Protein AF-A0A426YN58-F1 (afdb_monomer)

InterPro domains:
  IPR002885 Pentatricopeptide repeat [PF01535] (193-219)
  IPR002885 Pentatricopeptide repeat [PF01535] (427-451)
  IPR002885 Pentatricopeptide repeat [PF13041] (250-298)
  IPR002885 Pentatricopeptide repeat [PF13041] (350-400)
  IPR002885 Pentatricopeptide repeat [PS51375] (219-249)
  IPR002885 Pentatricopeptide repeat [PS51375] (250-284)
  IPR002885 Pentatricopeptide repeat [PS51375] (320-354)
  IPR002885 Pentatricopeptide repeat [TIGR00756] (221-252)
  IPR002885 Pentatricopeptide repeat [TIGR00756] (252-285)
  IPR002885 Pentatricopeptide repeat [TIGR00756] (323-352)
  IPR002885 Pentatricopeptide repeat [TIGR00756] (353-382)
  IPR011990 Tetratricopeptide-like helical domain superfamily [G3DSA:1.25.40.10] (125-249)
  IPR011990 Tetratricopeptide-like helical domain superfamily [G3DSA:1.25.40.10] (261-382)
  IPR011990 Tetratricopeptide-like helical domain superfamily [G3DSA:1.25.40.10] (383-545)
  IPR011990 Tetratricopeptide-like helical domain superfamily [SSF48452] (217-513)
  IPR046848 E motif [PF20431] (470-532)
  IPR046960 Pentatricopeptide repeat-containing protein At4g14850-like, plant [PTHR47926] (124-553)

Organism: Ensete ventricosum (NCBI:txid4639)

Secondary structure (DSSP, 8-state):
----PPPPPP-PPP-----------EE--S-SS-----------PPPPP---------------------------------------------------------S------------------SS--SHHHHHHHHHHHHHHTTSTT----TTHHHHHHHHHHHTT-HHHHHHHHHHHTTTT-TT-HHHHHHHHHHHHHTT-HHHHHHHHHH-SS--HHHHHHHHHHHHHTT-HHHHHHHHHH-SS--HHHHHHHHHHHHHTT-HHHHHHHHHHHHHTT----HHHHHHHHHHHHHHT-HHHHHHHHHHHHHTTGGGSHHHHHHHHHHHHHTT-HHHHHHHHHH-SS--HHHHHHHHHHHHHTT-HHHHHHHHHHHHHH-TTS---HHHHHHHHHHHHHHT-HHHHHHHHHHHHHTT-PPPPHHHHHHHHHHHHHTT-HHHHHHHHHT-SS---HHHHHHHHHHHHHHT-HHHHHHHHHHHHHH-TT-HHHHHHHHHHHHHTT-HHHHHHHHHHHHHTTPPPPPPEEEEEETTEEEEEETT---STTHHHHHHHHHHHHHHHHHS--------SS-----S-SSSHHHHHHHHTTSSSS----

Nearest PDB structures (foldseek):
  5i9g-assembly1_C  TM=6.150E-01  e=4.432E-15  unidentified
  6een-assembly1_C  TM=5.985E-01  e=8.749E-13  Zea mays
  6q6h-assembly1_V  TM=3.894E-01  e=1.113E-04  Homo sapiens
  5l9t-assembly1_C  TM=4.512E-01  e=3.474E-04  Homo sapiens
  8tar-assembly1_U  TM=3.588E-01  e=2.614E-04  Homo sapiens

Sequence (605 aa):
MPNYKRRGVPPSLLWHTVRHNSVRVVVSDGFGGVSFSPHAPPQRLAPMKLDSHLGSMKLGPAAFHHPAIIAKFRNPSSFRRPRNEDSHPCCQRNGRPHHPDAKELRLFRGTEESPRSHCGLCPLPKTYAKKSHFVEAIGLYKQMVRQDHVFADGFTYPFVIKACAGLPVLDLGRQVHARVSRSGLGSNSIIQNSLIEMYTKCDDLIGAHCLFDEMAERDVISWNMLITAHARLGQMRKARALFDTMPKRSVVSWTALISGYTSIGCYSDAIEVFHKMQLEGLEPDDVSIVSVLPACAHLGALELGKWIHAFCNKHKLLEKTFVCNALMEMYAKCGSIDQAHQLFEDMRERDVISWSTMIGGLATHGRAPDAIKLFVEMEEKDKRVRPNCITFLGLLSACSHAGLVDEGLWYFESMKKVYGIDPDIEHYGCMVDLLGRAGCIRRAVELIDGMPFPPDASIWGSLLCACRIHGDVEMAVKATERLLELEPEDTGNYVMLSNIYAAAGRWDGVAKMRKLVRSRKMKKTPGCSSIEVNNAVREFMAGDETNPHFVELCQMLDLLASELMSSPTPRATTTSMAEQTSSVDLRQEEEVFIAEHSTQKGGLR

Solvent-accessible surface area (backbone atoms only — not comparable to full-atom values): 37210 Å² total; per-residue (Å²): 136,82,93,80,82,87,74,88,80,80,90,76,82,90,77,85,82,82,85,79,84,92,80,69,76,48,68,56,68,95,59,99,62,98,70,89,73,85,85,74,80,87,76,80,77,76,83,81,81,80,83,89,76,92,79,90,80,83,91,84,83,89,83,92,79,85,81,89,83,84,88,80,88,79,83,87,84,88,88,78,86,83,84,85,87,91,83,85,86,85,84,89,80,91,84,82,87,89,84,86,85,89,88,88,87,85,81,85,85,82,80,92,82,87,80,82,92,79,91,79,82,86,90,88,82,86,82,72,83,51,78,74,40,29,57,51,47,50,49,53,51,56,52,38,72,71,37,99,83,53,78,83,50,89,70,52,48,45,56,46,32,50,26,24,31,75,64,51,36,52,72,58,39,53,54,49,49,64,44,37,58,71,69,75,50,56,82,38,63,71,49,47,42,35,47,34,52,23,26,46,54,47,70,36,54,66,64,24,48,55,52,58,71,68,44,93,74,82,51,62,68,54,54,42,54,53,30,39,42,27,24,77,69,72,36,48,73,57,19,48,52,53,58,73,69,48,93,66,83,51,66,69,47,51,33,41,52,22,36,28,27,36,75,73,68,41,29,67,61,17,51,54,50,51,54,48,41,50,74,73,68,49,76,77,50,74,67,38,50,56,34,43,34,60,26,30,21,75,64,46,37,50,68,62,49,50,52,50,50,54,48,30,58,77,70,58,45,65,80,37,58,72,51,46,40,44,50,29,47,23,27,32,60,40,72,36,50,68,60,20,52,50,54,57,66,73,45,90,65,77,53,57,62,46,54,21,50,52,24,33,38,27,12,79,68,61,37,26,72,60,22,55,50,51,51,53,46,42,62,69,73,36,79,86,51,64,86,51,71,63,37,49,42,14,49,30,40,11,18,32,68,65,62,38,59,70,61,32,53,49,52,62,50,38,39,43,78,72,71,68,42,80,86,52,73,69,46,55,32,29,50,27,36,24,29,14,72,70,66,38,48,70,60,28,50,56,50,59,76,65,48,98,59,87,82,55,58,68,43,33,50,33,44,31,51,22,21,55,75,71,64,39,64,69,61,28,50,57,28,46,56,51,35,49,72,73,45,76,68,58,55,64,64,50,52,52,53,28,50,43,24,52,77,68,69,36,57,72,53,30,53,52,41,58,50,48,48,62,74,68,68,57,71,80,80,66,56,37,35,32,34,68,55,94,95,39,76,46,79,47,50,62,88,60,72,83,48,95,56,42,70,61,51,51,54,51,50,54,50,52,53,51,52,60,72,68,52,87,74,80,83,80,89,79,84,90,91,81,93,83,78,80,95,69,76,91,64,61,74,62,61,62,69,63,62,72,75,71,80,82,83,85,81,85,134

Mean predicted aligned error: 17.51 Å

Structure (mmCIF, N/CA/C/O backbone):
data_AF-A0A426YN58-F1
#
_entry.id   AF-A0A426YN58-F1
#
loop_
_atom_site.group_PDB
_atom_site.id
_atom_site.type_symbol
_atom_site.label_atom_id
_atom_site.label_alt_id
_atom_site.label_comp_id
_atom_site.label_asym_id
_atom_site.label_entity_id
_atom_site.label_seq_id
_atom_site.pdbx_PDB_ins_code
_atom_site.Cartn_x
_atom_site.Cartn_y
_atom_site.Cartn_z
_atom_site.occupancy
_atom_site.B_iso_or_equiv
_atom_site.auth_seq_id
_atom_site.auth_comp_id
_atom_site.auth_asym_id
_atom_site.auth_atom_id
_atom_site.pdbx_PDB_model_num
ATOM 1 N N . MET A 1 1 ? 11.158 14.480 34.961 1.00 35.47 1 MET A N 1
ATOM 2 C CA . MET A 1 1 ? 10.641 14.238 36.332 1.00 35.47 1 MET A CA 1
ATOM 3 C C . MET A 1 1 ? 10.000 15.518 36.843 1.00 35.47 1 MET A C 1
ATOM 5 O O . MET A 1 1 ? 10.573 16.576 36.609 1.00 35.47 1 MET A O 1
ATOM 9 N N . PRO A 1 2 ? 8.808 15.432 37.452 1.00 29.33 2 PRO A N 1
ATOM 10 C CA . PRO A 1 2 ? 8.741 15.270 38.909 1.00 29.33 2 PRO A CA 1
ATOM 11 C C . PRO A 1 2 ? 7.908 14.056 39.371 1.00 29.33 2 PRO A C 1
ATOM 13 O O . PRO A 1 2 ? 7.267 13.380 38.574 1.00 29.33 2 PRO A O 1
ATOM 16 N N . ASN A 1 3 ? 7.983 13.758 40.671 1.00 24.25 3 ASN A N 1
ATOM 17 C CA . ASN A 1 3 ? 7.422 12.561 41.309 1.00 24.25 3 ASN A CA 1
ATOM 18 C C . ASN A 1 3 ? 5.887 12.472 41.250 1.00 24.25 3 ASN A C 1
ATOM 20 O O . ASN A 1 3 ? 5.207 13.393 41.700 1.00 24.25 3 ASN A O 1
ATOM 24 N N . TYR A 1 4 ? 5.359 11.297 40.888 1.00 26.19 4 TYR A N 1
ATOM 25 C CA . TYR A 1 4 ? 3.986 10.891 41.211 1.00 26.19 4 TYR A CA 1
ATOM 26 C C . TYR A 1 4 ? 3.966 9.618 42.065 1.00 26.19 4 TYR A C 1
ATOM 28 O O . TYR A 1 4 ? 4.681 8.649 41.811 1.00 26.19 4 TYR A O 1
ATOM 36 N N . LYS A 1 5 ? 3.153 9.642 43.127 1.00 23.81 5 LYS A N 1
ATOM 37 C CA . LYS A 1 5 ? 3.026 8.549 44.102 1.00 23.81 5 LYS A CA 1
ATOM 38 C C . LYS A 1 5 ? 2.244 7.384 43.491 1.00 23.81 5 LYS A C 1
ATOM 40 O O . LYS A 1 5 ? 1.119 7.583 43.041 1.00 23.81 5 LYS A O 1
ATOM 45 N N . ARG A 1 6 ? 2.788 6.163 43.568 1.00 24.66 6 ARG A N 1
ATOM 46 C CA . ARG A 1 6 ? 2.048 4.930 43.247 1.00 24.66 6 ARG A CA 1
ATOM 47 C C . ARG A 1 6 ? 0.802 4.821 44.138 1.00 24.66 6 ARG A C 1
ATOM 49 O O . ARG A 1 6 ? 0.931 4.753 45.359 1.00 24.66 6 ARG A O 1
ATOM 56 N N . ARG A 1 7 ? -0.388 4.753 43.534 1.00 24.53 7 ARG A N 1
ATOM 57 C CA . ARG A 1 7 ? -1.570 4.116 44.141 1.00 24.53 7 ARG A CA 1
ATOM 58 C C . ARG A 1 7 ? -1.659 2.679 43.618 1.00 24.53 7 ARG A C 1
ATOM 60 O O . ARG A 1 7 ? -1.193 2.400 42.518 1.00 24.53 7 ARG A O 1
ATOM 67 N N . GLY A 1 8 ? -2.141 1.769 44.461 1.00 21.89 8 GLY A N 1
ATOM 68 C CA . GLY A 1 8 ? -2.012 0.326 44.244 1.00 21.89 8 GLY A CA 1
ATOM 69 C C . GLY A 1 8 ? -2.822 -0.200 43.058 1.00 21.89 8 GLY A C 1
ATOM 70 O O . GLY A 1 8 ? -3.972 0.185 42.869 1.00 21.89 8 GLY A O 1
ATOM 71 N N . VAL A 1 9 ? -2.212 -1.121 42.313 1.00 24.39 9 VAL A N 1
ATOM 72 C CA . VAL A 1 9 ? -2.859 -1.946 41.285 1.00 24.39 9 VAL A CA 1
ATOM 73 C C . VAL A 1 9 ? -3.358 -3.235 41.959 1.00 24.39 9 VAL A C 1
ATOM 75 O O . VAL A 1 9 ? -2.558 -3.875 42.648 1.00 24.39 9 VAL A O 1
ATOM 78 N N . PRO A 1 10 ? -4.635 -3.635 41.813 1.00 22.12 10 PRO A N 1
ATOM 79 C CA . PRO A 1 10 ? -5.097 -4.948 42.260 1.00 22.12 10 PRO A CA 1
ATOM 80 C C . PRO A 1 10 ? -4.582 -6.053 41.313 1.00 22.12 10 PRO A C 1
ATOM 82 O O . PRO A 1 10 ? -4.456 -5.810 40.112 1.00 22.12 10 PRO A O 1
ATOM 85 N N . PRO A 1 11 ? -4.277 -7.265 41.809 1.00 21.69 11 PRO A N 1
ATOM 86 C CA . PRO A 1 11 ? -3.655 -8.309 40.998 1.00 21.69 11 PRO A CA 1
ATOM 87 C C . PRO A 1 11 ? -4.657 -8.946 40.021 1.00 21.69 11 PRO A C 1
ATOM 89 O O . PRO A 1 11 ? -5.591 -9.628 40.440 1.00 21.69 11 PRO A O 1
ATOM 92 N N . SER A 1 12 ? -4.443 -8.765 38.716 1.00 23.11 12 SER A N 1
ATOM 93 C CA . SER A 1 12 ? -5.143 -9.510 37.665 1.00 23.11 12 SER A CA 1
ATOM 94 C C . SER A 1 12 ? -4.460 -10.858 37.393 1.00 23.11 12 SER A C 1
ATOM 96 O O . SER A 1 12 ? -3.238 -10.991 37.476 1.00 23.11 12 SER A O 1
ATOM 98 N N . LEU A 1 13 ? -5.269 -11.889 37.126 1.00 22.11 13 LEU A N 1
ATOM 99 C CA . LEU A 1 13 ? -4.820 -13.282 37.099 1.00 22.11 13 LEU A CA 1
ATOM 100 C C . LEU A 1 13 ? -3.923 -13.611 35.895 1.00 22.11 13 LEU A C 1
ATOM 102 O O . LEU A 1 13 ? -4.251 -13.300 34.751 1.00 22.11 13 LEU A O 1
ATOM 106 N N . LEU A 1 14 ? -2.854 -14.362 36.169 1.00 19.88 14 LEU A N 1
ATOM 107 C CA . LEU A 1 14 ? -2.102 -15.130 35.176 1.00 19.88 14 LEU A CA 1
ATOM 108 C C . LEU A 1 14 ? -3.007 -16.196 34.540 1.00 19.88 14 LEU A C 1
ATOM 110 O O . LEU A 1 14 ? -3.489 -17.087 35.238 1.00 19.88 14 LEU A O 1
ATOM 114 N N . TRP A 1 15 ? -3.165 -16.153 33.217 1.00 21.06 15 TRP A N 1
ATOM 115 C CA . TRP A 1 15 ? -3.755 -17.244 32.438 1.00 21.06 15 TRP A CA 1
ATOM 116 C C . TRP A 1 15 ? -2.683 -17.900 31.567 1.00 21.06 15 TRP A C 1
ATOM 118 O O . TRP A 1 15 ? -2.064 -17.253 30.725 1.00 21.06 15 TRP A O 1
ATOM 128 N N . HIS A 1 16 ? -2.459 -19.198 31.779 1.00 18.48 16 HIS A N 1
ATOM 129 C CA . HIS A 1 16 ? -1.550 -19.997 30.960 1.00 18.48 16 HIS A CA 1
ATOM 130 C C . HIS A 1 16 ? -2.162 -20.279 29.582 1.00 18.48 16 HIS A C 1
ATOM 132 O O . HIS A 1 16 ? -3.242 -20.859 29.482 1.00 18.48 16 HIS A O 1
ATOM 138 N N . THR A 1 17 ? -1.443 -19.941 28.512 1.00 20.27 17 THR A N 1
ATOM 139 C CA . THR A 1 17 ? -1.786 -20.335 27.141 1.00 20.27 17 THR A CA 1
ATOM 140 C C . THR A 1 17 ? -1.364 -21.779 26.868 1.00 20.27 17 THR A C 1
ATOM 142 O O . THR A 1 17 ? -0.180 -22.085 26.725 1.00 20.27 17 THR A O 1
ATOM 145 N N . VAL A 1 18 ? -2.343 -22.678 26.745 1.00 19.95 18 VAL A N 1
ATOM 146 C CA . VAL A 1 18 ? -2.120 -24.039 26.235 1.00 19.95 18 VAL A CA 1
ATOM 147 C C . VAL A 1 18 ? -2.036 -23.982 24.708 1.00 19.95 18 VAL A C 1
ATOM 149 O O . VAL A 1 18 ? -2.988 -23.588 24.039 1.00 19.95 18 VAL A O 1
ATOM 152 N N . ARG A 1 19 ? -0.886 -24.368 24.146 1.00 23.19 19 ARG A N 1
ATOM 153 C CA . ARG A 1 19 ? -0.697 -24.543 22.696 1.00 23.19 19 ARG A CA 1
ATOM 154 C C . ARG A 1 19 ? -1.239 -25.903 22.259 1.00 23.19 19 ARG A C 1
ATOM 156 O O . ARG A 1 19 ? -0.785 -26.895 22.811 1.00 23.19 19 ARG A O 1
ATOM 163 N N . HIS A 1 20 ? -2.035 -25.963 21.189 1.00 21.50 20 HIS A N 1
ATOM 164 C CA . HIS A 1 20 ? -2.065 -27.132 20.299 1.00 21.50 20 HIS A CA 1
ATOM 165 C C . HIS A 1 20 ? -2.416 -26.752 18.849 1.00 21.50 20 HIS A C 1
ATOM 167 O O . HIS A 1 20 ? -3.315 -25.958 18.615 1.00 21.50 20 HIS A O 1
ATOM 173 N N . ASN A 1 21 ? -1.634 -27.332 17.931 1.00 22.77 21 ASN A N 1
ATOM 174 C CA . ASN A 1 21 ? -1.713 -27.479 16.468 1.00 22.77 21 ASN A CA 1
ATOM 175 C C . ASN A 1 21 ? -2.418 -26.438 15.569 1.00 22.77 21 ASN A C 1
ATOM 177 O O . ASN A 1 21 ? -3.563 -26.040 15.741 1.00 22.77 21 ASN A O 1
ATOM 181 N N . SER A 1 22 ? -1.691 -26.078 14.510 1.00 25.61 22 SER A N 1
ATOM 182 C CA . SER A 1 22 ? -1.976 -24.974 13.596 1.00 25.61 22 SER A CA 1
ATOM 183 C C . SER A 1 22 ? -2.956 -25.333 12.473 1.00 25.61 22 SER A C 1
ATOM 185 O O . SER A 1 22 ? -2.578 -26.004 11.517 1.00 25.61 22 SER A O 1
ATOM 187 N N . VAL A 1 23 ? -4.155 -24.753 12.507 1.00 23.25 23 VAL A N 1
ATOM 188 C CA . VAL A 1 23 ? -4.911 -24.390 11.297 1.00 23.25 23 VAL A CA 1
ATOM 189 C C . VAL A 1 23 ? -5.133 -22.883 11.377 1.00 23.25 23 VAL A C 1
ATOM 191 O O . VAL A 1 23 ? -5.744 -22.401 12.328 1.00 23.25 23 VAL A O 1
ATOM 194 N N . ARG A 1 24 ? -4.570 -22.120 10.434 1.00 35.84 24 ARG A N 1
ATOM 195 C CA . ARG A 1 24 ? -4.707 -20.657 10.394 1.00 35.84 24 ARG A CA 1
ATOM 196 C C . ARG A 1 24 ? -5.697 -20.287 9.301 1.00 35.84 24 ARG A C 1
ATOM 198 O O . ARG A 1 24 ? -5.423 -20.524 8.130 1.00 35.84 24 ARG A O 1
ATOM 205 N N . VAL A 1 25 ? -6.831 -19.730 9.710 1.00 27.86 25 VAL A N 1
ATOM 206 C CA . VAL A 1 25 ? -7.867 -19.215 8.814 1.00 27.86 25 VAL A CA 1
ATOM 207 C C . VAL A 1 25 ? -7.643 -17.720 8.637 1.00 27.86 25 VAL A C 1
ATOM 209 O O . VAL A 1 25 ? -7.733 -16.965 9.604 1.00 27.86 25 VAL A O 1
ATOM 212 N N . VAL A 1 26 ? -7.349 -17.294 7.411 1.00 29.83 26 VAL A N 1
ATOM 213 C CA . VAL A 1 26 ? -7.364 -15.883 7.024 1.00 29.83 26 VAL A CA 1
ATOM 214 C C . VAL A 1 26 ? -8.786 -15.567 6.578 1.00 29.83 26 VAL A C 1
ATOM 216 O O . VAL A 1 26 ? -9.201 -15.956 5.491 1.00 29.83 26 VAL A O 1
ATOM 219 N N . VAL A 1 27 ? -9.567 -14.906 7.432 1.00 27.77 27 VAL A N 1
ATOM 220 C CA . VAL A 1 27 ? -10.885 -14.386 7.042 1.00 27.77 27 VAL A CA 1
ATOM 221 C C . VAL A 1 27 ? -10.662 -13.050 6.344 1.00 27.77 27 VAL A C 1
ATOM 223 O O . VAL A 1 27 ? -10.238 -12.087 6.981 1.00 27.77 27 VAL A O 1
ATOM 226 N N . SER A 1 28 ? -10.922 -12.989 5.040 1.00 25.64 28 SER A N 1
ATOM 227 C CA . SER A 1 28 ? -10.935 -11.728 4.302 1.00 25.64 28 SER A CA 1
ATOM 228 C C . SER A 1 28 ? -12.360 -11.189 4.274 1.00 25.64 28 SER A C 1
ATOM 230 O O . SER A 1 28 ? -13.100 -11.403 3.312 1.00 25.64 28 SER A O 1
ATOM 232 N N . ASP A 1 29 ? -12.751 -10.484 5.334 1.00 23.81 29 ASP A N 1
ATOM 233 C CA . ASP A 1 29 ? -13.930 -9.627 5.256 1.00 23.81 29 ASP A CA 1
ATOM 234 C C . ASP A 1 29 ? -13.677 -8.559 4.183 1.00 23.81 29 ASP A C 1
ATOM 236 O O . ASP A 1 29 ? -12.622 -7.925 4.154 1.00 23.81 29 ASP A O 1
ATOM 240 N N . GLY A 1 30 ? -14.640 -8.373 3.276 1.00 23.70 30 GLY A N 1
ATOM 241 C CA . GLY A 1 30 ? -14.516 -7.526 2.081 1.00 23.70 30 GLY A CA 1
ATOM 242 C C . GLY A 1 30 ? -14.476 -6.016 2.343 1.00 23.70 30 GLY A C 1
ATOM 243 O O . GLY A 1 30 ? -14.898 -5.246 1.484 1.00 23.70 30 GLY A O 1
ATOM 244 N N . PHE A 1 31 ? -14.005 -5.593 3.516 1.00 25.02 31 PHE A N 1
ATOM 245 C CA . PHE A 1 31 ? -13.881 -4.203 3.927 1.00 25.02 31 PHE A CA 1
ATOM 246 C C . PHE A 1 31 ? -12.412 -3.784 3.965 1.00 25.02 31 PHE A C 1
ATOM 248 O O . PHE A 1 31 ? -11.618 -4.275 4.768 1.00 25.02 31 PHE A O 1
ATOM 255 N N . GLY A 1 32 ? -12.068 -2.799 3.134 1.00 22.92 32 GLY A N 1
ATOM 256 C CA . GLY A 1 32 ? -10.851 -2.007 3.293 1.00 22.92 32 GLY A CA 1
ATOM 257 C C . GLY A 1 32 ? -10.965 -1.117 4.531 1.00 22.92 32 GLY A C 1
ATOM 258 O O . GLY A 1 32 ? -11.215 0.075 4.412 1.00 22.92 32 GLY A O 1
ATOM 259 N N . GLY A 1 33 ? -10.827 -1.710 5.716 1.00 22.52 33 GLY A N 1
ATOM 260 C CA . GLY A 1 33 ? -10.981 -1.032 6.999 1.00 22.52 33 GLY A CA 1
ATOM 261 C C . GLY A 1 33 ? -10.502 -1.926 8.136 1.00 22.52 33 GLY A C 1
ATOM 262 O O . GLY A 1 33 ? -11.218 -2.827 8.574 1.00 22.52 33 GLY A O 1
ATOM 263 N N . VAL A 1 34 ? -9.275 -1.690 8.609 1.00 22.84 34 VAL A N 1
ATOM 264 C CA . VAL A 1 34 ? -8.639 -2.490 9.667 1.00 22.84 34 VAL A CA 1
ATOM 265 C C . VAL A 1 34 ? -9.387 -2.290 10.987 1.00 22.84 34 VAL A C 1
ATOM 267 O O . VAL A 1 34 ? -9.117 -1.362 11.743 1.00 22.84 34 VAL A O 1
ATOM 270 N N . SER A 1 35 ? -10.331 -3.184 11.273 1.00 22.19 35 SER A N 1
ATOM 271 C CA . SER A 1 35 ? -11.128 -3.180 12.501 1.00 22.19 35 SER A CA 1
ATOM 272 C C . SER A 1 35 ? -11.113 -4.559 13.161 1.00 22.19 35 SER A C 1
ATOM 274 O O . SER A 1 35 ? -12.116 -5.264 13.249 1.00 22.19 35 SER A O 1
ATOM 276 N N . PHE A 1 36 ? -9.947 -4.945 13.688 1.00 21.77 36 PHE A N 1
ATOM 277 C CA . PHE A 1 36 ? -9.871 -6.095 14.586 1.00 21.77 36 PHE A CA 1
ATOM 278 C C . PHE A 1 36 ? -10.734 -5.834 15.833 1.00 21.77 36 PHE A C 1
ATOM 280 O O . PHE A 1 36 ? -10.511 -4.885 16.596 1.00 21.77 36 PHE A O 1
ATOM 287 N N . SER A 1 37 ? -11.725 -6.703 16.039 1.00 22.03 37 SER A N 1
ATOM 288 C CA . SER A 1 37 ? -12.537 -6.766 17.252 1.00 22.03 37 SER A CA 1
ATOM 289 C C . SER A 1 37 ? -12.135 -8.000 18.067 1.00 22.03 37 SER A C 1
ATOM 291 O O . SER A 1 37 ? -12.643 -9.096 17.822 1.00 22.03 37 SER A O 1
ATOM 293 N N . PRO A 1 38 ? -11.218 -7.867 19.042 1.00 22.55 38 PRO A N 1
ATOM 294 C CA . PRO A 1 38 ? -11.111 -8.851 20.103 1.00 22.55 38 PRO A CA 1
ATOM 295 C C . PRO A 1 38 ? -12.325 -8.700 21.036 1.00 22.55 38 PRO A C 1
ATOM 297 O O . PRO A 1 38 ? -12.705 -7.587 21.392 1.00 22.55 38 PRO A O 1
ATOM 300 N N . HIS A 1 39 ? -12.899 -9.830 21.455 1.00 23.17 39 HIS A N 1
ATOM 301 C CA . HIS A 1 39 ? -14.057 -9.944 22.359 1.00 23.17 39 HIS A CA 1
ATOM 302 C C . HIS A 1 39 ? -15.447 -9.618 21.776 1.00 23.17 39 HIS A C 1
ATOM 304 O O . HIS A 1 39 ? -16.142 -8.708 22.222 1.00 23.17 39 HIS A O 1
ATOM 310 N N . ALA A 1 40 ? -15.942 -10.521 20.926 1.00 22.09 40 ALA A N 1
ATOM 311 C CA . ALA A 1 40 ? -17.334 -10.959 21.028 1.00 22.09 40 ALA A CA 1
ATOM 312 C C . ALA A 1 40 ? -17.367 -12.347 21.705 1.00 22.09 40 ALA A C 1
ATOM 314 O O . ALA A 1 40 ? -16.614 -13.229 21.283 1.00 22.09 40 ALA A O 1
ATOM 315 N N . PRO A 1 41 ? -18.192 -12.591 22.743 1.00 19.88 41 PRO A N 1
ATOM 316 C CA . PRO A 1 41 ? -18.454 -13.955 23.193 1.00 19.88 41 PRO A CA 1
ATOM 317 C C . PRO A 1 41 ? -19.217 -14.711 22.089 1.00 19.88 41 PRO A C 1
ATOM 319 O O . PRO A 1 41 ? -20.028 -14.094 21.391 1.00 19.88 41 PRO A O 1
ATOM 322 N N . PRO A 1 42 ? -19.008 -16.029 21.917 1.00 20.17 42 PRO A N 1
ATOM 323 C CA . PRO A 1 42 ? -19.690 -16.787 20.875 1.00 20.17 42 PRO A CA 1
ATOM 324 C C . PRO A 1 42 ? -21.202 -16.795 21.130 1.00 20.17 42 PRO A C 1
ATOM 326 O O . PRO A 1 42 ? -21.692 -17.444 22.058 1.00 20.17 42 PRO A O 1
ATOM 329 N N . GLN A 1 43 ? -21.956 -16.079 20.293 1.00 22.33 43 GLN A N 1
ATOM 330 C CA . GLN A 1 43 ? -23.406 -16.224 20.251 1.00 22.33 43 GLN A CA 1
ATOM 331 C C . GLN A 1 43 ? -23.725 -17.622 19.720 1.00 22.33 43 GLN A C 1
ATOM 333 O O . GLN A 1 43 ? -23.332 -17.987 18.613 1.00 22.33 43 GLN A O 1
ATOM 338 N N . ARG A 1 44 ? -24.420 -18.420 20.536 1.00 20.02 44 ARG A N 1
ATOM 339 C CA . ARG A 1 44 ? -24.852 -19.769 20.168 1.00 20.02 44 ARG A CA 1
ATOM 340 C C . ARG A 1 44 ? -25.826 -19.693 18.993 1.00 20.02 44 ARG A C 1
ATOM 342 O O . ARG A 1 44 ? -26.982 -19.322 19.184 1.00 20.02 44 ARG A O 1
ATOM 349 N N . LEU A 1 45 ? -25.386 -20.112 17.811 1.00 21.67 45 LEU A N 1
ATOM 350 C CA . LEU A 1 45 ? -26.303 -20.575 16.774 1.00 21.67 45 LEU A CA 1
ATOM 351 C C . LEU A 1 45 ? -26.926 -21.888 17.260 1.00 21.67 45 LEU A C 1
ATOM 353 O O . LEU A 1 45 ? -26.213 -22.833 17.596 1.00 21.67 45 LEU A O 1
ATOM 357 N N . ALA A 1 46 ? -28.254 -21.930 17.351 1.00 20.36 46 ALA A N 1
ATOM 358 C CA . ALA A 1 46 ? -28.968 -23.166 17.644 1.00 20.36 46 ALA A CA 1
ATOM 359 C C . ALA A 1 46 ? -28.881 -24.112 16.428 1.00 20.36 46 ALA A C 1
ATOM 361 O O . ALA A 1 46 ? -28.997 -23.639 15.295 1.00 20.36 46 ALA A O 1
ATOM 362 N N . PRO A 1 47 ? -28.695 -25.431 16.625 1.00 22.02 47 PRO A N 1
ATOM 363 C CA . PRO A 1 47 ? -28.650 -26.374 15.517 1.00 22.02 47 PRO A CA 1
ATOM 364 C C . PRO A 1 47 ? -30.033 -26.506 14.872 1.00 22.02 47 PRO A C 1
ATOM 366 O O . PRO A 1 47 ? -31.025 -26.805 15.543 1.00 22.02 47 PRO A O 1
ATOM 369 N N . MET A 1 48 ? -30.086 -26.311 13.556 1.00 21.84 48 MET A N 1
ATOM 370 C CA . MET A 1 48 ? -31.279 -26.558 12.752 1.00 21.84 48 MET A CA 1
ATOM 371 C C . MET A 1 48 ? -31.508 -28.074 12.681 1.00 21.84 48 MET A C 1
ATOM 373 O O . MET A 1 48 ? -30.649 -28.811 12.198 1.00 21.84 48 MET A O 1
ATOM 377 N N . LYS A 1 49 ? -32.645 -28.566 13.183 1.00 21.92 49 LYS A N 1
ATOM 378 C CA . LYS A 1 49 ? -32.996 -29.987 13.057 1.00 21.92 49 LYS A CA 1
ATOM 379 C C . LYS A 1 49 ? -33.438 -30.284 11.626 1.00 21.92 49 LYS A C 1
ATOM 381 O O . LYS A 1 49 ? -34.466 -29.776 11.189 1.00 21.92 49 LYS A O 1
ATOM 386 N N . LEU A 1 50 ? -32.710 -31.156 10.931 1.00 23.66 50 LEU A N 1
ATOM 387 C CA . LEU A 1 50 ? -33.238 -31.844 9.755 1.00 23.66 50 LEU A CA 1
ATOM 388 C C . LEU A 1 50 ? -34.042 -33.064 10.227 1.00 23.66 50 LEU A C 1
ATOM 390 O O . LEU A 1 50 ? -33.465 -34.107 10.543 1.00 23.66 50 LEU A O 1
ATOM 394 N N . ASP A 1 51 ? -35.368 -32.943 10.286 1.00 23.50 51 ASP A N 1
ATOM 395 C CA . ASP A 1 51 ? -36.222 -34.109 10.523 1.00 23.50 51 ASP A CA 1
ATOM 396 C C . ASP A 1 51 ? -36.245 -35.010 9.282 1.00 23.50 51 ASP A C 1
ATOM 398 O O . ASP A 1 51 ? -36.466 -34.575 8.149 1.00 23.50 51 ASP A O 1
ATOM 402 N N . SER A 1 52 ? -35.993 -36.297 9.508 1.00 23.86 52 SER A N 1
ATOM 403 C CA . SER A 1 52 ? -35.852 -37.303 8.461 1.00 23.86 52 SER A CA 1
ATOM 404 C C . SER A 1 52 ? -37.122 -38.143 8.335 1.00 23.86 52 SER A C 1
ATOM 406 O O . SER A 1 52 ? -37.397 -39.019 9.152 1.00 23.86 52 SER A O 1
ATOM 408 N N . HIS A 1 53 ? -37.869 -37.942 7.247 1.00 25.19 53 HIS A N 1
ATOM 409 C CA . HIS A 1 53 ? -38.887 -38.897 6.808 1.00 25.19 53 HIS A CA 1
ATOM 410 C C . HIS A 1 53 ? -38.654 -39.338 5.361 1.00 25.19 53 HIS A C 1
ATOM 412 O O . HIS A 1 53 ? -38.529 -38.531 4.442 1.00 25.19 53 HIS A O 1
ATOM 418 N N . LEU A 1 54 ? -38.560 -40.659 5.184 1.00 25.38 54 LEU A N 1
ATOM 419 C CA . LEU A 1 54 ? -38.233 -41.309 3.920 1.00 25.38 54 LEU A CA 1
ATOM 420 C C . LEU A 1 54 ? -39.344 -41.148 2.871 1.00 25.38 54 LEU A C 1
ATOM 422 O O . LEU A 1 54 ? -40.519 -41.363 3.157 1.00 25.38 54 LEU A O 1
ATOM 426 N N . GLY A 1 55 ? -38.931 -40.942 1.619 1.00 22.92 55 GLY A N 1
ATOM 427 C CA . GLY A 1 55 ? -39.763 -41.100 0.425 1.00 22.92 55 GLY A CA 1
ATOM 428 C C . GLY A 1 55 ? -38.954 -41.742 -0.702 1.00 22.92 55 GLY A C 1
ATOM 429 O O . GLY A 1 55 ? -38.295 -41.055 -1.474 1.00 22.92 55 GLY A O 1
ATOM 430 N N . SER A 1 56 ? -38.952 -43.073 -0.779 1.00 22.30 56 SER A N 1
ATOM 431 C CA . SER A 1 56 ? -38.144 -43.829 -1.745 1.00 22.30 56 SER A CA 1
ATOM 432 C C . SER A 1 56 ? -38.614 -43.657 -3.195 1.00 22.30 56 SER A C 1
ATOM 434 O O . SER A 1 56 ? -39.771 -43.966 -3.477 1.00 22.30 56 SER A O 1
ATOM 436 N N . MET A 1 57 ? -37.712 -43.361 -4.144 1.00 23.27 57 MET A N 1
ATOM 437 C CA . MET A 1 57 ? -37.918 -43.737 -5.555 1.00 23.27 57 MET A CA 1
ATOM 438 C C . MET A 1 57 ? -36.613 -43.936 -6.361 1.00 23.27 57 MET A C 1
ATOM 440 O O . MET A 1 57 ? -35.985 -42.994 -6.817 1.00 23.27 57 MET A O 1
ATOM 444 N N . LYS A 1 58 ? -36.266 -45.222 -6.523 1.00 23.45 58 LYS A N 1
ATOM 445 C CA . LYS A 1 58 ? -35.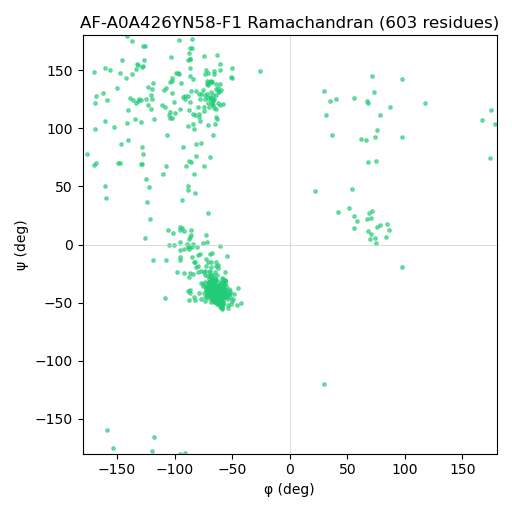555 -45.917 -7.625 1.00 23.45 58 LYS A CA 1
ATOM 446 C C . LYS A 1 58 ? -34.425 -45.220 -8.420 1.00 23.45 58 LYS A C 1
ATOM 448 O O . LYS A 1 58 ? -34.636 -44.284 -9.179 1.00 23.45 58 LYS A O 1
ATOM 453 N N . LEU A 1 59 ? -33.267 -45.890 -8.393 1.00 23.36 59 LEU A N 1
ATOM 454 C CA . LEU A 1 59 ? -32.144 -45.783 -9.337 1.00 23.36 59 LEU A CA 1
ATOM 455 C C . LEU A 1 59 ? -32.513 -46.149 -10.793 1.00 23.36 59 LEU A C 1
ATOM 457 O O . LEU A 1 59 ? -33.310 -47.058 -11.026 1.00 23.36 59 LEU A O 1
ATOM 461 N N . GLY A 1 60 ? -31.812 -45.531 -11.752 1.00 21.20 60 GLY A N 1
ATOM 462 C CA . GLY A 1 60 ? -31.736 -45.913 -13.172 1.00 21.20 60 GLY A CA 1
ATOM 463 C C . GLY A 1 60 ? -30.603 -45.131 -13.874 1.00 21.20 60 GLY A C 1
ATOM 464 O O . GLY A 1 60 ? -30.559 -43.915 -13.692 1.00 21.20 60 GLY A O 1
ATOM 465 N N . PRO A 1 61 ? -29.648 -45.762 -14.594 1.00 25.06 61 PRO A N 1
ATOM 466 C CA . PRO A 1 61 ? -28.367 -45.116 -14.913 1.00 25.06 61 PRO A CA 1
ATOM 467 C C . PRO A 1 61 ? -28.203 -44.587 -16.354 1.00 25.06 61 PRO A C 1
ATOM 469 O O . PRO A 1 61 ? -28.810 -45.092 -17.291 1.00 25.06 61 PRO A O 1
ATOM 472 N N . ALA A 1 62 ? -27.223 -43.681 -16.486 1.00 21.59 62 ALA A N 1
ATOM 473 C CA . ALA A 1 62 ? -26.385 -43.385 -17.660 1.00 21.59 62 ALA A CA 1
ATOM 474 C C . ALA A 1 62 ? -26.999 -42.760 -18.935 1.00 21.59 62 ALA A C 1
ATOM 476 O O . ALA A 1 62 ? -27.768 -43.386 -19.655 1.00 21.59 62 ALA A O 1
ATOM 477 N N . ALA A 1 63 ? -26.443 -41.603 -19.327 1.00 22.17 63 ALA A N 1
ATOM 478 C CA . ALA A 1 63 ? -25.928 -41.376 -20.686 1.00 22.17 63 ALA A CA 1
ATOM 479 C C . ALA A 1 63 ? -24.905 -40.218 -20.703 1.00 22.17 63 ALA A C 1
ATOM 481 O O . ALA A 1 63 ? -25.213 -39.098 -20.300 1.00 22.17 63 ALA A O 1
ATOM 482 N N . PHE A 1 64 ? -23.691 -40.477 -21.198 1.00 22.05 64 PHE A N 1
ATOM 483 C CA . PHE A 1 64 ? -22.748 -39.430 -21.612 1.00 22.05 64 PHE A CA 1
ATOM 484 C C . PHE A 1 64 ? -23.255 -38.759 -22.895 1.00 22.05 64 PHE A C 1
ATOM 486 O O . PHE A 1 64 ? -23.609 -39.479 -23.821 1.00 22.05 64 PHE A O 1
ATOM 493 N N . HIS A 1 65 ? -23.153 -37.429 -23.008 1.00 21.20 65 HIS A N 1
ATOM 494 C CA . HIS A 1 65 ? -22.879 -36.764 -24.292 1.00 21.20 65 HIS A CA 1
ATOM 495 C C . HIS A 1 65 ? -22.332 -35.335 -24.104 1.00 21.20 65 HIS A C 1
ATOM 497 O O . HIS A 1 65 ? -23.069 -34.396 -23.823 1.00 21.20 65 HIS A O 1
ATOM 503 N N . HIS A 1 66 ? -21.031 -35.163 -24.358 1.00 20.98 66 HIS A N 1
ATOM 504 C CA . HIS A 1 66 ? -20.528 -33.964 -25.048 1.00 20.98 66 HIS A CA 1
ATOM 505 C C . HIS A 1 66 ? -20.940 -34.105 -26.539 1.00 20.98 66 HIS A C 1
ATOM 507 O O . HIS A 1 66 ? -21.036 -35.249 -27.006 1.00 20.98 66 HIS A O 1
ATOM 513 N N . PRO A 1 67 ? -21.191 -33.015 -27.299 1.00 24.98 67 PRO A N 1
ATOM 514 C CA . PRO A 1 67 ? -20.149 -32.036 -27.622 1.00 24.98 67 PRO A CA 1
ATOM 515 C C . PRO A 1 67 ? -20.590 -30.551 -27.627 1.00 24.98 67 PRO A C 1
ATOM 517 O O . PRO A 1 67 ? -21.740 -30.204 -27.381 1.00 24.98 67 PRO A O 1
ATOM 520 N N . ALA A 1 68 ? -19.628 -29.668 -27.915 1.00 21.55 68 ALA A N 1
ATOM 521 C CA . ALA A 1 68 ? -19.784 -28.212 -28.020 1.00 21.55 68 ALA A CA 1
ATOM 522 C C . ALA A 1 68 ? -20.729 -27.753 -29.150 1.00 21.55 68 ALA A C 1
ATOM 524 O O . ALA A 1 68 ? -20.895 -28.493 -30.114 1.00 21.55 68 ALA A O 1
ATOM 525 N N . ILE A 1 69 ? -21.210 -26.491 -29.102 1.00 20.91 69 ILE A N 1
ATOM 526 C CA . ILE A 1 69 ? -21.344 -25.603 -30.286 1.00 20.91 69 ILE A CA 1
ATOM 527 C C . ILE A 1 69 ? -21.671 -24.124 -29.931 1.00 20.91 69 ILE A C 1
ATOM 529 O O . ILE A 1 69 ? -22.680 -23.806 -29.316 1.00 20.91 69 ILE A O 1
ATOM 533 N N . ILE A 1 70 ? -20.769 -23.242 -30.382 1.00 20.92 70 ILE A N 1
ATOM 534 C CA . ILE A 1 70 ? -20.948 -21.925 -31.038 1.00 20.92 70 ILE A CA 1
ATOM 535 C C . ILE A 1 70 ? -21.768 -20.787 -30.377 1.00 20.92 70 ILE A C 1
ATOM 537 O O . ILE A 1 70 ? -22.970 -20.843 -30.138 1.00 20.92 70 ILE A O 1
ATOM 541 N N . ALA A 1 71 ? -21.057 -19.659 -30.292 1.00 21.94 71 ALA A N 1
ATOM 542 C CA . ALA A 1 71 ? -21.472 -18.265 -30.159 1.00 21.94 71 ALA A CA 1
ATOM 543 C C . ALA A 1 71 ? -22.863 -17.837 -30.679 1.00 21.94 71 ALA A C 1
ATOM 545 O O . ALA A 1 71 ? -23.304 -18.203 -31.769 1.00 21.94 71 ALA A O 1
ATOM 546 N N . LYS A 1 72 ? -23.427 -16.821 -30.008 1.00 22.31 72 LYS A N 1
ATOM 547 C CA . LYS A 1 72 ? -24.274 -15.812 -30.660 1.00 22.31 72 LYS A CA 1
ATOM 548 C C . LYS A 1 72 ? -23.911 -14.397 -30.215 1.00 22.31 72 LYS A C 1
ATOM 550 O O . LYS A 1 72 ? -24.233 -13.966 -29.113 1.00 22.31 72 LYS A O 1
ATOM 555 N N . PHE A 1 73 ? -23.282 -13.666 -31.133 1.00 20.95 73 PHE A N 1
ATOM 556 C CA . PHE A 1 73 ? -23.268 -12.206 -31.133 1.00 20.95 73 PHE A CA 1
ATOM 557 C C . PH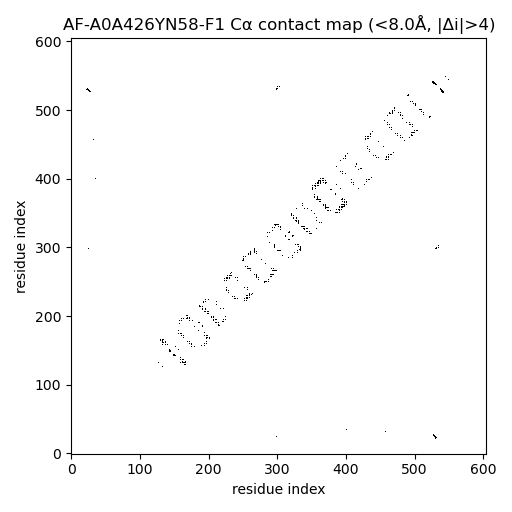E A 1 73 ? -24.699 -11.661 -31.016 1.00 20.95 73 PHE A C 1
ATOM 559 O O . PHE A 1 73 ? -25.611 -12.156 -31.685 1.00 20.95 73 PHE A O 1
ATOM 566 N N . ARG A 1 74 ? -24.866 -10.547 -30.299 1.00 22.22 74 ARG A N 1
ATOM 567 C CA . ARG A 1 74 ? -25.926 -9.583 -30.608 1.00 22.22 74 ARG A CA 1
ATOM 568 C C . ARG A 1 74 ? -25.346 -8.178 -30.701 1.00 22.22 74 ARG A C 1
ATOM 570 O O . ARG A 1 74 ? -25.014 -7.549 -29.706 1.00 22.22 74 ARG A O 1
ATOM 577 N N . ASN A 1 75 ? -25.245 -7.724 -31.945 1.00 20.62 75 ASN A N 1
ATOM 578 C CA . ASN A 1 75 ? -25.153 -6.316 -32.305 1.00 20.62 75 ASN A CA 1
ATOM 579 C C . ASN A 1 75 ? -26.431 -5.598 -31.807 1.00 20.62 75 ASN A C 1
ATOM 581 O O . ASN A 1 75 ? -27.484 -6.239 -31.704 1.00 20.62 75 ASN A O 1
ATOM 585 N N . PRO A 1 76 ? -26.384 -4.281 -31.569 1.00 22.72 76 PRO A N 1
ATOM 586 C CA . PRO A 1 76 ? -27.028 -3.446 -32.576 1.00 22.72 76 PRO A CA 1
ATOM 587 C C . PRO A 1 76 ? -26.206 -2.211 -32.950 1.00 22.72 76 PRO A C 1
ATOM 589 O O . PRO A 1 76 ? -25.901 -1.345 -32.135 1.00 22.72 76 PRO A O 1
ATOM 592 N N . SER A 1 77 ? -25.940 -2.095 -34.245 1.00 19.31 77 SER A N 1
ATOM 593 C CA . SER A 1 77 ? -25.527 -0.855 -34.890 1.00 19.31 77 SER A CA 1
ATOM 594 C C . SER A 1 77 ? -26.742 -0.034 -35.347 1.00 19.31 77 SER A C 1
ATOM 596 O O . SER A 1 77 ? -27.782 -0.600 -35.682 1.00 19.31 77 SER A O 1
ATOM 598 N N . SER A 1 78 ? -26.516 1.272 -35.531 1.00 20.39 78 SER A N 1
ATOM 599 C CA . SER A 1 78 ? -27.333 2.273 -36.251 1.00 20.39 78 SER A CA 1
ATOM 600 C C . SER A 1 78 ? -28.293 3.171 -35.446 1.00 20.39 78 SER A C 1
ATOM 602 O O . SER A 1 78 ? -28.988 2.734 -34.538 1.00 20.39 78 SER A O 1
ATOM 604 N N . PHE A 1 79 ? -28.334 4.428 -35.924 1.00 21.48 79 PHE A N 1
ATOM 605 C CA . PHE A 1 79 ? -29.032 5.656 -35.492 1.00 21.48 79 PHE A CA 1
ATOM 606 C C . PHE A 1 79 ? -28.311 6.533 -34.449 1.00 21.48 79 PHE A C 1
ATOM 608 O O . PHE A 1 79 ? -28.083 6.104 -33.330 1.00 21.48 79 PHE A O 1
ATOM 615 N N . ARG A 1 80 ? -27.959 7.802 -34.730 1.00 21.19 80 ARG A N 1
ATOM 616 C CA . ARG A 1 80 ? -27.851 8.583 -35.993 1.00 21.19 80 ARG A CA 1
ATOM 617 C C . ARG A 1 80 ? -26.856 9.742 -35.737 1.00 21.19 80 ARG A C 1
ATOM 619 O O . ARG A 1 80 ? -26.778 10.228 -34.616 1.00 21.19 80 ARG A O 1
ATOM 626 N N . ARG A 1 81 ? -26.122 10.213 -36.757 1.00 20.98 81 ARG A N 1
ATOM 627 C CA . ARG A 1 81 ? -25.366 11.491 -36.686 1.00 20.98 81 ARG A CA 1
ATOM 628 C C . ARG A 1 81 ? -26.320 12.695 -36.783 1.00 20.98 81 ARG A C 1
ATOM 630 O O . ARG A 1 81 ? -27.402 12.543 -37.351 1.00 20.98 81 ARG A O 1
ATOM 637 N N . PRO A 1 82 ? -25.861 13.889 -36.371 1.00 22.94 82 PRO A N 1
ATOM 638 C CA . PRO A 1 82 ? -25.698 14.951 -37.374 1.00 22.94 82 PRO A CA 1
ATOM 639 C C . PRO A 1 82 ? -24.250 15.455 -37.532 1.00 22.94 82 PRO A C 1
ATOM 641 O O . PRO A 1 82 ? -23.517 15.650 -36.568 1.00 22.94 82 PRO A O 1
ATOM 644 N N . ARG A 1 83 ? -23.875 15.673 -38.795 1.00 20.11 83 ARG A N 1
ATOM 645 C CA . ARG A 1 83 ? -23.035 16.787 -39.284 1.00 20.11 83 ARG A CA 1
ATOM 646 C C . ARG A 1 83 ? -24.004 17.964 -39.581 1.00 20.11 83 ARG A C 1
ATOM 648 O O . ARG A 1 83 ? -25.192 17.675 -39.697 1.00 20.11 83 ARG A O 1
ATOM 655 N N . ASN A 1 84 ? -23.647 19.236 -39.772 1.00 21.81 84 ASN A N 1
ATOM 656 C CA . ASN A 1 84 ? -22.370 19.966 -39.883 1.00 21.81 84 ASN A CA 1
ATOM 657 C C . ASN A 1 84 ? -22.648 21.471 -39.573 1.00 21.81 84 ASN A C 1
ATOM 659 O O . ASN A 1 84 ? -23.707 21.760 -39.027 1.00 21.81 84 ASN A O 1
ATOM 663 N N . GLU A 1 85 ? -21.755 22.374 -40.016 1.00 22.72 85 GLU A N 1
ATOM 664 C CA . GLU A 1 85 ? -21.851 23.854 -40.106 1.00 22.72 85 GLU A CA 1
ATOM 665 C C . GLU A 1 85 ? -21.194 24.588 -38.917 1.00 22.72 85 GLU A C 1
ATOM 667 O O . GLU A 1 85 ? -21.713 24.612 -37.808 1.00 22.72 85 GLU A O 1
ATOM 672 N N . ASP A 1 86 ? -19.914 24.977 -38.994 1.00 21.78 86 ASP A N 1
ATOM 673 C CA . ASP A 1 86 ? -19.256 25.993 -39.853 1.00 21.78 86 ASP A CA 1
ATOM 674 C C . ASP A 1 86 ? -19.510 27.446 -39.406 1.00 21.78 86 ASP A C 1
ATOM 676 O O . ASP A 1 86 ? -20.523 28.045 -39.756 1.00 21.78 86 ASP A O 1
ATOM 680 N N . SER A 1 87 ? -18.549 28.046 -38.682 1.00 22.95 87 SER A N 1
ATOM 681 C CA . SER A 1 87 ? -18.036 29.418 -38.930 1.00 22.95 87 SER A CA 1
ATOM 682 C C . SER A 1 87 ? -17.018 29.901 -37.873 1.00 22.95 87 SER A C 1
ATOM 684 O O . SER A 1 87 ? -17.328 30.144 -36.711 1.00 22.95 87 SER A O 1
ATOM 686 N N . HIS A 1 88 ? -15.784 30.135 -38.322 1.00 22.50 88 HIS A N 1
ATOM 687 C CA . HIS A 1 88 ? -14.914 31.220 -37.832 1.00 22.50 88 HIS A CA 1
ATOM 688 C C . HIS A 1 88 ? -15.240 32.494 -38.662 1.00 22.50 88 HIS A C 1
ATOM 690 O O . HIS A 1 88 ? -15.765 32.305 -39.764 1.00 22.50 88 HIS A O 1
ATOM 696 N N . PRO A 1 89 ? -14.932 33.756 -38.242 1.00 30.45 89 PRO A N 1
ATOM 697 C CA . PRO A 1 89 ? -13.626 34.152 -37.674 1.00 30.45 89 PRO A CA 1
ATOM 698 C C . PRO A 1 89 ? -13.565 35.368 -36.693 1.00 30.45 89 PRO A C 1
ATOM 700 O O . PRO A 1 89 ? -14.552 36.023 -36.390 1.00 30.45 89 PRO A O 1
ATOM 703 N N . CYS A 1 90 ? -12.322 35.715 -36.309 1.00 20.16 90 CYS A N 1
ATOM 704 C CA . CYS A 1 90 ? -11.795 37.064 -35.987 1.00 20.16 90 CYS A CA 1
ATOM 705 C C . CYS A 1 90 ? -12.052 37.794 -34.634 1.00 20.16 90 CYS A C 1
ATOM 707 O O . CYS A 1 90 ? -13.064 38.445 -34.428 1.00 20.16 90 CYS A O 1
ATOM 709 N N . CYS A 1 91 ? -10.943 37.910 -33.877 1.00 21.03 91 CYS A N 1
ATOM 710 C CA . CYS A 1 91 ? -10.285 39.158 -33.414 1.00 21.03 91 CYS A CA 1
ATOM 711 C C . CYS A 1 91 ? -10.852 40.089 -32.304 1.00 21.03 91 CYS A C 1
ATOM 713 O O . CYS A 1 91 ? -11.905 40.693 -32.444 1.00 21.03 91 CYS A O 1
ATOM 715 N N . GLN A 1 92 ? -9.938 40.416 -31.361 1.00 22.67 92 GLN A N 1
ATOM 716 C CA . GLN A 1 92 ? -9.940 41.531 -30.375 1.00 22.67 92 GLN A CA 1
ATOM 717 C C . GLN A 1 92 ? -10.969 41.397 -29.215 1.00 22.67 92 GLN A C 1
ATOM 719 O O . GLN A 1 92 ? -12.043 40.856 -29.409 1.00 22.67 92 GLN A O 1
ATOM 724 N N . ARG A 1 93 ? -10.721 41.832 -27.962 1.00 22.86 93 ARG A N 1
ATOM 725 C CA . ARG A 1 93 ? -9.705 42.760 -27.404 1.00 22.86 93 ARG A CA 1
ATOM 726 C C . ARG A 1 93 ? -9.528 42.565 -25.870 1.00 22.86 93 ARG A C 1
ATOM 728 O O . ARG A 1 93 ? -10.490 42.236 -25.199 1.00 22.86 93 ARG A O 1
ATOM 735 N N . ASN A 1 94 ? -8.331 42.871 -25.350 1.00 23.30 94 ASN A N 1
ATOM 736 C CA . ASN A 1 94 ? -7.955 43.317 -23.982 1.00 23.30 94 ASN A CA 1
ATOM 737 C C . ASN A 1 94 ? -8.595 42.724 -22.695 1.00 23.30 94 ASN A C 1
ATOM 739 O O . ASN A 1 94 ? -9.771 42.924 -22.421 1.00 23.30 94 ASN A O 1
ATOM 743 N N . GLY A 1 95 ? -7.734 42.234 -21.782 1.00 23.47 95 GLY A N 1
ATOM 744 C CA . GLY A 1 95 ? -8.076 41.978 -20.370 1.00 23.47 95 GLY A CA 1
ATOM 745 C C . GLY A 1 95 ? -6.904 41.503 -19.484 1.00 23.47 95 GLY A C 1
ATOM 746 O O . GLY A 1 95 ? -6.803 40.322 -19.180 1.00 23.47 95 GLY A O 1
ATOM 747 N N . ARG A 1 96 ? -6.016 42.417 -19.059 1.00 22.28 96 ARG A N 1
ATOM 748 C CA . ARG A 1 96 ? -5.238 42.308 -17.791 1.00 22.28 96 ARG A CA 1
ATOM 749 C C . ARG A 1 96 ? -6.110 42.907 -16.661 1.00 22.28 96 ARG A C 1
ATOM 751 O O . ARG A 1 96 ? -6.967 43.714 -17.023 1.00 22.28 96 ARG A O 1
ATOM 758 N N . PRO A 1 97 ? -5.922 42.633 -15.347 1.00 30.20 97 PRO A N 1
ATOM 759 C CA . PRO A 1 97 ? -4.698 42.253 -14.609 1.00 30.20 97 PRO A CA 1
ATOM 760 C C . PRO A 1 97 ? -4.827 40.840 -13.965 1.00 30.20 97 PRO A C 1
ATOM 762 O O . PRO A 1 97 ? -5.670 40.082 -14.422 1.00 30.20 97 PRO A O 1
ATOM 765 N N . HIS A 1 98 ? -4.022 40.325 -13.017 1.00 23.58 98 HIS A N 1
ATOM 766 C CA . HIS A 1 98 ? -3.005 40.863 -12.086 1.00 23.58 98 HIS A CA 1
ATOM 767 C C . HIS A 1 98 ? -1.741 39.971 -11.998 1.00 23.58 98 HIS A C 1
ATOM 769 O O . HIS A 1 98 ? -1.693 38.876 -12.547 1.00 23.58 98 HIS A O 1
ATOM 775 N N . HIS A 1 99 ? -0.739 40.449 -11.252 1.00 24.02 99 HIS A N 1
ATOM 776 C CA . HIS A 1 99 ? 0.311 39.662 -10.585 1.00 24.02 99 HIS A CA 1
ATOM 777 C C . HIS A 1 99 ? 0.399 40.174 -9.133 1.00 24.02 99 HIS A C 1
ATOM 779 O O . HIS A 1 99 ? 0.073 41.345 -8.902 1.00 24.02 99 HIS A O 1
ATOM 785 N N . PRO A 1 100 ? 0.866 39.351 -8.182 1.00 28.44 100 PRO A N 1
ATOM 786 C CA . PRO A 1 100 ? 1.862 39.861 -7.237 1.00 28.44 100 PRO A CA 1
ATOM 787 C C . PRO A 1 100 ? 3.127 38.993 -7.147 1.00 28.44 100 PRO A C 1
ATOM 789 O O . PRO A 1 100 ? 3.131 37.816 -7.497 1.00 28.44 100 PRO A O 1
ATOM 792 N N . ASP A 1 101 ? 4.180 39.652 -6.672 1.00 23.66 101 ASP A N 1
ATOM 793 C CA . ASP A 1 101 ? 5.307 39.168 -5.868 1.00 23.66 101 ASP A CA 1
ATOM 794 C C . ASP A 1 101 ? 6.263 38.090 -6.401 1.00 23.66 101 ASP A C 1
ATOM 796 O O . ASP A 1 101 ? 6.201 36.903 -6.093 1.00 23.66 101 ASP A O 1
ATOM 800 N N . ALA A 1 102 ? 7.311 38.599 -7.056 1.00 25.17 102 ALA A N 1
ATOM 801 C CA . ALA A 1 102 ? 8.632 37.989 -7.057 1.00 25.17 102 ALA A CA 1
ATOM 802 C C . ALA A 1 102 ? 9.457 38.471 -5.845 1.00 25.17 102 ALA A C 1
ATOM 804 O O . ALA A 1 102 ? 9.741 39.665 -5.720 1.00 25.17 102 ALA A O 1
ATOM 805 N N . LYS A 1 103 ? 9.929 37.541 -5.005 1.00 23.91 103 LYS A N 1
ATOM 806 C CA . LYS A 1 103 ? 11.008 37.768 -4.024 1.00 23.91 103 LYS A CA 1
ATOM 807 C C . LYS A 1 103 ? 11.829 36.492 -3.783 1.00 23.91 103 LYS A C 1
ATOM 809 O O . LYS A 1 103 ? 11.785 35.929 -2.704 1.00 23.91 103 LYS A O 1
ATOM 814 N N . GLU A 1 104 ? 12.609 36.076 -4.782 1.00 24.78 104 GLU A N 1
ATOM 815 C CA . GLU A 1 104 ? 13.882 35.352 -4.581 1.00 24.78 104 GLU A CA 1
ATOM 816 C C . GLU A 1 104 ? 14.677 35.276 -5.899 1.00 24.78 104 GLU A C 1
ATOM 818 O O . GLU A 1 104 ? 14.787 34.250 -6.557 1.00 24.78 104 GLU A O 1
ATOM 823 N N . LEU A 1 105 ? 15.205 36.426 -6.336 1.00 25.70 105 LEU A N 1
ATOM 824 C CA . LEU A 1 105 ? 16.077 36.521 -7.514 1.00 25.70 105 LEU A CA 1
ATOM 825 C C . LEU A 1 105 ? 17.115 37.639 -7.319 1.00 25.70 105 LEU A C 1
ATOM 827 O O . LEU A 1 105 ? 17.058 38.709 -7.925 1.00 25.70 105 LEU A O 1
ATOM 831 N N . ARG A 1 106 ? 18.062 37.395 -6.404 1.00 24.52 106 ARG A N 1
ATOM 832 C CA . ARG A 1 106 ? 19.281 38.200 -6.223 1.00 24.52 106 ARG A CA 1
ATOM 833 C C . ARG A 1 106 ? 20.459 37.333 -5.781 1.00 24.52 106 ARG A C 1
ATOM 835 O O . ARG A 1 106 ? 20.748 37.266 -4.596 1.00 24.52 106 ARG A O 1
ATOM 842 N N . LEU A 1 107 ? 21.165 36.747 -6.742 1.00 25.14 107 LEU A N 1
ATOM 843 C CA . LEU A 1 107 ? 22.626 36.581 -6.742 1.00 25.14 107 LEU A CA 1
ATOM 844 C C . LEU A 1 107 ? 23.046 36.094 -8.141 1.00 25.14 107 LEU A C 1
ATOM 846 O O . LEU A 1 107 ? 22.267 35.427 -8.812 1.00 25.14 107 LEU A O 1
ATOM 850 N N . PHE A 1 108 ? 24.246 36.484 -8.583 1.00 23.88 108 PHE A N 1
ATOM 851 C CA . PHE A 1 108 ? 24.796 36.271 -9.937 1.00 23.88 108 PHE A CA 1
ATOM 852 C C . PHE A 1 108 ? 24.124 37.044 -11.092 1.00 23.88 108 PHE A C 1
ATOM 854 O O . PHE A 1 108 ? 23.529 36.492 -12.013 1.00 23.88 108 PHE A O 1
ATOM 861 N N . ARG A 1 109 ? 24.356 38.365 -11.091 1.00 22.45 109 ARG A N 1
ATOM 862 C CA . ARG A 1 109 ? 24.666 39.114 -12.323 1.00 22.45 109 ARG A CA 1
ATOM 863 C C . ARG A 1 109 ? 26.175 39.377 -12.352 1.00 22.45 109 ARG A C 1
ATOM 865 O O . ARG A 1 109 ? 26.740 39.708 -11.313 1.00 22.45 109 ARG A O 1
ATOM 872 N N . GLY A 1 110 ? 26.776 39.277 -13.535 1.00 21.52 110 GLY A N 1
ATOM 873 C CA . GLY A 1 110 ? 28.223 39.349 -13.767 1.00 21.52 110 GLY A CA 1
ATOM 874 C C . GLY A 1 110 ? 28.713 38.021 -14.358 1.00 21.52 110 GLY A C 1
ATOM 875 O O . GLY A 1 110 ? 28.477 36.987 -13.744 1.00 21.52 110 GLY A O 1
ATOM 876 N N . THR A 1 111 ? 29.331 37.966 -15.537 1.00 22.89 111 THR A N 1
ATOM 877 C CA . THR A 1 111 ? 29.890 39.038 -16.388 1.00 22.89 111 THR A CA 1
ATOM 878 C C . THR A 1 111 ? 29.377 38.971 -17.830 1.00 22.89 111 THR A C 1
ATOM 880 O O . THR A 1 111 ? 29.015 37.909 -18.330 1.00 22.89 111 THR A O 1
ATOM 883 N N . GLU A 1 112 ? 29.350 40.121 -18.508 1.00 25.27 112 GLU A N 1
ATOM 884 C CA . GLU A 1 112 ? 29.287 40.165 -19.971 1.00 25.27 112 GLU A CA 1
ATOM 885 C C . GLU A 1 112 ? 30.681 39.873 -20.527 1.00 25.27 112 GLU A C 1
ATOM 887 O O . GLU A 1 112 ? 31.623 40.580 -20.183 1.00 25.27 112 GLU A O 1
ATOM 892 N N . GLU A 1 113 ? 30.812 38.883 -21.407 1.00 22.30 113 GLU A N 1
ATOM 893 C CA . GLU A 1 113 ? 31.879 38.848 -22.409 1.00 22.30 113 GLU A CA 1
ATOM 894 C C . GLU A 1 113 ? 31.507 37.858 -23.519 1.00 22.30 113 GLU A C 1
ATOM 896 O O . GLU A 1 113 ? 31.127 36.718 -23.256 1.00 22.30 113 GLU A O 1
ATOM 901 N N . SER A 1 114 ? 31.612 38.289 -24.778 1.00 23.91 114 SER A N 1
ATOM 902 C CA . SER A 1 114 ? 31.575 37.382 -25.928 1.00 23.91 114 SER A CA 1
ATOM 903 C C . SER A 1 114 ? 32.967 37.315 -26.540 1.00 23.91 114 SER A C 1
ATOM 905 O O . SER A 1 114 ? 33.530 38.366 -26.859 1.00 23.91 114 SER A O 1
ATOM 907 N N . PRO A 1 115 ? 33.469 36.108 -26.827 1.00 25.25 115 PRO A N 1
ATOM 908 C CA . PRO A 1 115 ? 34.078 35.921 -28.136 1.00 25.25 115 PRO A CA 1
ATOM 909 C C . PRO A 1 115 ? 33.726 34.578 -28.800 1.00 25.25 115 PRO A C 1
ATOM 911 O O . PRO A 1 115 ? 33.972 33.500 -28.276 1.00 25.25 115 PRO A O 1
ATOM 914 N N . ARG A 1 116 ? 33.209 34.699 -30.027 1.00 22.05 116 ARG A N 1
ATOM 915 C CA . ARG A 1 116 ? 33.510 33.884 -31.222 1.00 22.05 116 ARG A CA 1
ATOM 916 C C . ARG A 1 116 ? 33.899 32.401 -31.041 1.00 22.05 116 ARG A C 1
ATOM 918 O O . ARG A 1 116 ? 35.040 32.074 -30.743 1.00 22.05 116 ARG A O 1
ATOM 925 N N . SER A 1 117 ? 32.986 31.537 -31.494 1.00 28.73 117 SER A N 1
ATOM 926 C CA . SER A 1 117 ? 33.259 30.370 -32.358 1.00 28.73 117 SER A CA 1
ATOM 927 C C . SER A 1 117 ? 34.561 29.583 -32.115 1.00 28.73 117 SER A C 1
ATOM 929 O O . SER A 1 117 ? 35.570 29.867 -32.759 1.00 28.73 117 SER A O 1
ATOM 931 N N . HIS A 1 118 ? 34.493 28.510 -31.323 1.00 21.80 118 HIS A N 1
ATOM 932 C CA . HIS A 1 118 ? 35.322 27.308 -31.491 1.00 21.80 118 HIS A CA 1
ATOM 933 C C . HIS A 1 118 ? 34.483 26.063 -31.162 1.00 21.80 118 HIS A C 1
ATOM 935 O O . HIS A 1 118 ? 33.622 26.094 -30.285 1.00 21.80 118 HIS A O 1
ATOM 941 N N . CYS A 1 119 ? 34.706 24.977 -31.902 1.00 31.30 119 CYS A N 1
ATOM 942 C CA . CYS A 1 119 ? 34.029 23.697 -31.700 1.00 31.30 119 CYS A CA 1
ATOM 943 C C . CYS A 1 119 ? 34.645 22.966 -30.494 1.00 31.30 119 CYS A C 1
ATOM 945 O O . CYS A 1 119 ? 35.866 22.821 -30.450 1.00 31.30 119 CYS A O 1
ATOM 947 N N . GLY A 1 120 ? 33.839 22.485 -29.537 1.00 21.33 120 GLY A N 1
ATOM 948 C CA . GLY A 1 120 ? 34.375 21.692 -28.426 1.00 21.33 120 GLY A CA 1
ATOM 949 C C . GLY A 1 120 ? 33.451 21.453 -27.226 1.00 21.33 120 GLY A C 1
ATOM 950 O O . GLY A 1 120 ? 33.312 22.318 -26.375 1.00 21.33 120 GLY A O 1
ATOM 951 N N . LEU A 1 121 ? 32.976 20.206 -27.123 1.00 24.88 121 LEU A N 1
ATOM 952 C CA . LEU A 1 121 ? 32.798 19.419 -25.887 1.00 24.88 121 LEU A CA 1
ATOM 953 C C . LEU A 1 121 ? 31.725 19.828 -24.846 1.00 24.88 121 LEU A C 1
ATOM 955 O O . LEU A 1 121 ? 31.761 20.870 -24.203 1.00 24.88 121 LEU A O 1
ATOM 959 N N . CYS A 1 122 ? 30.822 18.869 -24.597 1.00 32.75 122 CYS A N 1
ATOM 960 C CA . CYS A 1 122 ? 29.900 18.808 -23.457 1.00 32.75 122 CYS A CA 1
ATOM 961 C C . CYS A 1 122 ? 30.594 19.004 -22.096 1.00 32.75 122 CYS A C 1
ATOM 963 O O . CYS A 1 122 ? 31.702 18.505 -21.888 1.00 32.75 122 CYS A O 1
ATOM 965 N N . PRO A 1 123 ? 29.855 19.540 -21.107 1.00 29.78 123 PRO A N 1
ATOM 966 C CA . PRO A 1 123 ? 29.436 18.646 -20.022 1.00 29.78 123 PRO A CA 1
ATOM 967 C C . PRO A 1 123 ? 28.002 18.916 -19.518 1.00 29.78 123 PRO A C 1
ATOM 969 O O . PRO A 1 123 ? 27.770 19.832 -18.734 1.00 29.78 123 PRO A O 1
ATOM 972 N N . LEU A 1 124 ? 27.042 18.054 -19.883 1.00 35.66 124 LEU A N 1
ATOM 973 C CA . LEU A 1 124 ? 25.709 17.998 -19.252 1.00 35.66 124 LEU A CA 1
ATOM 974 C C . LEU A 1 124 ? 25.296 16.603 -18.703 1.00 35.66 124 LEU A C 1
ATOM 976 O O . LEU A 1 124 ? 24.229 16.103 -19.060 1.00 35.66 124 LEU A O 1
ATOM 980 N N . PRO A 1 125 ? 26.0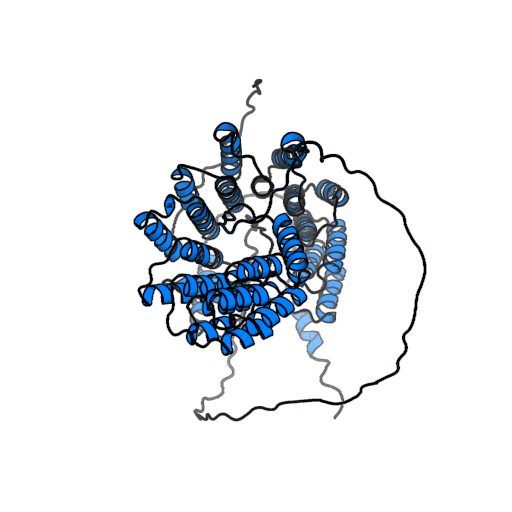65 15.951 -17.802 1.00 43.41 125 PRO A N 1
ATOM 981 C CA . PRO A 1 125 ? 25.564 14.801 -17.047 1.00 43.41 125 PRO A CA 1
ATOM 982 C C . PRO A 1 125 ? 25.283 15.114 -15.558 1.00 43.41 125 PRO A C 1
ATOM 984 O O . PRO A 1 125 ? 26.138 15.637 -14.850 1.00 43.41 125 PRO A O 1
ATOM 987 N N . LYS A 1 126 ? 24.118 14.642 -15.073 1.00 31.23 126 LYS A N 1
ATOM 988 C CA . LYS A 1 126 ? 23.655 14.469 -13.663 1.00 31.23 126 LYS A CA 1
ATOM 989 C C . LYS A 1 126 ? 22.769 15.534 -12.986 1.00 31.23 126 LYS A C 1
ATOM 991 O O . LYS A 1 126 ? 22.092 15.166 -12.031 1.00 31.23 126 LYS A O 1
ATOM 996 N N . THR A 1 127 ? 22.677 16.789 -13.429 1.00 31.27 127 THR A N 1
ATOM 997 C CA . THR A 1 127 ? 21.957 17.837 -12.652 1.00 31.27 127 THR A CA 1
ATOM 998 C C . THR A 1 127 ? 20.435 17.946 -12.887 1.00 31.27 127 THR A C 1
ATOM 1000 O O . THR A 1 127 ? 19.709 18.364 -11.986 1.00 31.27 127 THR A O 1
ATOM 1003 N N . TYR A 1 128 ? 19.912 17.519 -14.041 1.00 41.06 128 TYR A N 1
ATOM 1004 C CA . TYR A 1 128 ? 18.557 17.871 -14.519 1.00 41.06 128 TYR A CA 1
ATOM 1005 C C . TYR A 1 128 ? 17.437 16.854 -14.160 1.00 41.06 128 TYR A C 1
ATOM 1007 O O . TYR A 1 128 ? 16.544 16.587 -14.959 1.00 41.06 128 TYR A O 1
ATOM 1015 N N . ALA A 1 129 ? 17.457 16.262 -12.956 1.00 41.19 129 ALA A N 1
ATOM 1016 C CA . ALA A 1 129 ? 16.530 15.178 -12.563 1.00 41.19 129 ALA A CA 1
ATOM 1017 C C . ALA A 1 129 ? 15.215 15.615 -11.861 1.00 41.19 129 ALA A C 1
ATOM 1019 O O . ALA A 1 129 ? 14.376 14.772 -11.547 1.00 41.19 129 ALA A O 1
ATOM 1020 N N . LYS A 1 130 ? 15.016 16.913 -11.580 1.00 52.78 130 LYS A N 1
ATOM 1021 C CA . LYS A 1 130 ? 13.806 17.446 -10.896 1.00 52.78 130 LYS A CA 1
ATOM 1022 C C . LYS A 1 130 ? 12.799 18.031 -11.897 1.00 52.78 130 LYS A C 1
ATOM 1024 O O . LYS A 1 130 ? 13.238 18.661 -12.848 1.00 52.78 130 LYS A O 1
ATOM 1029 N N . LYS A 1 131 ? 11.481 17.951 -11.632 1.00 56.06 131 LYS A N 1
ATOM 1030 C CA . LYS A 1 131 ? 10.395 18.409 -12.544 1.00 56.06 131 LYS A CA 1
ATOM 1031 C C . LYS A 1 131 ? 10.605 19.793 -13.197 1.00 56.06 131 LYS A C 1
ATOM 1033 O O . LYS A 1 131 ? 10.290 19.936 -14.373 1.00 56.06 131 LYS A O 1
ATOM 1038 N N . SER A 1 132 ? 11.171 20.773 -12.478 1.00 58.25 132 SER A N 1
ATOM 1039 C CA . SER A 1 132 ? 11.512 22.114 -13.012 1.00 58.25 132 SER A CA 1
ATOM 1040 C C . SER A 1 132 ? 12.349 22.051 -14.299 1.00 58.25 132 SER A C 1
ATOM 1042 O O . SER A 1 132 ? 12.073 22.735 -15.281 1.00 58.25 132 SER A O 1
ATOM 1044 N N . HIS A 1 133 ? 13.320 21.140 -14.325 1.00 73.50 133 HIS A N 1
ATOM 1045 C CA . HIS A 1 133 ? 14.287 20.975 -15.404 1.00 73.50 133 HIS A CA 1
ATOM 1046 C C . HIS A 1 133 ? 13.680 20.417 -16.699 1.00 73.50 133 HIS A C 1
ATOM 1048 O O . HIS A 1 133 ? 14.221 20.646 -17.777 1.00 73.50 133 HIS A O 1
ATOM 1054 N N . PHE A 1 134 ? 12.547 19.708 -16.630 1.00 82.62 134 PHE A N 1
ATOM 1055 C CA . PHE A 1 134 ? 11.859 19.228 -17.834 1.00 82.62 134 PHE A CA 1
ATOM 1056 C C . PHE A 1 134 ? 11.210 20.381 -18.613 1.00 82.62 134 PHE A C 1
ATOM 1058 O O . PHE A 1 134 ? 11.184 20.352 -19.844 1.00 82.62 134 PHE A O 1
ATOM 1065 N N . VAL A 1 135 ? 10.733 21.419 -17.914 1.00 82.75 135 VAL A N 1
ATOM 1066 C CA . VAL A 1 135 ? 10.157 22.619 -18.541 1.00 82.75 135 VAL A CA 1
ATOM 1067 C C . VAL A 1 135 ? 11.252 23.401 -19.270 1.00 82.75 135 VAL A C 1
ATOM 1069 O O . VAL A 1 135 ? 11.077 23.769 -20.432 1.00 82.75 135 VAL A O 1
ATOM 1072 N N . GLU A 1 136 ? 12.405 23.582 -18.623 1.00 82.38 136 GLU A N 1
ATOM 1073 C CA . GLU A 1 136 ? 13.594 24.216 -19.206 1.00 82.38 136 GLU A CA 1
ATOM 1074 C C . GLU A 1 136 ? 14.128 23.437 -20.415 1.00 82.38 136 GLU A C 1
ATOM 1076 O O . GLU A 1 136 ? 14.337 24.029 -21.472 1.00 82.38 136 GLU A O 1
ATOM 1081 N N . ALA A 1 137 ? 14.265 22.110 -20.313 1.00 83.19 137 ALA A N 1
ATOM 1082 C CA . ALA A 1 137 ? 14.714 21.258 -21.417 1.00 83.19 137 ALA A CA 1
ATOM 1083 C C . ALA A 1 137 ? 13.789 21.353 -22.646 1.00 83.19 137 ALA A C 1
ATOM 1085 O O . ALA A 1 137 ? 14.262 21.475 -23.778 1.00 83.19 137 ALA A O 1
ATOM 1086 N N . ILE A 1 138 ? 12.466 21.370 -22.437 1.00 85.06 138 ILE A N 1
ATOM 1087 C CA . ILE A 1 138 ? 11.485 21.602 -23.509 1.00 85.06 138 ILE A CA 1
ATOM 1088 C C . ILE A 1 138 ? 11.598 23.027 -24.076 1.00 85.06 138 ILE A C 1
ATOM 1090 O O . ILE A 1 138 ? 11.450 23.216 -25.286 1.00 85.06 138 ILE A O 1
ATOM 1094 N N . GLY A 1 139 ? 11.859 24.030 -23.233 1.00 83.62 139 GLY A N 1
ATOM 1095 C CA . GLY A 1 139 ? 12.084 25.417 -23.647 1.00 83.62 139 GLY A CA 1
ATOM 1096 C C . GLY A 1 139 ? 13.302 25.563 -24.562 1.00 83.62 139 GLY A C 1
ATOM 1097 O O . GLY A 1 139 ? 13.174 26.083 -25.672 1.00 83.62 139 GLY A O 1
ATOM 1098 N N . LEU A 1 140 ? 14.447 25.025 -24.136 1.00 84.94 140 LEU A N 1
ATOM 1099 C CA . LEU A 1 140 ? 15.695 25.002 -24.903 1.00 84.94 140 LEU A CA 1
ATOM 1100 C C . LEU A 1 140 ? 15.533 24.241 -26.223 1.00 84.94 140 LEU A C 1
ATOM 1102 O O . LEU A 1 140 ? 15.923 24.752 -27.270 1.00 84.94 140 LEU A O 1
ATOM 1106 N N . TYR A 1 141 ? 14.871 23.079 -26.217 1.00 85.38 141 TYR A N 1
ATOM 1107 C CA . TYR A 1 141 ? 14.574 22.345 -27.451 1.00 85.38 141 TYR A CA 1
ATOM 1108 C C . TYR A 1 141 ? 13.699 23.154 -28.420 1.00 85.38 141 TYR A C 1
ATOM 1110 O O . TYR A 1 141 ? 13.988 23.217 -29.614 1.00 85.38 141 TYR A O 1
ATOM 1118 N N . LYS A 1 142 ? 12.653 23.831 -27.925 1.00 85.00 142 LYS A N 1
ATOM 1119 C CA . LYS A 1 142 ? 11.812 24.716 -28.751 1.00 85.00 142 LYS A CA 1
ATOM 1120 C C . LYS A 1 142 ? 12.582 25.922 -29.295 1.00 85.00 142 LYS A C 1
ATOM 1122 O O . LYS A 1 142 ? 12.239 26.400 -30.371 1.00 85.00 142 LYS A O 1
ATOM 1127 N N . GLN A 1 143 ? 13.590 26.422 -28.580 1.00 84.00 143 GLN A N 1
ATOM 1128 C CA . GLN A 1 143 ? 14.468 27.492 -29.057 1.00 84.00 143 GLN A CA 1
ATOM 1129 C C . GLN A 1 143 ? 15.441 26.990 -30.131 1.00 84.00 143 GLN A C 1
ATOM 1131 O O . GLN A 1 143 ? 15.559 27.623 -31.173 1.00 84.00 143 GLN A O 1
ATOM 1136 N N . MET A 1 144 ? 16.061 25.829 -29.917 1.00 83.31 144 MET A N 1
ATOM 1137 C CA . MET A 1 144 ? 16.939 25.165 -30.883 1.00 83.31 144 MET A CA 1
ATOM 1138 C C . MET A 1 144 ? 16.206 24.866 -32.201 1.00 83.31 144 MET A C 1
ATOM 1140 O O . MET A 1 144 ? 16.681 25.224 -33.268 1.00 83.31 144 MET A O 1
ATOM 1144 N N . VAL A 1 145 ? 14.986 24.321 -32.131 1.00 80.88 145 VAL A N 1
ATOM 1145 C CA . VAL A 1 145 ? 14.125 24.044 -33.301 1.00 80.88 145 VAL A CA 1
ATOM 1146 C C . VAL A 1 145 ? 13.695 25.311 -34.063 1.00 80.88 145 VAL A C 1
ATOM 1148 O O . VAL A 1 145 ? 13.276 25.211 -35.212 1.00 80.88 145 VAL A O 1
ATOM 1151 N N . ARG A 1 146 ? 13.780 26.501 -33.450 1.00 81.56 146 ARG A N 1
ATOM 1152 C CA . ARG A 1 146 ? 13.522 27.796 -34.112 1.00 81.56 146 ARG A CA 1
ATOM 1153 C C . ARG A 1 146 ? 14.762 28.389 -34.790 1.00 81.56 146 ARG A C 1
ATOM 1155 O O . ARG A 1 146 ? 14.653 29.454 -35.388 1.00 81.56 146 ARG A O 1
ATOM 1162 N N . GLN A 1 147 ? 15.927 27.759 -34.656 1.00 79.62 147 GLN A N 1
ATOM 1163 C CA . GLN A 1 147 ? 17.168 28.182 -35.295 1.00 79.62 147 GLN A CA 1
ATOM 1164 C C . GLN A 1 147 ? 17.459 27.234 -36.462 1.00 79.62 147 GLN A C 1
ATOM 1166 O O . GLN A 1 147 ? 17.814 26.079 -36.242 1.00 79.62 147 GLN A O 1
ATOM 1171 N N . ASP A 1 148 ? 17.361 27.729 -37.699 1.00 58.91 148 ASP A N 1
ATOM 1172 C CA . ASP A 1 148 ? 17.445 26.932 -38.942 1.00 58.91 148 ASP A CA 1
ATOM 1173 C C . ASP A 1 148 ? 18.778 26.180 -39.165 1.00 58.91 148 ASP A C 1
ATOM 1175 O O . ASP A 1 148 ? 18.962 25.514 -40.185 1.00 58.91 148 ASP A O 1
ATOM 1179 N N . HIS A 1 149 ? 19.747 26.310 -38.255 1.00 60.72 149 HIS A N 1
ATOM 1180 C CA . HIS A 1 149 ? 21.102 25.762 -38.376 1.00 60.72 149 HIS A CA 1
ATOM 1181 C C . HIS A 1 149 ? 21.524 24.880 -37.186 1.00 60.72 149 HIS A C 1
ATOM 1183 O O . HIS A 1 149 ? 22.676 24.451 -37.141 1.00 60.72 149 HIS A O 1
ATOM 1189 N N . VAL A 1 150 ? 20.630 24.590 -36.228 1.00 71.06 150 VAL A N 1
ATOM 1190 C CA . VAL A 1 150 ? 20.941 23.719 -35.078 1.00 71.06 150 VAL A CA 1
ATOM 1191 C C . VAL A 1 150 ? 20.051 22.478 -35.091 1.00 71.06 150 VAL A C 1
ATOM 1193 O O . VAL A 1 150 ? 18.854 22.535 -34.812 1.00 71.06 150 VAL A O 1
ATOM 1196 N N . PHE A 1 151 ? 20.650 21.332 -35.409 1.00 69.50 151 PHE A N 1
ATOM 1197 C CA . PHE A 1 151 ? 19.951 20.052 -35.492 1.00 69.50 151 PHE A CA 1
ATOM 1198 C C . PHE A 1 151 ? 20.056 19.269 -34.183 1.00 69.50 151 PHE A C 1
ATOM 1200 O O . PHE A 1 151 ? 21.119 19.196 -33.572 1.00 69.50 151 PHE A O 1
ATOM 1207 N N . ALA A 1 152 ? 18.949 18.642 -33.780 1.00 77.19 152 ALA A N 1
ATOM 1208 C CA . ALA A 1 152 ? 18.941 17.678 -32.687 1.00 77.19 152 ALA A CA 1
ATOM 1209 C C . ALA A 1 152 ? 19.712 16.414 -33.096 1.00 77.19 152 ALA A C 1
ATOM 1211 O O . ALA A 1 152 ? 19.394 15.797 -34.116 1.00 77.19 152 ALA A O 1
ATOM 1212 N N . ASP A 1 153 ? 20.688 16.020 -32.286 1.00 75.12 153 ASP A N 1
ATOM 1213 C CA . ASP A 1 153 ? 21.474 14.803 -32.474 1.00 75.12 153 ASP A CA 1
ATOM 1214 C C . ASP A 1 153 ? 20.919 13.616 -31.660 1.00 75.12 153 ASP A C 1
ATOM 1216 O O . ASP A 1 153 ? 19.926 13.721 -30.930 1.00 75.12 153 ASP A O 1
ATOM 1220 N N . GLY A 1 154 ? 21.582 12.460 -31.772 1.00 72.31 154 GLY A N 1
ATOM 1221 C CA . GLY A 1 154 ? 21.203 11.239 -31.054 1.00 72.31 154 GLY A CA 1
ATOM 1222 C C . GLY A 1 154 ? 21.273 11.342 -29.525 1.00 72.31 154 GLY A C 1
ATOM 1223 O O . GLY A 1 154 ? 20.638 10.539 -28.847 1.00 72.31 154 GLY A O 1
ATOM 1224 N N . PHE A 1 155 ? 21.983 12.335 -28.978 1.00 77.38 155 PHE A N 1
ATOM 1225 C CA . PHE A 1 155 ? 22.017 12.613 -27.541 1.00 77.38 155 PHE A CA 1
ATOM 1226 C C . PHE A 1 155 ? 20.873 13.535 -27.115 1.00 77.38 155 PHE A C 1
ATOM 1228 O O . PHE A 1 155 ? 20.256 13.308 -26.078 1.00 77.38 155 PHE A O 1
ATOM 1235 N N . THR A 1 156 ? 20.539 14.537 -27.928 1.00 83.31 156 THR A N 1
ATOM 1236 C CA . THR A 1 156 ? 19.494 15.527 -27.643 1.00 83.31 156 THR A CA 1
ATOM 1237 C C . THR A 1 156 ? 18.110 14.887 -27.538 1.00 83.31 156 THR A C 1
ATOM 1239 O O . THR A 1 156 ? 17.337 15.220 -26.635 1.00 83.31 156 THR A O 1
ATOM 1242 N N . TYR A 1 157 ? 17.783 13.952 -28.437 1.00 85.69 157 TYR A N 1
ATOM 1243 C CA . TYR A 1 157 ? 16.447 13.356 -28.493 1.00 85.69 157 TYR A CA 1
ATOM 1244 C C . TYR A 1 157 ? 16.032 12.625 -27.199 1.00 85.69 157 TYR A C 1
ATOM 1246 O O . TYR A 1 157 ? 14.989 13.000 -26.656 1.00 85.69 157 TYR A O 1
ATOM 1254 N N . PRO A 1 158 ? 16.801 11.665 -26.637 1.00 86.56 158 PRO A N 1
ATOM 1255 C CA . PRO A 1 158 ? 16.446 10.993 -25.382 1.00 86.56 158 PRO A CA 1
ATOM 1256 C C . PRO A 1 158 ? 16.119 11.939 -24.217 1.00 86.56 158 PRO A C 1
ATOM 1258 O O . PRO A 1 158 ? 15.151 11.699 -23.497 1.00 86.56 158 PRO A O 1
ATOM 1261 N N . PHE A 1 159 ? 16.853 13.047 -24.046 1.00 83.62 159 PHE A N 1
ATOM 1262 C CA . PHE A 1 159 ? 16.566 14.017 -22.979 1.00 83.62 159 PHE A CA 1
ATOM 1263 C C . PHE A 1 159 ? 15.221 14.724 -23.174 1.00 83.62 159 PHE A C 1
ATOM 1265 O O . PHE A 1 159 ? 14.440 14.843 -22.230 1.00 83.62 159 PHE A O 1
ATOM 1272 N N . VAL A 1 160 ? 14.923 15.163 -24.399 1.00 88.00 160 VAL A N 1
ATOM 1273 C CA . VAL A 1 160 ? 13.664 15.853 -24.724 1.00 88.00 160 VAL A CA 1
ATOM 1274 C C . VAL A 1 160 ? 12.478 14.894 -24.636 1.00 88.00 160 VAL A C 1
ATOM 1276 O O . VAL A 1 160 ? 11.428 15.260 -24.110 1.00 88.00 160 VAL A O 1
ATOM 1279 N N . ILE A 1 161 ? 12.652 13.651 -25.086 1.00 89.44 161 ILE A N 1
ATOM 1280 C CA . ILE A 1 161 ? 11.643 12.593 -24.978 1.00 89.44 161 ILE A CA 1
ATOM 1281 C C . ILE A 1 161 ? 11.355 12.282 -23.501 1.00 89.44 161 ILE A C 1
ATOM 1283 O O . ILE A 1 161 ? 10.192 12.261 -23.097 1.00 89.44 161 ILE A O 1
ATOM 1287 N N . LYS A 1 162 ? 12.395 12.156 -22.665 1.00 88.19 162 LYS A N 1
ATOM 1288 C CA . LYS A 1 162 ? 12.260 11.967 -21.213 1.00 88.19 162 LYS A CA 1
ATOM 1289 C C . LYS A 1 162 ? 11.590 13.157 -20.518 1.00 88.19 162 LYS A C 1
ATOM 1291 O O . LYS A 1 162 ? 10.792 12.957 -19.606 1.00 88.19 162 LYS A O 1
ATOM 1296 N N . ALA A 1 163 ? 11.845 14.386 -20.971 1.00 88.50 163 ALA A N 1
ATOM 1297 C CA . ALA A 1 163 ? 11.134 15.570 -20.490 1.00 88.50 163 ALA A CA 1
ATOM 1298 C C . ALA A 1 163 ? 9.645 15.563 -20.888 1.00 88.50 163 ALA A C 1
ATOM 1300 O O . ALA A 1 163 ? 8.798 15.916 -20.069 1.00 88.50 163 ALA A O 1
ATOM 1301 N N . CYS A 1 164 ? 9.304 15.098 -22.098 1.00 88.44 164 CYS A N 1
ATOM 1302 C CA . CYS A 1 164 ? 7.910 14.901 -22.514 1.00 88.44 164 CYS A CA 1
ATOM 1303 C C . CYS A 1 164 ? 7.216 13.825 -21.661 1.00 88.44 164 CYS A C 1
ATOM 1305 O O . CYS A 1 164 ? 6.093 14.047 -21.218 1.00 88.44 164 CYS A O 1
ATOM 1307 N N . ALA A 1 165 ? 7.906 12.715 -21.369 1.00 87.12 165 ALA A N 1
ATOM 1308 C CA . ALA A 1 165 ? 7.431 11.632 -20.503 1.00 87.12 165 ALA A CA 1
ATOM 1309 C C . ALA A 1 165 ? 7.250 12.057 -19.031 1.00 87.12 165 ALA A C 1
ATOM 1311 O O . ALA A 1 165 ? 6.384 11.536 -18.333 1.00 87.12 165 ALA A O 1
ATOM 1312 N N . GLY A 1 166 ? 8.072 12.994 -18.544 1.00 85.56 166 GLY A N 1
ATOM 1313 C CA . GLY A 1 166 ? 8.007 13.534 -17.180 1.00 85.56 166 GLY A CA 1
ATOM 1314 C C . GLY A 1 166 ? 6.968 14.644 -16.971 1.00 85.56 166 GLY A C 1
ATOM 1315 O O . GLY A 1 166 ? 6.639 14.955 -15.825 1.00 85.56 166 GLY A O 1
ATOM 1316 N N . LEU A 1 167 ? 6.452 15.233 -18.055 1.00 85.50 167 LEU A N 1
ATOM 1317 C CA . LEU A 1 167 ? 5.424 16.286 -18.066 1.00 85.50 167 LEU A CA 1
ATOM 1318 C C . LEU A 1 167 ? 4.148 15.882 -18.854 1.00 85.50 167 LEU A C 1
ATOM 1320 O O . LEU A 1 167 ? 3.414 16.765 -19.291 1.00 85.50 167 LEU A O 1
ATOM 1324 N N . PRO A 1 168 ? 3.890 14.574 -19.043 1.00 82.56 168 PRO A N 1
ATOM 1325 C CA . PRO A 1 168 ? 2.977 13.976 -20.031 1.00 82.56 168 PRO A CA 1
ATOM 1326 C C . PRO A 1 168 ? 2.600 14.790 -21.292 1.00 82.56 168 PRO A C 1
ATOM 1328 O O . PRO A 1 168 ? 1.433 14.848 -21.678 1.00 82.56 168 PRO A O 1
ATOM 1331 N N . VAL A 1 169 ? 3.564 15.424 -21.976 1.00 88.50 169 VAL A N 1
ATOM 1332 C CA . VAL A 1 169 ? 3.278 16.303 -23.135 1.00 88.50 169 VAL A CA 1
ATOM 1333 C C . VAL A 1 169 ? 3.224 15.504 -24.445 1.00 88.50 169 VAL A C 1
ATOM 1335 O O . VAL A 1 169 ? 4.113 15.614 -25.295 1.00 88.50 169 VAL A O 1
ATOM 1338 N N . LEU A 1 170 ? 2.167 14.706 -24.618 1.00 90.75 170 LEU A N 1
ATOM 1339 C CA . LEU A 1 170 ? 2.011 13.768 -25.740 1.00 90.75 170 LEU A CA 1
ATOM 1340 C C . LEU A 1 170 ? 2.149 14.422 -27.128 1.00 90.75 170 LEU A C 1
ATOM 1342 O O . LEU A 1 170 ? 2.839 13.882 -27.991 1.00 90.75 170 LEU A O 1
ATOM 1346 N N . ASP A 1 171 ? 1.555 15.598 -27.355 1.00 89.81 171 ASP A N 1
ATOM 1347 C CA . ASP A 1 171 ? 1.620 16.275 -28.662 1.00 89.81 171 ASP A CA 1
ATOM 1348 C C . ASP A 1 171 ? 3.039 16.712 -29.037 1.00 89.81 171 ASP A C 1
ATOM 1350 O O . ASP A 1 171 ? 3.430 16.648 -30.206 1.00 89.81 171 ASP A O 1
ATOM 1354 N N . LEU A 1 172 ? 3.838 17.130 -28.049 1.00 88.88 172 LEU A N 1
ATOM 1355 C CA . LEU A 1 172 ? 5.250 17.427 -28.272 1.00 88.88 172 LEU A CA 1
ATOM 1356 C C . LEU A 1 172 ? 6.037 16.131 -28.485 1.00 88.88 172 LEU A C 1
ATOM 1358 O O . LEU A 1 172 ? 6.854 16.079 -29.398 1.00 88.88 172 LEU A O 1
ATOM 1362 N N . GLY A 1 173 ? 5.747 15.078 -27.717 1.00 91.19 173 GLY A N 1
ATOM 1363 C CA . GLY A 1 173 ? 6.330 13.749 -27.910 1.00 91.19 173 GLY A CA 1
ATOM 1364 C C . GLY A 1 173 ? 6.117 13.210 -29.329 1.00 91.19 173 GLY A C 1
ATOM 1365 O O . GLY A 1 173 ? 7.070 12.780 -29.973 1.00 91.19 173 GLY A O 1
ATOM 1366 N N . ARG A 1 174 ? 4.899 13.339 -29.871 1.00 92.06 174 ARG A N 1
ATOM 1367 C CA . ARG A 1 174 ? 4.554 12.981 -31.259 1.00 92.06 174 ARG A CA 1
ATOM 1368 C C . ARG A 1 174 ? 5.290 13.843 -32.294 1.00 92.06 174 ARG A C 1
ATOM 1370 O O . ARG A 1 174 ? 5.781 13.311 -33.287 1.00 92.06 174 ARG A O 1
ATOM 1377 N N . GLN A 1 175 ? 5.433 15.152 -32.063 1.00 90.44 175 GLN A N 1
ATOM 1378 C CA . GLN A 1 175 ? 6.247 16.025 -32.928 1.00 90.44 175 GLN A CA 1
ATOM 1379 C C . GLN A 1 175 ? 7.734 15.648 -32.905 1.00 90.44 175 GLN A C 1
ATOM 1381 O O . GLN A 1 175 ? 8.392 15.686 -33.943 1.00 90.44 175 GLN A O 1
ATOM 1386 N N . VAL A 1 176 ? 8.265 15.294 -31.732 1.00 89.31 176 VAL A N 1
ATOM 1387 C CA . VAL A 1 176 ? 9.653 14.857 -31.551 1.00 89.31 176 VAL A CA 1
ATOM 1388 C C . VAL A 1 176 ? 9.879 13.519 -32.254 1.00 89.31 176 VAL A C 1
ATOM 1390 O O . VAL A 1 176 ? 10.809 13.427 -33.051 1.00 89.31 176 VAL A O 1
ATOM 1393 N N . HIS A 1 177 ? 8.989 12.536 -32.068 1.00 91.00 177 HIS A N 1
ATOM 1394 C CA . HIS A 1 177 ? 9.012 11.265 -32.800 1.00 91.00 177 HIS A CA 1
ATOM 1395 C C . HIS A 1 177 ? 9.040 11.506 -34.317 1.00 91.00 177 HIS A C 1
ATOM 1397 O O . HIS A 1 177 ? 9.971 11.082 -34.996 1.00 91.00 177 HIS A O 1
ATOM 1403 N N . ALA A 1 178 ? 8.111 12.309 -34.844 1.00 88.38 178 ALA A N 1
ATOM 1404 C CA . ALA A 1 178 ? 8.057 12.619 -36.271 1.00 88.38 178 ALA A CA 1
ATOM 1405 C C . ALA A 1 178 ? 9.286 13.398 -36.801 1.00 88.38 178 ALA A C 1
ATOM 1407 O O . ALA A 1 178 ? 9.466 13.487 -38.019 1.00 88.38 178 ALA A O 1
ATOM 1408 N N . ARG A 1 179 ? 10.131 13.985 -35.939 1.00 86.62 179 ARG A N 1
ATOM 1409 C CA . ARG A 1 179 ? 11.449 14.520 -36.331 1.00 86.62 179 ARG A CA 1
ATOM 1410 C C . ARG A 1 179 ? 12.543 13.455 -36.285 1.00 86.62 179 ARG A C 1
ATOM 1412 O O . ARG A 1 179 ? 13.307 13.388 -37.240 1.00 86.62 179 ARG A O 1
ATOM 1419 N N . VAL A 1 180 ? 12.566 12.593 -35.265 1.00 88.25 180 VAL A N 1
ATOM 1420 C CA . VAL A 1 180 ? 13.477 11.432 -35.171 1.00 88.25 180 VAL A CA 1
ATOM 1421 C C . VAL A 1 180 ? 13.374 10.544 -36.416 1.00 88.25 180 VAL A C 1
ATOM 1423 O O . VAL A 1 180 ? 14.394 10.207 -37.021 1.00 88.25 180 VAL A O 1
ATOM 1426 N N . SER A 1 181 ? 12.151 10.222 -36.856 1.00 86.38 181 SER A N 1
ATOM 1427 C CA . SER A 1 181 ? 11.918 9.401 -38.054 1.00 86.38 181 SER A CA 1
ATOM 1428 C C . SER A 1 181 ? 12.419 10.078 -39.338 1.00 86.38 181 SER A C 1
ATOM 1430 O O . SER A 1 181 ? 12.853 9.399 -40.263 1.00 86.38 181 SER A O 1
ATOM 1432 N N . ARG A 1 182 ? 12.402 11.420 -39.400 1.00 84.75 182 ARG A N 1
ATOM 1433 C CA . ARG A 1 182 ? 12.906 12.199 -40.548 1.00 84.75 182 ARG A CA 1
ATOM 1434 C C . ARG A 1 182 ? 14.413 12.448 -40.508 1.00 84.75 182 ARG A C 1
ATOM 1436 O O . ARG A 1 182 ? 15.005 12.646 -41.560 1.00 84.75 182 ARG A O 1
ATOM 1443 N N . SER A 1 183 ? 15.042 12.445 -39.332 1.00 80.88 183 SER A N 1
ATOM 1444 C CA . SER A 1 183 ? 16.477 12.719 -39.177 1.00 80.88 183 SER A CA 1
ATOM 1445 C C . SER A 1 183 ? 17.366 11.483 -39.362 1.00 80.88 183 SER A C 1
ATOM 1447 O O . SER A 1 183 ? 18.530 11.516 -38.976 1.00 80.88 183 SER A O 1
ATOM 1449 N N . GLY A 1 184 ? 16.824 10.370 -39.874 1.00 78.19 184 GLY A N 1
ATOM 1450 C CA . GLY A 1 184 ? 17.555 9.107 -40.048 1.00 78.19 184 GLY A CA 1
ATOM 1451 C C . GLY A 1 184 ? 17.909 8.379 -38.744 1.00 78.19 184 GLY A C 1
ATOM 1452 O O . GLY A 1 184 ? 18.565 7.345 -38.787 1.00 78.19 184 GLY A O 1
ATOM 1453 N N . LEU A 1 185 ? 17.462 8.883 -37.587 1.00 80.56 185 LEU A N 1
ATOM 1454 C CA . LEU A 1 185 ? 17.746 8.307 -36.265 1.00 80.56 185 LEU A CA 1
ATOM 1455 C C . LEU A 1 185 ? 16.636 7.361 -35.769 1.00 80.56 185 LEU A C 1
ATOM 1457 O O . LEU A 1 185 ? 16.730 6.828 -34.665 1.00 80.56 185 LEU A O 1
ATOM 1461 N N . GLY A 1 186 ? 15.597 7.134 -36.580 1.00 76.81 186 GLY A N 1
ATOM 1462 C CA . GLY A 1 186 ? 14.437 6.302 -36.240 1.00 76.81 186 GLY A CA 1
ATOM 1463 C C . GLY A 1 186 ? 14.736 4.828 -35.960 1.00 76.81 186 GLY A C 1
ATOM 1464 O O . GLY A 1 186 ? 13.942 4.194 -35.278 1.00 76.81 186 GLY A O 1
ATOM 1465 N N . SER A 1 187 ? 15.871 4.298 -36.424 1.00 81.88 187 SER A N 1
ATOM 1466 C CA . SER A 1 187 ? 16.330 2.924 -36.159 1.00 81.88 187 SER A CA 1
ATOM 1467 C C . SER A 1 187 ? 17.195 2.781 -34.899 1.00 81.88 187 SER A C 1
ATOM 1469 O O . SER A 1 187 ? 17.661 1.686 -34.594 1.00 81.88 187 SER A O 1
ATOM 1471 N N . ASN A 1 188 ? 17.454 3.866 -34.160 1.00 85.81 188 ASN A N 1
ATOM 1472 C CA . ASN A 1 188 ? 18.269 3.812 -32.950 1.00 85.81 188 ASN A CA 1
ATOM 1473 C C . ASN A 1 188 ? 17.445 3.270 -31.769 1.00 85.81 188 ASN A C 1
ATOM 1475 O O . ASN A 1 188 ? 16.550 3.956 -31.269 1.00 85.81 188 ASN A O 1
ATOM 1479 N N . SER A 1 189 ? 17.790 2.074 -31.286 1.00 84.06 189 SER A N 1
ATOM 1480 C CA . SER A 1 189 ? 17.080 1.377 -30.203 1.00 84.06 189 SER A CA 1
ATOM 1481 C C . SER A 1 189 ? 16.973 2.183 -28.902 1.00 84.06 189 SER A C 1
ATOM 1483 O O . SER A 1 189 ? 15.944 2.128 -28.236 1.00 84.06 189 SER A O 1
ATOM 1485 N N . ILE A 1 190 ? 17.970 3.007 -28.553 1.00 85.44 190 ILE A N 1
ATOM 1486 C CA . ILE A 1 190 ? 17.921 3.869 -27.357 1.00 85.44 190 ILE A CA 1
ATOM 1487 C C . ILE A 1 190 ? 16.826 4.934 -27.510 1.00 85.44 190 ILE A C 1
ATOM 1489 O O . ILE A 1 190 ? 16.096 5.228 -26.558 1.00 85.44 190 ILE A O 1
ATOM 1493 N N . ILE A 1 191 ? 16.685 5.503 -28.710 1.00 88.44 191 ILE A N 1
ATOM 1494 C CA . ILE A 1 191 ? 15.665 6.514 -29.002 1.00 88.44 191 ILE A CA 1
ATOM 1495 C C . ILE A 1 191 ? 14.284 5.855 -29.113 1.00 88.44 191 ILE A C 1
ATOM 1497 O O . ILE A 1 191 ? 13.332 6.379 -28.539 1.00 88.44 191 ILE A O 1
ATOM 1501 N N . GLN A 1 192 ? 14.175 4.687 -29.756 1.00 90.69 192 GLN A N 1
ATOM 1502 C CA . GLN A 1 192 ? 12.934 3.902 -29.816 1.00 90.69 192 GLN A CA 1
ATOM 1503 C C . GLN A 1 192 ? 12.443 3.508 -28.412 1.00 90.69 192 GLN A C 1
ATOM 1505 O O . GLN A 1 192 ? 11.299 3.795 -28.069 1.00 90.69 192 GLN A O 1
ATOM 1510 N N . ASN A 1 193 ? 13.315 2.977 -27.550 1.00 91.19 193 ASN A N 1
ATOM 1511 C CA . ASN A 1 193 ? 12.988 2.670 -26.153 1.00 91.19 193 ASN A CA 1
ATOM 1512 C C . ASN A 1 193 ? 12.564 3.924 -25.372 1.00 91.19 193 ASN A C 1
ATOM 1514 O O . ASN A 1 193 ? 11.566 3.900 -24.657 1.00 91.19 193 ASN A O 1
ATOM 1518 N N . SER A 1 194 ? 13.264 5.051 -25.552 1.00 90.81 194 SER A N 1
ATOM 1519 C CA . SER A 1 194 ? 12.869 6.328 -24.933 1.00 90.81 194 SER A CA 1
ATOM 1520 C C . SER A 1 194 ? 11.474 6.776 -25.393 1.00 90.81 194 SER A C 1
ATOM 1522 O O . SER A 1 194 ? 10.686 7.286 -24.598 1.00 90.81 194 SER A O 1
ATOM 1524 N N . LEU A 1 195 ? 11.148 6.592 -26.677 1.00 92.06 195 LEU A N 1
ATOM 1525 C CA . LEU A 1 195 ? 9.839 6.920 -27.241 1.00 92.06 195 LEU A CA 1
ATOM 1526 C C . LEU A 1 195 ? 8.740 5.988 -26.714 1.00 92.06 195 LEU A C 1
ATOM 1528 O O . LEU A 1 195 ? 7.671 6.487 -26.370 1.00 92.06 195 LEU A O 1
ATOM 1532 N N . ILE A 1 196 ? 8.994 4.681 -26.577 1.00 92.81 196 ILE A N 1
ATOM 1533 C CA . ILE A 1 196 ? 8.067 3.738 -25.928 1.00 92.81 196 ILE A CA 1
ATOM 1534 C C . ILE A 1 196 ? 7.833 4.146 -24.465 1.00 92.81 196 ILE A C 1
ATOM 1536 O O . ILE A 1 196 ? 6.681 4.197 -24.029 1.00 92.81 196 ILE A O 1
ATOM 1540 N N . GLU A 1 197 ? 8.876 4.526 -23.714 1.00 89.69 197 GLU A N 1
ATOM 1541 C CA . GLU A 1 197 ? 8.720 5.072 -22.355 1.00 89.69 197 GLU A CA 1
ATOM 1542 C C . GLU A 1 197 ? 7.829 6.326 -22.360 1.00 89.69 197 GLU A C 1
ATOM 1544 O O . GLU A 1 197 ? 6.926 6.451 -21.538 1.00 89.69 197 GLU A O 1
ATOM 1549 N N . MET A 1 198 ? 8.017 7.239 -23.316 1.00 93.50 198 MET A N 1
ATOM 1550 C CA . MET A 1 198 ? 7.207 8.454 -23.429 1.00 93.50 198 MET A CA 1
ATOM 1551 C C . MET A 1 198 ? 5.744 8.159 -23.767 1.00 93.50 198 MET A C 1
ATOM 1553 O O . MET A 1 198 ? 4.862 8.656 -23.066 1.00 93.50 198 MET A O 1
ATOM 1557 N N . TYR A 1 199 ? 5.467 7.315 -24.764 1.00 92.88 199 TYR A N 1
ATOM 1558 C CA . TYR A 1 199 ? 4.100 6.933 -25.124 1.00 92.88 199 TYR A CA 1
ATOM 1559 C C . TYR A 1 199 ? 3.395 6.212 -23.969 1.00 92.88 199 TYR A C 1
ATOM 1561 O O . TYR A 1 199 ? 2.279 6.578 -23.603 1.00 92.88 199 TYR A O 1
ATOM 1569 N N . THR A 1 200 ? 4.075 5.262 -23.318 1.00 90.75 200 THR A N 1
ATOM 1570 C CA . THR A 1 200 ? 3.529 4.554 -22.150 1.00 90.75 200 THR A CA 1
ATOM 1571 C C . THR A 1 200 ? 3.371 5.448 -20.917 1.00 90.75 200 THR A C 1
ATOM 1573 O O . THR A 1 200 ? 2.472 5.200 -20.120 1.00 90.75 200 THR A O 1
ATOM 1576 N N . LYS A 1 201 ? 4.183 6.496 -20.721 1.00 88.44 201 LYS A N 1
ATOM 1577 C CA . LYS A 1 201 ? 3.990 7.502 -19.650 1.00 88.44 201 LYS A CA 1
ATOM 1578 C C . LYS A 1 201 ? 2.892 8.523 -19.960 1.00 88.44 201 LYS A C 1
ATOM 1580 O O . LYS A 1 201 ? 2.340 9.089 -19.025 1.00 88.44 201 LYS A O 1
ATOM 1585 N N . CYS A 1 202 ? 2.557 8.721 -21.233 1.00 88.38 202 CYS A N 1
ATOM 1586 C CA . CYS A 1 202 ? 1.424 9.534 -21.686 1.00 88.38 202 CYS A CA 1
ATOM 1587 C C . CYS A 1 202 ? 0.120 8.724 -21.870 1.00 88.38 202 CYS A C 1
ATOM 1589 O O . CYS A 1 202 ? -0.810 9.224 -22.496 1.00 88.38 202 CYS A O 1
ATOM 1591 N N . ASP A 1 203 ? 0.079 7.470 -21.396 1.00 87.50 203 ASP A N 1
ATOM 1592 C CA . ASP A 1 203 ? -1.026 6.501 -21.543 1.00 87.50 203 ASP A CA 1
ATOM 1593 C C . ASP A 1 203 ? -1.481 6.208 -22.998 1.00 87.50 203 ASP A C 1
ATOM 1595 O O . ASP A 1 203 ? -2.493 5.543 -23.231 1.00 87.50 203 ASP A O 1
ATOM 1599 N N . ASP A 1 204 ? -0.685 6.595 -24.001 1.00 90.69 204 ASP A N 1
ATOM 1600 C CA . ASP A 1 204 ? -0.900 6.278 -25.418 1.00 90.69 204 ASP A CA 1
ATOM 1601 C C . ASP A 1 204 ? -0.297 4.906 -25.758 1.00 90.69 204 ASP A C 1
ATOM 1603 O O . ASP A 1 204 ? 0.725 4.777 -26.438 1.00 90.69 204 ASP A O 1
ATOM 1607 N N . LEU A 1 205 ? -0.947 3.848 -25.259 1.00 91.00 205 LEU A N 1
ATOM 1608 C CA . LEU A 1 205 ? -0.558 2.466 -25.563 1.00 91.00 205 LEU A CA 1
ATOM 1609 C C . LEU A 1 205 ? -0.591 2.154 -27.066 1.00 91.00 205 LEU A C 1
ATOM 1611 O O . LEU A 1 205 ? 0.156 1.287 -27.505 1.00 91.00 205 LEU A O 1
ATOM 1615 N N . ILE A 1 206 ? -1.440 2.821 -27.855 1.00 91.31 206 ILE A N 1
ATOM 1616 C CA . ILE A 1 206 ? -1.537 2.566 -29.299 1.00 91.31 206 ILE A CA 1
ATOM 1617 C C . ILE A 1 206 ? -0.248 3.033 -29.980 1.00 91.31 206 ILE A C 1
ATOM 1619 O O . ILE A 1 206 ? 0.376 2.251 -30.692 1.00 91.31 206 ILE A O 1
ATOM 1623 N N . GLY A 1 207 ? 0.201 4.261 -29.695 1.00 90.00 207 GLY A N 1
ATOM 1624 C CA . GLY A 1 207 ? 1.487 4.768 -30.177 1.00 90.00 207 GLY A CA 1
ATOM 1625 C C . GLY A 1 207 ? 2.678 3.920 -29.717 1.00 90.00 207 GLY A C 1
ATOM 1626 O O . GLY A 1 207 ? 3.594 3.680 -30.503 1.00 90.00 207 GLY A O 1
ATOM 1627 N N . ALA A 1 208 ? 2.641 3.410 -28.480 1.00 93.12 208 ALA A N 1
ATOM 1628 C CA . ALA A 1 208 ? 3.673 2.512 -27.959 1.00 93.12 208 ALA A CA 1
ATOM 1629 C C . ALA A 1 208 ? 3.726 1.164 -28.706 1.00 93.12 208 ALA A C 1
ATOM 1631 O O . ALA A 1 208 ? 4.816 0.711 -29.046 1.00 93.12 208 ALA A O 1
ATOM 1632 N N . HIS A 1 209 ? 2.571 0.545 -28.988 1.00 92.62 209 HIS A N 1
ATOM 1633 C CA . HIS A 1 209 ? 2.489 -0.718 -29.737 1.00 92.62 209 HIS A CA 1
ATOM 1634 C C . HIS A 1 209 ? 2.899 -0.563 -31.197 1.00 92.62 209 HIS A C 1
ATOM 1636 O O . HIS A 1 209 ? 3.717 -1.345 -31.661 1.00 92.62 209 HIS A O 1
ATOM 1642 N N . CYS A 1 210 ? 2.420 0.467 -31.904 1.00 91.62 210 CYS A N 1
ATOM 1643 C CA . CYS A 1 210 ? 2.828 0.698 -33.293 1.00 91.62 210 CYS A CA 1
ATOM 1644 C C . CYS A 1 210 ? 4.351 0.858 -33.416 1.00 91.62 210 CYS A C 1
ATOM 1646 O O . CYS A 1 210 ? 4.968 0.214 -34.258 1.00 91.62 210 CYS A O 1
ATOM 1648 N N . LEU A 1 211 ? 4.968 1.649 -32.530 1.00 91.25 211 LEU A N 1
ATOM 1649 C CA . LEU A 1 211 ? 6.421 1.813 -32.523 1.00 91.25 211 LEU A CA 1
ATOM 1650 C C . LEU A 1 211 ? 7.151 0.502 -32.191 1.00 91.25 211 LEU A C 1
ATOM 1652 O O . LEU A 1 211 ? 8.157 0.196 -32.818 1.00 91.25 211 LEU A O 1
ATOM 1656 N N . PHE A 1 212 ? 6.651 -0.274 -31.227 1.00 92.44 212 PHE A N 1
ATOM 1657 C CA . PHE A 1 212 ? 7.212 -1.576 -30.861 1.00 92.44 212 PHE A CA 1
ATOM 1658 C C . PHE A 1 212 ? 7.129 -2.599 -32.004 1.00 92.44 212 PHE A C 1
ATOM 1660 O O . PHE A 1 212 ? 8.088 -3.333 -32.255 1.00 92.44 212 PHE A O 1
ATOM 1667 N N . ASP A 1 213 ? 6.013 -2.620 -32.732 1.00 90.94 213 ASP A N 1
ATOM 1668 C CA . ASP A 1 213 ? 5.827 -3.473 -33.902 1.00 90.94 213 ASP A CA 1
ATOM 1669 C C . ASP A 1 213 ? 6.784 -3.080 -35.043 1.00 90.94 213 ASP A C 1
ATOM 1671 O O . ASP A 1 213 ? 7.344 -3.965 -35.693 1.00 90.94 213 ASP A O 1
ATOM 1675 N N . GLU A 1 214 ? 7.055 -1.782 -35.223 1.00 88.12 214 GLU A N 1
ATOM 1676 C CA . GLU A 1 214 ? 8.025 -1.235 -36.188 1.00 88.12 214 GLU A CA 1
ATOM 1677 C C . GLU A 1 214 ? 9.508 -1.491 -35.829 1.00 88.12 214 GLU A C 1
ATOM 1679 O O . GLU A 1 214 ? 10.378 -1.344 -36.692 1.00 88.12 214 GLU A O 1
ATOM 1684 N N . MET A 1 215 ? 9.840 -1.883 -34.589 1.00 88.50 215 MET A N 1
ATOM 1685 C CA . MET A 1 215 ? 11.229 -2.173 -34.196 1.00 88.50 215 MET A CA 1
ATOM 1686 C C . MET A 1 215 ? 11.777 -3.411 -34.921 1.00 88.50 215 MET A C 1
ATOM 1688 O O . MET A 1 215 ? 11.244 -4.512 -34.780 1.00 88.50 215 MET A O 1
ATOM 1692 N N . ALA A 1 216 ? 12.903 -3.243 -35.624 1.00 84.50 216 ALA A N 1
ATOM 1693 C CA . ALA A 1 216 ? 13.605 -4.336 -36.304 1.00 84.50 216 ALA A CA 1
ATOM 1694 C C . ALA A 1 216 ? 14.172 -5.382 -35.324 1.00 84.50 216 ALA A C 1
ATOM 1696 O O . ALA A 1 216 ? 14.117 -6.579 -35.598 1.00 84.50 216 ALA A O 1
ATOM 1697 N N . GLU A 1 217 ? 14.670 -4.938 -34.166 1.00 82.88 217 GLU A N 1
ATOM 1698 C CA . GLU A 1 217 ? 15.098 -5.794 -33.058 1.00 82.88 217 GLU A CA 1
ATOM 1699 C C . GLU A 1 217 ? 14.474 -5.287 -31.753 1.00 82.88 217 GLU A C 1
ATOM 1701 O O . GLU A 1 217 ? 14.630 -4.120 -31.395 1.00 82.88 217 GLU A O 1
ATOM 1706 N N . ARG A 1 218 ? 13.760 -6.165 -31.036 1.00 90.19 218 ARG A N 1
ATOM 1707 C CA . ARG A 1 218 ? 13.071 -5.849 -29.773 1.00 90.19 218 ARG A CA 1
ATOM 1708 C C . ARG A 1 218 ? 13.862 -6.410 -28.599 1.00 90.19 218 ARG A C 1
ATOM 1710 O O . ARG A 1 218 ? 13.922 -7.626 -28.404 1.00 90.19 218 ARG A O 1
ATOM 1717 N N . ASP A 1 219 ? 14.475 -5.524 -27.828 1.00 88.44 219 ASP A N 1
ATOM 1718 C CA . ASP A 1 219 ? 15.292 -5.847 -26.660 1.00 88.44 219 ASP A CA 1
ATOM 1719 C C . ASP A 1 219 ? 14.470 -6.034 -25.364 1.00 88.44 219 ASP A C 1
ATOM 1721 O O . ASP A 1 219 ? 13.285 -5.725 -25.284 1.00 88.44 219 ASP A O 1
ATOM 1725 N N . VAL A 1 220 ? 15.109 -6.546 -24.307 1.00 89.88 220 VAL A N 1
ATOM 1726 C CA . VAL A 1 220 ? 14.449 -6.874 -23.023 1.00 89.88 220 VAL A CA 1
ATOM 1727 C C . VAL A 1 220 ? 13.754 -5.656 -22.382 1.00 89.88 220 VAL A C 1
ATOM 1729 O O . VAL A 1 220 ? 12.582 -5.737 -22.033 1.00 89.88 220 VAL A O 1
ATOM 1732 N N . ILE A 1 221 ? 14.469 -4.537 -22.240 1.00 89.56 221 ILE A N 1
ATOM 1733 C CA . ILE A 1 221 ? 14.098 -3.258 -22.863 1.00 89.56 221 ILE A CA 1
ATOM 1734 C C . ILE A 1 221 ? 12.614 -2.935 -23.110 1.00 89.56 221 ILE A C 1
ATOM 1736 O O . ILE A 1 221 ? 11.770 -2.825 -22.213 1.00 89.56 221 ILE A O 1
ATOM 1740 N N . SER A 1 222 ? 12.354 -2.743 -24.399 1.00 90.94 222 SER A N 1
ATOM 1741 C CA . SER A 1 222 ? 11.064 -2.489 -25.031 1.00 90.94 222 SER A CA 1
ATOM 1742 C C . SER A 1 222 ? 9.951 -3.451 -24.588 1.00 90.94 222 SER A C 1
ATOM 1744 O O . SER A 1 222 ? 8.849 -2.993 -24.273 1.00 90.94 222 SER A O 1
ATOM 1746 N N . TRP A 1 223 ? 10.230 -4.757 -24.465 1.00 93.75 223 TRP A N 1
ATOM 1747 C CA . TRP A 1 223 ? 9.264 -5.740 -23.943 1.00 93.75 223 TRP A CA 1
ATOM 1748 C C . TRP A 1 223 ? 8.799 -5.392 -22.520 1.00 93.75 223 TRP A C 1
ATOM 1750 O O . TRP A 1 223 ? 7.597 -5.305 -22.252 1.00 93.75 223 TRP A O 1
ATOM 1760 N N . ASN A 1 224 ? 9.740 -5.143 -21.605 1.00 93.31 224 ASN A N 1
ATOM 1761 C CA . ASN A 1 224 ? 9.439 -4.858 -20.202 1.00 93.31 224 ASN A CA 1
ATOM 1762 C C . ASN A 1 224 ? 8.666 -3.541 -20.028 1.00 93.31 224 ASN A C 1
ATOM 1764 O O . ASN A 1 224 ? 7.814 -3.450 -19.140 1.00 93.31 224 ASN A O 1
ATOM 1768 N N . MET A 1 225 ? 8.904 -2.541 -20.885 1.00 91.00 225 MET A N 1
ATOM 1769 C CA . MET A 1 225 ? 8.136 -1.289 -20.885 1.00 91.00 225 MET A CA 1
ATOM 1770 C C . MET A 1 225 ? 6.648 -1.529 -21.174 1.00 91.00 225 MET A C 1
ATOM 1772 O O . MET A 1 225 ? 5.800 -1.045 -20.421 1.00 91.00 225 MET A O 1
ATOM 1776 N N . LEU A 1 226 ? 6.314 -2.314 -22.206 1.00 93.12 226 LEU A N 1
ATOM 1777 C CA . LEU A 1 226 ? 4.919 -2.624 -22.542 1.00 93.12 226 LEU A CA 1
ATOM 1778 C C . LEU A 1 226 ? 4.240 -3.519 -21.497 1.00 93.12 226 LEU A C 1
ATOM 1780 O O . LEU A 1 226 ? 3.088 -3.266 -21.141 1.00 93.12 226 LEU A O 1
ATOM 1784 N N . ILE A 1 227 ? 4.946 -4.523 -20.965 1.00 93.69 227 ILE A N 1
ATOM 1785 C CA . ILE A 1 227 ? 4.437 -5.391 -19.888 1.00 93.69 227 ILE A CA 1
ATOM 1786 C C . ILE A 1 227 ? 4.084 -4.544 -18.656 1.00 93.69 227 ILE A C 1
ATOM 1788 O O . ILE A 1 227 ? 2.960 -4.619 -18.157 1.00 93.69 227 ILE A O 1
ATOM 1792 N N . THR A 1 228 ? 4.996 -3.665 -18.226 1.00 91.19 228 THR A N 1
ATOM 1793 C CA . THR A 1 228 ? 4.788 -2.760 -17.081 1.00 91.19 228 THR A CA 1
ATOM 1794 C C . THR A 1 228 ? 3.654 -1.761 -17.336 1.00 91.19 228 THR A C 1
ATOM 1796 O O . THR A 1 228 ? 2.865 -1.472 -16.436 1.00 91.19 228 THR A O 1
ATOM 1799 N N . ALA A 1 229 ? 3.528 -1.240 -18.561 1.00 91.00 229 ALA A N 1
ATOM 1800 C CA . ALA A 1 229 ? 2.456 -0.316 -18.924 1.00 91.00 229 ALA A CA 1
ATOM 1801 C C . ALA A 1 229 ? 1.074 -0.991 -18.910 1.00 91.00 229 ALA A C 1
ATOM 1803 O O . ALA A 1 229 ? 0.122 -0.429 -18.369 1.00 91.00 229 ALA A O 1
ATOM 1804 N N . HIS A 1 230 ? 0.959 -2.216 -19.435 1.00 91.50 230 HIS A N 1
ATOM 1805 C CA . HIS A 1 230 ? -0.279 -2.992 -19.343 1.00 91.50 230 HIS A CA 1
ATOM 1806 C C . HIS A 1 230 ? -0.626 -3.375 -17.907 1.00 91.50 230 HIS A C 1
ATOM 1808 O O . HIS A 1 230 ? -1.799 -3.288 -17.546 1.00 91.50 230 HIS A O 1
ATOM 1814 N N . ALA A 1 231 ? 0.365 -3.755 -17.098 1.00 90.44 231 ALA A N 1
ATOM 1815 C CA . ALA A 1 231 ? 0.175 -4.041 -15.682 1.00 90.44 231 ALA A CA 1
ATOM 1816 C C . ALA A 1 231 ? -0.380 -2.819 -14.933 1.00 90.44 231 ALA A C 1
ATOM 1818 O O . ALA A 1 231 ? -1.441 -2.910 -14.324 1.00 90.44 231 ALA A O 1
ATOM 1819 N N . ARG A 1 232 ? 0.244 -1.641 -15.083 1.00 87.94 232 ARG A N 1
ATOM 1820 C CA . ARG A 1 232 ? -0.228 -0.383 -14.468 1.00 87.94 232 ARG A CA 1
ATOM 1821 C C . ARG A 1 232 ? -1.671 -0.022 -14.845 1.00 87.94 232 ARG A C 1
ATOM 1823 O O . ARG A 1 232 ? -2.367 0.610 -14.062 1.00 87.94 232 ARG A O 1
ATOM 1830 N N . LEU A 1 233 ? -2.118 -0.413 -16.039 1.00 87.00 233 LEU A N 1
ATOM 1831 C CA . LEU A 1 233 ? -3.465 -0.148 -16.555 1.00 87.00 233 LEU A CA 1
ATOM 1832 C C . LEU A 1 233 ? -4.468 -1.287 -16.274 1.00 87.00 233 LEU A C 1
ATOM 1834 O O . LEU A 1 233 ? -5.524 -1.338 -16.904 1.00 87.00 233 LEU A O 1
ATOM 1838 N N . GLY A 1 234 ? -4.147 -2.229 -15.378 1.00 86.25 234 GLY A N 1
ATOM 1839 C CA . GLY A 1 234 ? -5.027 -3.347 -15.010 1.00 86.25 234 GLY A CA 1
ATOM 1840 C C . GLY A 1 234 ? -5.129 -4.463 -16.061 1.00 86.25 234 GLY A C 1
ATOM 1841 O O . GLY A 1 234 ? -5.858 -5.437 -15.886 1.00 86.25 234 GLY A O 1
ATOM 1842 N N . GLN A 1 235 ? -4.409 -4.363 -17.182 1.00 90.94 235 GLN A N 1
ATOM 1843 C CA . GLN A 1 235 ? -4.566 -5.235 -18.352 1.00 90.94 235 GLN A CA 1
ATOM 1844 C C . GLN A 1 235 ? -3.691 -6.498 -18.260 1.00 90.94 235 GLN A C 1
ATOM 1846 O O . GLN A 1 235 ? -3.031 -6.868 -19.235 1.00 90.94 235 GLN A O 1
ATOM 1851 N N . MET A 1 236 ? -3.697 -7.193 -17.115 1.00 93.19 236 MET A N 1
ATOM 1852 C CA . MET A 1 236 ? -2.772 -8.310 -16.841 1.00 93.19 236 MET A CA 1
ATOM 1853 C C . MET A 1 236 ? -2.830 -9.4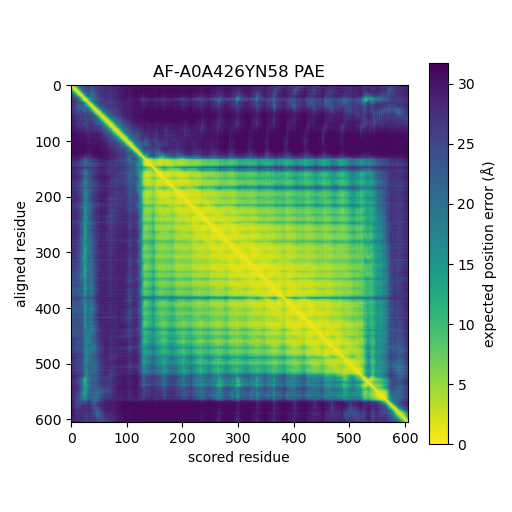40 -17.863 1.00 93.19 236 MET A C 1
ATOM 1855 O O . MET A 1 236 ? -1.792 -9.993 -18.203 1.00 93.19 236 MET A O 1
ATOM 1859 N N . ARG A 1 237 ? -3.998 -9.733 -18.451 1.00 92.19 237 ARG A N 1
ATOM 1860 C CA . ARG A 1 237 ? -4.102 -10.724 -19.540 1.00 92.19 237 ARG A CA 1
ATOM 1861 C C . ARG A 1 237 ? -3.236 -10.362 -20.755 1.00 92.19 237 ARG A C 1
ATOM 1863 O O . ARG A 1 237 ? -2.654 -11.250 -21.365 1.00 92.19 237 ARG A O 1
ATOM 1870 N N . LYS A 1 238 ? -3.114 -9.070 -21.092 1.00 92.25 238 LYS A N 1
ATOM 1871 C CA . LYS A 1 238 ? -2.233 -8.595 -22.174 1.00 92.25 238 LYS A CA 1
ATOM 1872 C C . LYS A 1 238 ? -0.772 -8.537 -21.735 1.00 92.25 238 LYS A C 1
ATOM 1874 O O . LYS A 1 238 ? 0.089 -8.955 -22.500 1.00 92.25 238 LYS A O 1
ATOM 1879 N N . ALA A 1 239 ? -0.499 -8.073 -20.511 1.00 94.38 239 ALA A N 1
ATOM 1880 C CA . ALA A 1 239 ? 0.852 -8.082 -19.942 1.00 94.38 239 ALA A CA 1
ATOM 1881 C C . ALA A 1 239 ? 1.440 -9.505 -19.939 1.00 94.38 23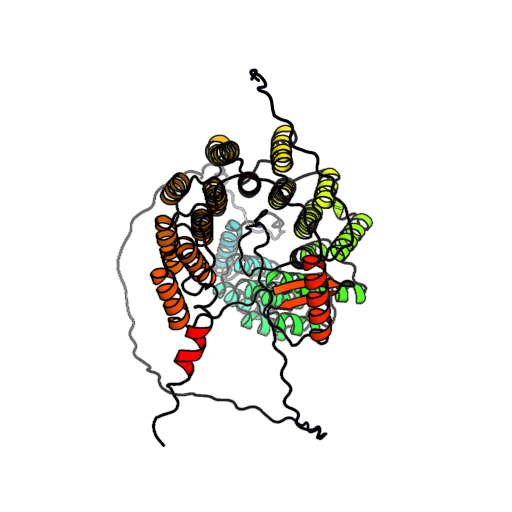9 ALA A C 1
ATOM 1883 O O . ALA A 1 239 ? 2.562 -9.717 -20.392 1.00 94.38 239 ALA A O 1
ATOM 1884 N N . ARG A 1 240 ? 0.636 -10.488 -19.518 1.00 93.88 240 ARG A N 1
ATOM 1885 C CA . ARG A 1 240 ? 0.988 -11.907 -19.513 1.00 93.88 240 ARG A CA 1
ATOM 1886 C C . ARG A 1 240 ? 1.177 -12.469 -20.921 1.00 93.88 240 ARG A C 1
ATOM 1888 O O . ARG A 1 240 ? 2.182 -13.123 -21.158 1.00 93.88 240 ARG A O 1
ATOM 1895 N N . ALA A 1 241 ? 0.287 -12.158 -21.866 1.00 94.44 241 ALA A N 1
ATOM 1896 C CA . ALA A 1 241 ? 0.444 -12.591 -23.257 1.00 94.44 241 ALA A CA 1
ATOM 1897 C C . ALA A 1 241 ? 1.751 -12.072 -23.892 1.00 94.44 241 ALA A C 1
ATOM 1899 O O . ALA A 1 241 ? 2.476 -12.848 -24.508 1.00 94.44 241 ALA A O 1
ATOM 1900 N N . LEU A 1 242 ? 2.095 -10.792 -23.685 1.00 93.62 242 LEU A N 1
ATOM 1901 C CA . LEU A 1 242 ? 3.371 -10.223 -24.140 1.00 93.62 242 LEU A CA 1
ATOM 1902 C C . LEU A 1 242 ? 4.568 -10.938 -23.498 1.00 93.62 242 LEU A C 1
ATOM 1904 O O . LEU A 1 242 ? 5.509 -11.322 -24.191 1.00 93.62 242 LEU A O 1
ATOM 1908 N N . PHE A 1 243 ? 4.507 -11.165 -22.186 1.00 94.62 243 PHE A N 1
ATOM 1909 C CA . PHE A 1 243 ? 5.529 -11.894 -21.440 1.00 94.62 243 PHE A CA 1
ATOM 1910 C C . PHE A 1 243 ? 5.710 -13.343 -21.931 1.00 94.62 243 PHE A C 1
ATOM 1912 O O . PHE A 1 243 ? 6.840 -13.822 -22.051 1.00 94.62 243 PHE A O 1
ATOM 1919 N N . ASP A 1 244 ? 4.625 -14.044 -22.265 1.00 93.44 244 ASP A N 1
ATOM 1920 C CA . ASP A 1 244 ? 4.669 -15.407 -22.803 1.00 93.44 244 ASP A CA 1
ATOM 1921 C C . ASP A 1 244 ? 5.274 -15.440 -24.224 1.00 93.44 244 ASP A C 1
ATOM 1923 O O . ASP A 1 244 ? 5.999 -16.378 -24.555 1.00 93.44 244 ASP A O 1
ATOM 1927 N N . THR A 1 245 ? 5.084 -14.386 -25.032 1.00 93.31 245 THR A N 1
ATOM 1928 C CA . THR A 1 245 ? 5.733 -14.234 -26.354 1.00 93.31 245 THR A CA 1
ATOM 1929 C C . THR A 1 245 ? 7.185 -13.740 -26.315 1.00 93.31 245 THR A C 1
ATOM 1931 O O . THR A 1 245 ? 7.857 -13.743 -27.346 1.00 93.31 245 THR A O 1
ATOM 1934 N N . MET A 1 246 ? 7.688 -13.311 -25.154 1.00 93.06 246 MET A N 1
ATOM 1935 C CA . MET A 1 246 ? 9.021 -12.720 -25.012 1.00 93.06 246 MET A CA 1
ATOM 1936 C C . MET A 1 246 ? 10.138 -13.756 -25.281 1.00 93.06 246 MET A C 1
ATOM 1938 O O . MET A 1 246 ? 10.226 -14.738 -24.541 1.00 93.06 246 MET A O 1
ATOM 1942 N N . PRO A 1 247 ? 11.041 -13.550 -26.269 1.00 89.62 247 PRO A N 1
ATOM 1943 C CA . PRO A 1 247 ? 12.044 -14.559 -26.647 1.00 89.62 247 PRO A CA 1
ATOM 1944 C C . PRO A 1 247 ? 13.104 -14.847 -25.576 1.00 89.62 247 PRO A C 1
ATOM 1946 O O . PRO A 1 247 ? 13.640 -15.950 -25.506 1.00 89.62 247 PRO A O 1
ATOM 1949 N N . LYS A 1 248 ? 13.436 -13.845 -24.755 1.00 88.38 248 LYS A N 1
ATOM 1950 C CA . LYS A 1 248 ? 14.404 -13.945 -23.660 1.00 88.38 248 LYS A CA 1
ATOM 1951 C C . LYS A 1 248 ? 13.892 -13.156 -22.466 1.00 88.38 248 LYS A C 1
ATOM 1953 O O . LYS A 1 248 ? 13.794 -11.935 -22.543 1.00 88.38 248 LYS A O 1
ATOM 1958 N N . ARG A 1 249 ? 13.612 -13.846 -21.364 1.00 91.62 249 ARG A N 1
ATOM 1959 C CA . ARG A 1 249 ? 13.189 -13.243 -20.093 1.00 91.62 249 ARG A CA 1
ATOM 1960 C C . ARG A 1 249 ? 14.407 -12.856 -19.258 1.00 91.62 249 ARG A C 1
ATOM 1962 O O . ARG A 1 249 ? 15.476 -13.454 -19.380 1.00 91.62 249 ARG A O 1
ATOM 1969 N N . SER A 1 250 ? 14.253 -11.842 -18.416 1.00 92.38 250 SER A N 1
ATOM 1970 C CA . SER A 1 250 ? 15.221 -11.475 -17.379 1.00 92.38 250 SER A CA 1
ATOM 1971 C C . SER A 1 250 ? 14.521 -11.368 -16.028 1.00 92.38 250 SER A C 1
ATOM 1973 O O . SER A 1 250 ? 13.292 -11.361 -15.978 1.00 92.38 250 SER A O 1
ATOM 1975 N N . VAL A 1 251 ? 15.294 -11.233 -14.945 1.00 93.62 251 VAL A N 1
ATOM 1976 C CA . VAL A 1 251 ? 14.770 -10.925 -13.602 1.00 93.62 251 VAL A CA 1
ATOM 1977 C C . VAL A 1 251 ? 13.746 -9.787 -13.675 1.00 93.62 251 VAL A C 1
ATOM 1979 O O . VAL A 1 251 ? 12.593 -10.001 -13.333 1.00 93.62 251 VAL A O 1
ATOM 1982 N N . VAL A 1 252 ? 14.106 -8.657 -14.296 1.00 92.62 252 VAL A N 1
ATOM 1983 C CA . VAL A 1 252 ? 13.229 -7.483 -14.482 1.00 92.62 252 VAL A CA 1
ATOM 1984 C C . VAL A 1 252 ? 11.901 -7.823 -15.177 1.00 92.62 252 VAL A C 1
ATOM 1986 O O . VAL A 1 252 ? 10.869 -7.247 -14.838 1.00 92.62 252 VAL A O 1
ATOM 1989 N N . SER A 1 253 ? 11.900 -8.757 -16.136 1.00 93.38 253 SER A N 1
ATOM 1990 C CA . SER A 1 253 ? 10.672 -9.212 -16.808 1.00 93.38 253 SER A CA 1
ATOM 1991 C C . SER A 1 253 ? 9.736 -9.941 -15.842 1.00 93.38 253 SER A C 1
ATOM 1993 O O . SER A 1 253 ? 8.531 -9.692 -15.848 1.00 93.38 253 SER A O 1
ATOM 1995 N N . TRP A 1 254 ? 10.290 -10.818 -14.999 1.00 95.75 254 TRP A N 1
ATOM 1996 C CA . TRP A 1 254 ? 9.548 -11.523 -13.953 1.00 95.75 254 TRP A CA 1
ATOM 1997 C C . TRP A 1 254 ? 9.068 -10.551 -12.868 1.00 95.75 254 TRP A C 1
ATOM 1999 O O . TRP A 1 254 ? 7.879 -10.532 -12.557 1.00 95.75 254 TRP A O 1
ATOM 2009 N N . THR A 1 255 ? 9.943 -9.669 -12.369 1.00 95.19 255 THR A N 1
ATOM 2010 C CA . THR A 1 255 ? 9.612 -8.631 -11.377 1.00 95.19 255 THR A CA 1
ATOM 2011 C C . THR A 1 255 ? 8.456 -7.741 -11.833 1.00 95.19 255 THR A C 1
ATOM 2013 O O . THR A 1 255 ? 7.566 -7.440 -11.038 1.00 95.19 255 THR A O 1
ATOM 2016 N N . ALA A 1 256 ? 8.434 -7.330 -13.107 1.00 93.81 256 ALA A N 1
ATOM 2017 C CA . ALA A 1 256 ? 7.360 -6.510 -13.668 1.00 93.81 256 ALA A CA 1
ATOM 2018 C C . ALA A 1 256 ? 6.006 -7.240 -13.652 1.00 93.81 256 ALA A C 1
ATOM 2020 O O . ALA A 1 256 ? 4.981 -6.634 -13.333 1.00 93.81 256 ALA A O 1
ATOM 2021 N N . LEU A 1 257 ? 6.002 -8.543 -13.951 1.00 94.94 257 LEU A N 1
ATOM 2022 C CA . LEU A 1 257 ? 4.793 -9.364 -13.946 1.00 94.94 257 LEU A CA 1
ATOM 2023 C C . LEU A 1 257 ? 4.290 -9.629 -12.514 1.00 94.94 257 LEU A C 1
ATOM 2025 O O . LEU A 1 257 ? 3.099 -9.452 -12.260 1.00 94.94 257 LEU A O 1
ATOM 2029 N N . ILE A 1 258 ? 5.187 -9.961 -11.574 1.00 95.75 258 ILE A N 1
ATOM 2030 C CA . ILE A 1 258 ? 4.874 -10.136 -10.140 1.00 95.75 258 ILE A CA 1
ATOM 2031 C C . ILE A 1 258 ? 4.299 -8.837 -9.564 1.00 95.75 258 ILE A C 1
ATOM 2033 O O . ILE A 1 258 ? 3.194 -8.837 -9.029 1.00 95.75 258 ILE A O 1
ATOM 2037 N N . SER A 1 259 ? 5.005 -7.714 -9.746 1.00 93.56 259 SER A N 1
ATOM 2038 C CA . SER A 1 259 ? 4.560 -6.388 -9.287 1.00 93.56 259 SER A CA 1
ATOM 2039 C C . SER A 1 259 ? 3.186 -6.025 -9.852 1.00 93.56 259 SER A C 1
ATOM 2041 O O . SER A 1 259 ? 2.351 -5.480 -9.133 1.00 93.56 259 SER A O 1
ATOM 2043 N N . GLY A 1 260 ? 2.932 -6.364 -11.122 1.00 92.94 260 GLY A N 1
ATOM 2044 C CA . GLY A 1 260 ? 1.631 -6.196 -11.761 1.00 92.94 260 GLY A CA 1
ATOM 2045 C C . GLY A 1 260 ? 0.520 -6.958 -11.043 1.00 92.94 260 GLY A C 1
ATOM 2046 O O . GLY A 1 260 ? -0.446 -6.338 -10.601 1.00 92.94 260 GLY A O 1
ATOM 2047 N N . TYR A 1 261 ? 0.675 -8.273 -10.863 1.00 93.69 261 TYR A N 1
ATOM 2048 C CA . TYR A 1 261 ? -0.315 -9.098 -10.163 1.00 93.69 261 TYR A CA 1
ATOM 2049 C C . TYR A 1 261 ? -0.543 -8.640 -8.711 1.00 93.69 261 TYR A C 1
ATOM 2051 O O . TYR A 1 261 ? -1.695 -8.457 -8.312 1.00 93.69 261 TYR A O 1
ATOM 2059 N N . THR A 1 262 ? 0.527 -8.347 -7.961 1.00 93.50 262 THR A N 1
ATOM 2060 C CA . THR A 1 262 ? 0.450 -7.811 -6.590 1.00 93.50 262 THR A CA 1
ATOM 2061 C C . THR A 1 262 ? -0.320 -6.484 -6.535 1.00 93.50 262 THR A C 1
ATOM 2063 O O . THR A 1 262 ? -1.152 -6.296 -5.651 1.00 93.50 262 THR A O 1
ATOM 2066 N N . SER A 1 263 ? -0.095 -5.574 -7.494 1.00 90.50 263 SER A N 1
ATOM 2067 C CA . SER A 1 263 ? -0.741 -4.247 -7.532 1.00 90.50 263 SER A CA 1
ATOM 2068 C C . SER A 1 263 ? -2.250 -4.268 -7.811 1.00 90.50 263 SER A C 1
ATOM 2070 O O . SER A 1 263 ? -2.938 -3.300 -7.503 1.00 90.50 263 SER A O 1
ATOM 2072 N N . ILE A 1 264 ? -2.768 -5.366 -8.372 1.00 90.00 264 ILE A N 1
ATOM 2073 C CA . ILE A 1 264 ? -4.185 -5.540 -8.748 1.00 90.00 264 ILE A CA 1
ATOM 2074 C C . ILE A 1 264 ? -4.926 -6.461 -7.756 1.00 90.00 264 ILE A C 1
ATOM 2076 O O . ILE A 1 264 ? -6.122 -6.699 -7.896 1.00 90.00 264 ILE A O 1
ATOM 2080 N N . GLY A 1 265 ? -4.234 -6.975 -6.735 1.00 87.44 265 GLY A N 1
ATOM 2081 C CA . GLY A 1 265 ? -4.802 -7.887 -5.735 1.00 87.44 265 GLY A CA 1
ATOM 2082 C C . GLY A 1 265 ? -4.836 -9.361 -6.155 1.00 87.44 265 GLY A C 1
ATOM 2083 O O . GLY A 1 265 ? -5.370 -10.198 -5.436 1.00 87.44 265 GLY A O 1
ATOM 2084 N N . CYS A 1 266 ? -4.242 -9.713 -7.298 1.00 89.12 266 CYS A N 1
ATOM 2085 C CA . CYS A 1 266 ? -4.136 -11.093 -7.781 1.00 89.12 266 CYS A CA 1
ATOM 2086 C C . CYS A 1 266 ? -2.935 -11.799 -7.121 1.00 89.12 266 CYS A C 1
ATOM 2088 O O . CYS A 1 266 ? -1.966 -12.181 -7.778 1.00 89.12 266 CYS A O 1
ATOM 2090 N N . TYR A 1 267 ? -2.955 -11.910 -5.792 1.00 91.69 267 TYR A N 1
ATOM 2091 C CA . TYR A 1 267 ? -1.801 -12.354 -5.002 1.00 91.69 267 TYR A CA 1
ATOM 2092 C C . TYR A 1 267 ? -1.388 -13.811 -5.276 1.00 91.69 267 TYR A C 1
ATOM 2094 O O . TYR A 1 267 ? -0.204 -14.139 -5.203 1.00 91.69 267 TYR A O 1
ATOM 2102 N N . SER A 1 268 ? -2.339 -14.679 -5.626 1.00 89.25 268 SER A N 1
ATOM 2103 C CA . SER A 1 268 ? -2.087 -16.085 -5.970 1.00 89.25 268 SER A CA 1
ATOM 2104 C C . SER A 1 268 ? -1.280 -16.209 -7.266 1.00 89.25 268 SER A C 1
ATOM 2106 O O . SER A 1 268 ? -0.238 -16.867 -7.277 1.00 89.25 268 SER A O 1
ATOM 2108 N N . ASP A 1 269 ? -1.689 -15.490 -8.318 1.00 91.31 269 ASP A N 1
ATOM 2109 C CA . ASP A 1 269 ? -0.944 -15.377 -9.579 1.00 91.31 269 ASP A CA 1
ATOM 2110 C C . ASP A 1 269 ? 0.474 -14.816 -9.351 1.00 91.31 269 ASP A C 1
ATOM 2112 O O . ASP A 1 269 ? 1.436 -15.287 -9.959 1.00 91.31 269 ASP A O 1
ATOM 2116 N N . ALA A 1 270 ? 0.632 -13.832 -8.454 1.00 94.19 270 ALA A N 1
ATOM 2117 C CA . ALA A 1 270 ? 1.937 -13.246 -8.136 1.00 94.19 270 ALA A CA 1
ATOM 2118 C C . ALA A 1 270 ? 2.914 -14.281 -7.541 1.00 94.19 270 ALA A C 1
ATOM 2120 O O . ALA A 1 270 ? 4.078 -14.332 -7.948 1.00 94.19 270 ALA A O 1
ATOM 2121 N N . ILE A 1 271 ? 2.440 -15.138 -6.627 1.00 93.81 271 ILE A N 1
ATOM 2122 C CA . ILE A 1 271 ? 3.233 -16.241 -6.058 1.00 93.81 271 ILE A CA 1
ATOM 2123 C C . ILE A 1 271 ? 3.504 -17.329 -7.110 1.00 93.81 271 ILE A C 1
ATOM 2125 O O . ILE A 1 271 ? 4.628 -17.824 -7.196 1.00 93.81 271 ILE A O 1
ATOM 2129 N N . GLU A 1 272 ? 2.530 -17.677 -7.958 1.00 93.06 272 GLU A N 1
ATOM 2130 C CA . GLU A 1 272 ? 2.732 -18.655 -9.039 1.00 93.06 272 GLU A CA 1
ATOM 2131 C C . GLU A 1 272 ? 3.830 -18.200 -10.019 1.00 93.06 272 GLU A C 1
ATOM 2133 O O . GLU A 1 272 ? 4.709 -18.979 -10.397 1.00 93.06 272 GLU A O 1
ATOM 2138 N N . VAL A 1 273 ? 3.813 -16.921 -10.402 1.00 94.12 273 VAL A N 1
ATOM 2139 C CA . VAL A 1 273 ? 4.832 -16.306 -11.263 1.00 94.12 273 VAL A CA 1
ATOM 2140 C C . VAL A 1 273 ? 6.201 -16.284 -10.573 1.00 94.12 273 VAL A C 1
ATOM 2142 O O . VAL A 1 273 ? 7.203 -16.582 -11.223 1.00 94.12 273 VAL A O 1
ATOM 2145 N N . PHE A 1 274 ? 6.262 -16.008 -9.268 1.00 95.19 274 PHE A N 1
ATOM 2146 C CA . PHE A 1 274 ? 7.506 -16.071 -8.494 1.00 95.19 274 PHE A CA 1
ATOM 2147 C C . PHE A 1 274 ? 8.092 -17.492 -8.435 1.00 95.19 274 PHE A C 1
ATOM 2149 O O . PHE A 1 274 ? 9.277 -17.675 -8.708 1.00 95.19 274 PHE A O 1
ATOM 2156 N N . HIS A 1 275 ? 7.274 -18.520 -8.186 1.00 93.44 275 HIS A N 1
ATOM 2157 C CA . HIS A 1 275 ? 7.731 -19.913 -8.251 1.00 93.44 275 HIS A CA 1
ATOM 2158 C C . HIS A 1 275 ? 8.214 -20.296 -9.662 1.00 93.44 275 HIS A C 1
ATOM 2160 O O . HIS A 1 275 ? 9.226 -20.981 -9.805 1.00 93.44 275 HIS A O 1
ATOM 2166 N N . LYS A 1 276 ? 7.549 -19.826 -10.726 1.00 93.62 276 LYS A N 1
ATOM 2167 C CA . LYS A 1 276 ? 7.982 -20.076 -12.114 1.00 93.62 276 LYS A CA 1
ATOM 2168 C C . LYS A 1 276 ? 9.330 -19.436 -12.446 1.00 93.62 276 LYS A C 1
ATOM 2170 O O . LYS A 1 276 ? 10.162 -20.098 -13.060 1.00 93.62 276 LYS A O 1
ATOM 2175 N N . MET A 1 277 ? 9.583 -18.215 -11.974 1.00 94.31 277 MET A N 1
ATOM 2176 C CA . MET A 1 277 ? 10.893 -17.562 -12.080 1.00 94.31 277 MET A CA 1
ATOM 2177 C C . MET A 1 277 ? 12.013 -18.423 -11.470 1.00 94.31 277 MET A C 1
ATOM 2179 O O . MET A 1 277 ? 13.063 -18.609 -12.085 1.00 94.31 277 MET A O 1
ATOM 2183 N N . GLN A 1 278 ? 11.770 -18.987 -10.283 1.00 92.44 278 GLN A N 1
ATOM 2184 C CA . GLN A 1 278 ? 12.724 -19.856 -9.591 1.00 92.44 278 GLN A CA 1
ATOM 2185 C C . GLN A 1 278 ? 12.941 -21.189 -10.323 1.00 92.44 278 GLN A C 1
ATOM 2187 O O . GLN A 1 278 ? 14.071 -21.669 -10.396 1.00 92.44 278 GLN A O 1
ATOM 2192 N N . LEU A 1 279 ? 11.882 -21.774 -10.896 1.00 92.06 279 LEU A N 1
ATOM 2193 C CA . LEU A 1 279 ? 11.960 -23.006 -11.691 1.00 92.06 279 LEU A CA 1
ATOM 2194 C C . LEU A 1 279 ? 12.723 -22.819 -13.015 1.00 92.06 279 LEU A C 1
ATOM 2196 O O . LEU A 1 279 ? 13.374 -23.758 -13.467 1.00 92.06 279 LEU A O 1
ATOM 2200 N N . GLU A 1 280 ? 12.711 -21.618 -13.606 1.00 91.00 280 GLU A N 1
ATOM 2201 C CA . GLU A 1 280 ? 13.597 -21.252 -14.728 1.00 91.00 280 GLU A CA 1
ATOM 2202 C C . GLU A 1 280 ? 15.059 -20.988 -14.293 1.00 91.00 280 GLU A C 1
ATOM 2204 O O . GLU A 1 280 ? 15.906 -20.664 -15.126 1.00 91.00 280 GLU A O 1
ATOM 2209 N N . GLY A 1 281 ? 15.389 -21.142 -13.005 1.00 89.06 281 GLY A N 1
ATOM 2210 C CA . GLY A 1 281 ? 16.748 -20.979 -12.477 1.00 89.06 281 GLY A CA 1
ATOM 2211 C C . GLY A 1 281 ? 17.209 -19.524 -12.348 1.00 89.06 281 GLY A C 1
ATOM 2212 O O . GLY A 1 281 ? 18.405 -19.274 -12.202 1.00 89.06 281 GLY A O 1
ATOM 2213 N N . LEU A 1 282 ? 16.287 -18.558 -12.407 1.00 91.00 282 LEU A N 1
ATOM 2214 C CA . LEU A 1 282 ? 16.594 -17.141 -12.221 1.00 91.00 282 LEU A CA 1
ATOM 2215 C C . LEU A 1 282 ? 16.531 -16.784 -10.733 1.00 91.00 282 LEU A C 1
ATOM 2217 O O . LEU A 1 282 ? 15.467 -16.841 -10.116 1.00 91.00 282 LEU A O 1
ATOM 2221 N N . GLU A 1 283 ? 17.668 -16.389 -10.156 1.00 90.88 283 GLU A N 1
ATOM 2222 C CA . GLU A 1 283 ? 17.715 -15.919 -8.769 1.00 90.88 283 GLU A CA 1
ATOM 2223 C C . GLU A 1 283 ? 16.954 -14.583 -8.617 1.00 90.88 283 GLU A C 1
ATOM 2225 O O . GLU A 1 283 ? 17.219 -13.642 -9.373 1.00 90.88 283 GLU A O 1
ATOM 2230 N N . PRO A 1 284 ? 16.019 -14.467 -7.652 1.00 93.38 284 PRO A N 1
ATOM 2231 C CA . PRO A 1 284 ? 15.365 -13.201 -7.334 1.00 93.38 284 PRO A CA 1
ATOM 2232 C C . PRO A 1 284 ? 16.341 -12.138 -6.825 1.00 93.38 284 PRO A C 1
ATOM 2234 O O . PRO A 1 284 ? 17.151 -12.399 -5.935 1.00 93.38 284 PRO A O 1
ATOM 2237 N N . ASP A 1 285 ? 16.212 -10.916 -7.342 1.00 92.94 285 ASP A N 1
ATOM 2238 C CA . ASP A 1 285 ? 16.851 -9.732 -6.767 1.00 92.94 285 ASP A CA 1
ATOM 2239 C C . ASP A 1 285 ? 16.005 -9.119 -5.633 1.00 92.94 285 ASP A C 1
ATOM 2241 O O . ASP A 1 285 ? 14.901 -9.568 -5.316 1.00 92.94 285 ASP A O 1
ATOM 2245 N N . ASP A 1 286 ? 16.533 -8.076 -4.996 1.00 94.12 286 ASP A N 1
ATOM 2246 C CA . ASP A 1 286 ? 15.862 -7.336 -3.924 1.00 94.12 286 ASP A CA 1
ATOM 2247 C C . ASP A 1 286 ? 14.524 -6.723 -4.359 1.00 94.12 286 ASP A C 1
ATOM 2249 O O . ASP A 1 286 ? 13.569 -6.734 -3.581 1.00 94.12 286 ASP A O 1
ATOM 2253 N N . VAL A 1 287 ? 14.422 -6.244 -5.601 1.00 94.19 287 VAL A N 1
ATOM 2254 C CA . VAL A 1 287 ? 13.165 -5.719 -6.158 1.00 94.19 287 VAL A CA 1
ATOM 2255 C C . VAL A 1 287 ? 12.135 -6.841 -6.328 1.00 94.19 287 VAL A C 1
ATOM 2257 O O . VAL A 1 287 ? 10.975 -6.678 -5.948 1.00 94.19 287 VAL A O 1
ATOM 2260 N N . SER A 1 288 ? 12.556 -8.005 -6.828 1.00 94.06 288 SER A N 1
ATOM 2261 C CA . SER A 1 288 ? 11.717 -9.201 -6.976 1.00 94.06 288 SER A CA 1
ATOM 2262 C C . SER A 1 288 ? 11.186 -9.685 -5.631 1.00 94.06 288 SER A C 1
ATOM 2264 O O . SER A 1 288 ? 9.978 -9.884 -5.493 1.00 94.06 288 SER A O 1
ATOM 2266 N N . ILE A 1 289 ? 12.052 -9.789 -4.620 1.00 96.25 289 ILE A N 1
ATOM 2267 C CA . ILE A 1 289 ? 11.647 -10.144 -3.256 1.00 96.25 289 ILE A CA 1
ATOM 2268 C C . ILE A 1 289 ? 10.609 -9.158 -2.703 1.00 96.25 289 ILE A C 1
ATOM 2270 O O . ILE A 1 289 ? 9.541 -9.570 -2.248 1.00 96.25 289 ILE A O 1
ATOM 2274 N N . VAL A 1 290 ? 10.874 -7.853 -2.778 1.00 96.31 290 VAL A N 1
ATOM 2275 C CA . VAL A 1 290 ? 9.949 -6.839 -2.246 1.00 96.31 290 VAL A CA 1
ATOM 2276 C C . VAL A 1 290 ? 8.627 -6.804 -3.028 1.00 96.31 290 VAL A C 1
ATOM 2278 O O . VAL A 1 290 ? 7.593 -6.499 -2.443 1.00 96.31 290 VAL A O 1
ATOM 2281 N N . SER A 1 291 ? 8.610 -7.202 -4.306 1.00 95.69 291 SER A N 1
ATOM 2282 C CA . SER A 1 291 ? 7.376 -7.283 -5.106 1.00 95.69 291 SER A CA 1
ATOM 2283 C C . SER A 1 291 ? 6.440 -8.453 -4.750 1.00 95.69 291 SER A C 1
ATOM 2285 O O . SER A 1 291 ? 5.229 -8.340 -4.959 1.00 95.69 291 SER A O 1
ATOM 2287 N N . VAL A 1 292 ? 6.966 -9.556 -4.193 1.00 96.50 292 VAL A N 1
ATOM 2288 C CA . VAL A 1 292 ? 6.173 -10.747 -3.812 1.00 96.50 292 VAL A CA 1
ATOM 2289 C C . VAL A 1 292 ? 5.797 -10.775 -2.324 1.00 96.50 292 VAL A C 1
ATOM 2291 O O . VAL A 1 292 ? 4.786 -11.374 -1.952 1.00 96.50 292 VAL A O 1
ATOM 2294 N N . LEU A 1 293 ? 6.547 -10.089 -1.455 1.00 96.81 293 LEU A N 1
ATOM 2295 C CA . LEU A 1 293 ? 6.259 -10.043 -0.014 1.00 96.81 293 LEU A CA 1
ATOM 2296 C C . LEU A 1 293 ? 4.841 -9.543 0.339 1.00 96.81 293 LEU A C 1
ATOM 2298 O O . LEU A 1 293 ? 4.225 -10.163 1.209 1.00 96.81 293 LEU A O 1
ATOM 2302 N N . PRO A 1 294 ? 4.251 -8.532 -0.336 1.00 95.44 294 PRO A N 1
ATOM 2303 C CA . PRO A 1 294 ? 2.862 -8.153 -0.092 1.00 95.44 294 PRO A CA 1
ATOM 2304 C C . PRO A 1 294 ? 1.870 -9.261 -0.466 1.00 95.44 294 PRO A C 1
ATOM 2306 O O . PRO A 1 294 ? 0.887 -9.440 0.245 1.00 95.44 294 PRO A O 1
ATOM 2309 N N . ALA A 1 295 ? 2.126 -10.047 -1.517 1.00 94.00 295 ALA A N 1
ATOM 2310 C CA . ALA A 1 295 ? 1.283 -11.195 -1.859 1.00 94.00 295 ALA A CA 1
ATOM 2311 C C . ALA A 1 295 ? 1.344 -12.284 -0.775 1.00 94.00 295 ALA A C 1
ATOM 2313 O O . ALA A 1 295 ? 0.308 -12.810 -0.369 1.00 94.00 295 ALA A O 1
ATOM 2314 N N . CYS A 1 296 ? 2.537 -12.542 -0.228 1.00 94.75 296 CYS A N 1
ATOM 2315 C CA . CYS A 1 296 ? 2.705 -13.437 0.920 1.00 94.75 296 CYS A CA 1
ATOM 2316 C C . CYS A 1 296 ? 1.927 -12.924 2.144 1.00 94.75 296 CYS A C 1
ATOM 2318 O O . CYS A 1 296 ? 1.242 -13.694 2.810 1.00 94.75 296 CYS A O 1
ATOM 2320 N N . ALA A 1 297 ? 1.996 -11.614 2.402 1.00 93.94 297 ALA A N 1
ATOM 2321 C CA . ALA A 1 297 ? 1.345 -10.951 3.526 1.00 93.94 297 ALA A CA 1
ATOM 2322 C C . ALA A 1 297 ? -0.193 -11.020 3.476 1.00 93.94 297 ALA A C 1
ATOM 2324 O O . ALA A 1 297 ? -0.820 -11.239 4.507 1.00 93.94 297 ALA A O 1
ATOM 2325 N N . HIS A 1 298 ? -0.802 -10.842 2.296 1.00 90.88 298 HIS A N 1
ATOM 2326 C CA . HIS A 1 298 ? -2.265 -10.864 2.137 1.00 90.88 298 HIS A CA 1
ATOM 2327 C C . HIS A 1 298 ? -2.838 -12.286 2.151 1.00 90.88 298 HIS A C 1
ATOM 2329 O O . HIS A 1 298 ? -3.938 -12.495 2.651 1.00 90.88 298 HIS A O 1
ATOM 2335 N N . LEU A 1 299 ? -2.092 -13.268 1.638 1.00 87.44 299 LEU A N 1
ATOM 2336 C CA . LEU A 1 299 ? -2.512 -14.673 1.627 1.00 87.44 299 LEU A CA 1
ATOM 2337 C C . LEU A 1 299 ? -2.108 -15.449 2.893 1.00 87.44 299 LEU A C 1
ATOM 2339 O O . LEU A 1 299 ? -2.400 -16.637 3.003 1.00 87.44 299 LEU A O 1
ATOM 2343 N N . GLY A 1 300 ? -1.404 -14.809 3.833 1.00 88.94 300 GLY A N 1
ATOM 2344 C CA . GLY A 1 300 ? -0.896 -15.456 5.045 1.00 88.94 300 GLY A CA 1
ATOM 2345 C C . GLY A 1 300 ? 0.192 -16.510 4.794 1.00 88.94 300 GLY A C 1
ATOM 2346 O O . GLY A 1 300 ? 0.389 -17.369 5.654 1.00 88.94 300 GLY A O 1
ATOM 2347 N N . ALA A 1 301 ? 0.886 -16.453 3.648 1.00 90.50 301 ALA A N 1
ATOM 2348 C CA . ALA A 1 301 ? 1.848 -17.456 3.173 1.00 90.50 301 ALA A CA 1
ATOM 2349 C C . ALA A 1 301 ? 3.182 -17.400 3.949 1.00 90.50 301 ALA A C 1
ATOM 2351 O O . ALA A 1 301 ? 4.231 -16.975 3.448 1.00 90.50 301 ALA A O 1
ATOM 2352 N N . LEU A 1 302 ? 3.125 -17.770 5.229 1.00 92.88 302 LEU A N 1
ATOM 2353 C CA . LEU A 1 302 ? 4.201 -17.584 6.199 1.00 92.88 302 LEU A CA 1
ATOM 2354 C C . LEU A 1 302 ? 5.422 -18.462 5.904 1.00 92.88 302 LEU A C 1
ATOM 2356 O O . LEU A 1 302 ? 6.548 -18.029 6.156 1.00 92.88 302 LEU A O 1
ATOM 2360 N N . GLU A 1 303 ? 5.237 -19.674 5.376 1.00 91.50 303 GLU A N 1
ATOM 2361 C CA . GLU A 1 303 ? 6.369 -20.559 5.070 1.00 91.50 303 GLU A CA 1
ATOM 2362 C C . GLU A 1 303 ? 7.162 -20.061 3.853 1.00 91.50 303 GLU A C 1
ATOM 2364 O O . GLU A 1 303 ? 8.396 -20.033 3.899 1.00 91.50 303 GLU A O 1
ATOM 2369 N N . LEU A 1 304 ? 6.482 -19.538 2.824 1.00 93.56 304 LEU A N 1
ATOM 2370 C CA . LEU A 1 304 ? 7.139 -18.815 1.732 1.00 93.56 304 LEU A CA 1
ATOM 2371 C C . LEU A 1 304 ? 7.851 -17.554 2.251 1.00 93.56 304 LEU A C 1
ATOM 2373 O O . LEU A 1 304 ? 9.009 -17.317 1.910 1.00 93.56 304 LEU A O 1
ATOM 2377 N N . GLY A 1 305 ? 7.215 -16.791 3.144 1.00 95.75 305 GLY A N 1
ATOM 2378 C CA . GLY A 1 305 ? 7.825 -15.628 3.796 1.00 95.75 305 GLY A CA 1
ATOM 2379 C C . GLY A 1 305 ? 9.110 -15.952 4.574 1.00 95.75 305 GLY A C 1
ATOM 2380 O O . GLY A 1 305 ? 10.106 -15.236 4.460 1.00 95.75 305 GLY A O 1
ATOM 2381 N N . LYS A 1 306 ? 9.135 -17.068 5.316 1.00 96.06 306 LYS A N 1
ATOM 2382 C CA . LYS A 1 306 ? 10.341 -17.576 5.999 1.00 96.06 306 LYS A CA 1
ATOM 2383 C C . LYS A 1 306 ? 11.419 -18.032 5.020 1.00 96.06 306 LYS A C 1
ATOM 2385 O O . LYS A 1 306 ? 12.594 -17.748 5.250 1.00 96.06 306 LYS A O 1
ATOM 2390 N N . TRP A 1 307 ? 11.042 -18.715 3.937 1.00 95.31 307 TRP A N 1
ATOM 2391 C CA . TRP A 1 307 ? 11.984 -19.099 2.883 1.00 95.31 307 TRP A CA 1
ATOM 2392 C C . TRP A 1 307 ? 12.634 -17.858 2.256 1.00 95.31 307 TRP A C 1
ATOM 2394 O O . TRP A 1 307 ? 13.857 -17.801 2.132 1.00 95.31 307 TRP A O 1
ATOM 2404 N N . ILE A 1 308 ? 11.836 -16.825 1.958 1.00 96.50 308 ILE A N 1
ATOM 2405 C CA . ILE A 1 308 ? 12.314 -15.536 1.443 1.00 96.50 308 ILE A CA 1
ATOM 2406 C C . ILE A 1 308 ? 13.271 -14.872 2.442 1.00 96.50 308 ILE A C 1
ATOM 2408 O O . ILE A 1 308 ? 14.341 -14.418 2.046 1.00 96.50 308 ILE A O 1
ATOM 2412 N N . HIS A 1 309 ? 12.949 -14.853 3.739 1.00 97.06 309 HIS A N 1
ATOM 2413 C CA . HIS A 1 309 ? 13.847 -14.310 4.763 1.00 97.06 309 HIS A CA 1
ATOM 2414 C C . HIS A 1 309 ? 15.192 -15.065 4.806 1.00 97.06 309 HIS A C 1
ATOM 2416 O O . HIS A 1 309 ? 16.257 -14.441 4.787 1.00 97.06 309 HIS A O 1
ATOM 2422 N N . ALA A 1 310 ? 15.170 -16.401 4.782 1.00 96.38 310 ALA A N 1
ATOM 2423 C CA . ALA A 1 310 ? 16.383 -17.218 4.744 1.00 96.38 310 ALA A CA 1
ATOM 2424 C C . ALA A 1 310 ? 17.219 -16.973 3.469 1.00 96.38 310 ALA A C 1
ATOM 2426 O O . ALA A 1 310 ? 18.448 -16.877 3.544 1.00 96.38 310 ALA A O 1
ATOM 2427 N N . PHE A 1 311 ? 16.563 -16.804 2.316 1.00 95.25 311 PHE A N 1
ATOM 2428 C CA . PHE A 1 311 ? 17.196 -16.400 1.059 1.00 95.25 311 PHE A CA 1
ATOM 2429 C C . PHE A 1 311 ? 17.855 -15.015 1.180 1.00 95.25 311 PHE A C 1
ATOM 2431 O O . PHE A 1 311 ? 19.044 -14.874 0.889 1.00 95.25 311 PHE A O 1
ATOM 2438 N N . CYS A 1 312 ? 17.141 -14.013 1.702 1.00 96.38 312 CYS A N 1
ATOM 2439 C CA . CYS A 1 312 ? 17.675 -12.670 1.937 1.00 96.38 312 CYS A CA 1
ATOM 2440 C C . CYS A 1 312 ? 18.901 -12.671 2.855 1.00 96.38 312 CYS A C 1
ATOM 2442 O O . CYS A 1 312 ? 19.862 -11.956 2.574 1.00 96.38 312 CYS A O 1
ATOM 2444 N N . ASN A 1 313 ? 18.901 -13.484 3.915 1.00 95.00 313 ASN A N 1
ATOM 2445 C CA . ASN A 1 313 ? 20.053 -13.627 4.805 1.00 95.00 313 ASN A CA 1
ATOM 2446 C C . ASN A 1 313 ? 21.266 -14.212 4.056 1.00 95.00 313 ASN A C 1
ATOM 2448 O O . ASN A 1 313 ? 22.344 -13.618 4.036 1.00 95.00 313 ASN A O 1
ATOM 2452 N N . LYS A 1 314 ? 21.069 -15.332 3.343 1.00 95.25 314 LYS A N 1
ATOM 2453 C CA . LYS A 1 314 ? 22.115 -15.994 2.543 1.00 95.25 314 LYS A CA 1
ATOM 2454 C C . LYS A 1 314 ? 22.720 -15.066 1.476 1.00 95.25 314 LYS A C 1
ATOM 2456 O O . LYS A 1 314 ? 23.927 -15.107 1.255 1.00 95.25 314 LYS A O 1
ATOM 2461 N N . HIS A 1 315 ? 21.902 -14.228 0.837 1.00 93.69 315 HIS A N 1
ATOM 2462 C CA . HIS A 1 315 ? 22.318 -13.308 -0.231 1.00 93.69 315 HIS A CA 1
ATOM 2463 C C . HIS A 1 315 ? 22.644 -11.880 0.278 1.00 93.69 315 HIS A C 1
ATOM 2465 O O . HIS A 1 315 ? 22.810 -10.966 -0.527 1.00 93.69 315 HIS A O 1
ATOM 2471 N N . LYS A 1 316 ? 22.769 -11.678 1.604 1.00 93.31 316 LYS A N 1
ATOM 2472 C CA . LYS A 1 316 ? 23.073 -10.388 2.272 1.00 93.31 316 LYS A CA 1
ATOM 2473 C C . LYS A 1 316 ? 22.113 -9.232 1.946 1.00 93.31 316 LYS A C 1
ATOM 2475 O O . LYS A 1 316 ? 22.456 -8.061 2.087 1.00 93.31 316 LYS A O 1
ATOM 2480 N N . LEU A 1 317 ? 20.881 -9.539 1.549 1.00 94.44 317 LEU A N 1
ATOM 2481 C CA . LEU A 1 317 ? 19.866 -8.530 1.235 1.00 94.44 317 LEU A CA 1
ATOM 2482 C C . LEU A 1 317 ? 19.315 -7.836 2.494 1.00 94.44 317 LEU A C 1
ATOM 2484 O O . LEU A 1 317 ? 18.787 -6.735 2.388 1.00 94.44 317 LEU A O 1
ATOM 2488 N N . LEU A 1 318 ? 19.501 -8.431 3.680 1.00 94.50 318 LEU A N 1
ATOM 2489 C CA . LEU A 1 318 ? 19.118 -7.848 4.977 1.00 94.50 318 LEU A CA 1
ATOM 2490 C C . LEU A 1 318 ? 19.960 -6.626 5.395 1.00 94.50 318 LEU A C 1
ATOM 2492 O O . LEU A 1 318 ? 19.626 -5.946 6.360 1.00 94.50 318 LEU A O 1
ATOM 2496 N N . GLU A 1 319 ? 21.031 -6.302 4.664 1.00 92.06 319 GLU A N 1
ATOM 2497 C CA . GLU A 1 319 ? 21.751 -5.030 4.830 1.00 92.06 319 GLU A CA 1
ATOM 2498 C C . GLU A 1 319 ? 20.945 -3.830 4.276 1.00 92.06 319 GLU A C 1
ATOM 2500 O O . GLU A 1 319 ? 21.286 -2.680 4.543 1.00 92.06 319 GLU A O 1
ATOM 2505 N N . LYS A 1 320 ? 19.865 -4.074 3.513 1.00 94.25 320 LYS A N 1
ATOM 2506 C CA . LYS A 1 320 ? 19.023 -3.044 2.885 1.00 94.25 320 LYS A CA 1
ATOM 2507 C C . LYS A 1 320 ? 17.748 -2.812 3.705 1.00 94.25 320 LYS A C 1
ATOM 2509 O O . LYS A 1 320 ? 16.872 -3.677 3.730 1.00 94.25 320 LYS A O 1
ATOM 2514 N N . THR A 1 321 ? 17.593 -1.626 4.306 1.00 94.44 321 THR A N 1
ATOM 2515 C CA . THR A 1 321 ? 16.461 -1.311 5.211 1.00 94.44 321 THR A CA 1
ATOM 2516 C C . THR A 1 321 ? 15.095 -1.601 4.590 1.00 94.44 321 THR A C 1
ATOM 2518 O O . THR A 1 321 ? 14.252 -2.218 5.232 1.00 94.44 321 THR A O 1
ATOM 2521 N N . PHE A 1 322 ? 14.888 -1.255 3.316 1.00 95.56 322 PHE A N 1
ATOM 2522 C CA . PHE A 1 322 ? 13.611 -1.465 2.629 1.00 95.56 322 PHE A CA 1
ATOM 2523 C C . PHE A 1 322 ? 13.226 -2.949 2.459 1.00 95.56 322 PHE A C 1
ATOM 2525 O O . PHE A 1 322 ? 12.036 -3.265 2.455 1.00 95.56 322 PHE A O 1
ATOM 2532 N N . VAL A 1 323 ? 14.201 -3.866 2.372 1.00 96.69 323 VAL A N 1
ATOM 2533 C CA . VAL A 1 323 ? 13.946 -5.319 2.330 1.00 96.69 323 VAL A CA 1
ATOM 2534 C C . VAL A 1 323 ? 13.493 -5.803 3.707 1.00 96.69 323 VAL A C 1
ATOM 2536 O O . VAL A 1 323 ? 12.507 -6.532 3.811 1.00 96.69 323 VAL A O 1
ATOM 2539 N N . CYS A 1 324 ? 14.159 -5.346 4.772 1.00 97.12 324 CYS A N 1
ATOM 2540 C CA . CYS A 1 324 ? 13.760 -5.647 6.147 1.00 97.12 324 CYS A CA 1
ATOM 2541 C C . CYS A 1 324 ? 12.378 -5.066 6.476 1.00 97.12 324 CYS A C 1
ATOM 2543 O O . CYS A 1 324 ? 11.553 -5.769 7.048 1.00 97.12 324 CYS A O 1
ATOM 2545 N N . ASN A 1 325 ? 12.075 -3.839 6.041 1.00 97.00 325 ASN A N 1
ATOM 2546 C CA . ASN A 1 325 ? 10.766 -3.205 6.225 1.00 97.00 325 ASN A CA 1
ATOM 2547 C C . ASN A 1 325 ? 9.633 -4.031 5.582 1.00 97.00 325 ASN A C 1
ATOM 2549 O O . ASN A 1 325 ? 8.626 -4.296 6.238 1.00 97.00 325 ASN A O 1
ATOM 2553 N N . ALA A 1 326 ? 9.821 -4.510 4.346 1.00 97.19 326 ALA A N 1
ATOM 2554 C CA . ALA A 1 326 ? 8.851 -5.377 3.668 1.00 97.19 326 ALA A CA 1
ATOM 2555 C C . ALA A 1 326 ? 8.708 -6.759 4.342 1.00 97.19 326 ALA A C 1
ATOM 2557 O O . ALA A 1 326 ? 7.605 -7.300 4.432 1.00 97.19 326 ALA A O 1
ATOM 2558 N N . LEU A 1 327 ? 9.808 -7.331 4.849 1.00 97.62 327 LEU A N 1
ATOM 2559 C CA . LEU A 1 327 ? 9.786 -8.581 5.617 1.00 97.62 327 LEU A CA 1
ATOM 2560 C C . LEU A 1 327 ? 9.058 -8.424 6.959 1.00 97.62 327 LEU A C 1
ATOM 2562 O O . LEU A 1 327 ? 8.267 -9.294 7.318 1.00 97.62 327 LEU A O 1
ATOM 2566 N N . MET A 1 328 ? 9.283 -7.325 7.684 1.00 97.38 328 MET A N 1
ATOM 2567 C CA . MET A 1 328 ? 8.585 -7.019 8.937 1.00 97.38 328 MET A CA 1
ATOM 2568 C C . MET A 1 328 ? 7.079 -6.855 8.717 1.00 97.38 328 MET A C 1
ATOM 2570 O O . MET A 1 328 ? 6.297 -7.430 9.472 1.00 97.38 328 MET A O 1
ATOM 2574 N N . GLU A 1 329 ? 6.665 -6.137 7.667 1.00 96.12 329 GLU A N 1
ATOM 2575 C CA . GLU A 1 329 ? 5.246 -5.999 7.314 1.00 96.12 329 GLU A CA 1
ATOM 2576 C C . GLU A 1 329 ? 4.613 -7.362 6.990 1.00 96.12 329 GLU A C 1
ATOM 2578 O O . GLU A 1 329 ? 3.541 -7.686 7.506 1.00 96.12 329 GLU A O 1
ATOM 2583 N N . MET A 1 330 ? 5.301 -8.194 6.198 1.00 97.19 330 MET A N 1
ATOM 2584 C CA . MET A 1 330 ? 4.855 -9.552 5.882 1.00 97.19 330 MET A CA 1
ATOM 2585 C C . MET A 1 330 ? 4.717 -10.408 7.146 1.00 97.19 330 MET A C 1
ATOM 2587 O O . MET A 1 330 ? 3.664 -11.004 7.358 1.00 97.19 330 MET A O 1
ATOM 2591 N N . TYR A 1 331 ? 5.714 -10.420 8.036 1.00 97.69 331 TYR A N 1
ATOM 2592 C CA . TYR A 1 331 ? 5.633 -11.172 9.291 1.00 97.69 331 TYR A CA 1
ATOM 2593 C C . TYR A 1 331 ? 4.510 -10.678 10.210 1.00 97.69 331 TYR A C 1
ATOM 2595 O O . TYR A 1 331 ? 3.831 -11.504 10.824 1.00 97.69 331 TYR A O 1
ATOM 2603 N N . ALA A 1 332 ? 4.284 -9.364 10.299 1.00 95.44 332 ALA A N 1
ATOM 2604 C CA . ALA A 1 332 ? 3.192 -8.796 11.084 1.00 95.44 332 ALA A CA 1
ATOM 2605 C C . ALA A 1 332 ? 1.817 -9.215 10.527 1.00 95.44 332 ALA A C 1
ATOM 2607 O O . ALA A 1 332 ? 0.981 -9.715 11.285 1.00 95.44 332 ALA A O 1
ATOM 2608 N N . LYS A 1 333 ? 1.603 -9.101 9.208 1.00 93.38 333 LYS A N 1
ATOM 2609 C CA . LYS A 1 333 ? 0.349 -9.498 8.538 1.00 93.38 333 LYS A CA 1
ATOM 2610 C C . LYS A 1 333 ? 0.103 -11.013 8.572 1.00 93.38 333 LYS A C 1
ATOM 2612 O O . LYS A 1 333 ? -1.010 -11.435 8.859 1.00 93.38 333 LYS A O 1
ATOM 2617 N N . CYS A 1 334 ? 1.145 -11.836 8.439 1.00 91.31 334 CYS A N 1
ATOM 2618 C CA . CYS A 1 334 ? 1.081 -13.297 8.613 1.00 91.31 334 CYS A CA 1
ATOM 2619 C C . CYS A 1 334 ? 0.917 -13.757 10.083 1.00 91.31 334 CYS A C 1
ATOM 2621 O O . CYS A 1 334 ? 1.037 -14.949 10.393 1.00 91.31 334 CYS A O 1
ATOM 2623 N N . GLY A 1 335 ? 0.680 -12.833 11.019 1.00 90.94 335 GLY A N 1
ATOM 2624 C CA . GLY A 1 335 ? 0.412 -13.137 12.423 1.00 90.94 335 GLY A CA 1
ATOM 2625 C C . GLY A 1 335 ? 1.625 -13.629 13.217 1.00 90.94 335 GLY A C 1
ATOM 2626 O O . GLY A 1 335 ? 1.484 -14.429 14.139 1.00 90.94 335 GLY A O 1
ATOM 2627 N N . SER A 1 336 ? 2.831 -13.215 12.828 1.00 93.75 336 SER A N 1
ATOM 2628 C CA . SER A 1 336 ? 4.109 -13.648 13.404 1.00 93.75 336 SER A CA 1
ATOM 2629 C C . SER A 1 336 ? 4.913 -12.450 13.928 1.00 93.75 336 SER A C 1
ATOM 2631 O O . SER A 1 336 ? 6.100 -12.301 13.628 1.00 93.75 336 SER A O 1
ATOM 2633 N N . ILE A 1 337 ? 4.258 -11.591 14.719 1.00 96.19 337 ILE A N 1
ATOM 2634 C CA . ILE A 1 337 ? 4.792 -10.297 15.174 1.00 96.19 337 ILE A CA 1
ATOM 2635 C C . ILE A 1 337 ? 6.133 -10.399 15.922 1.0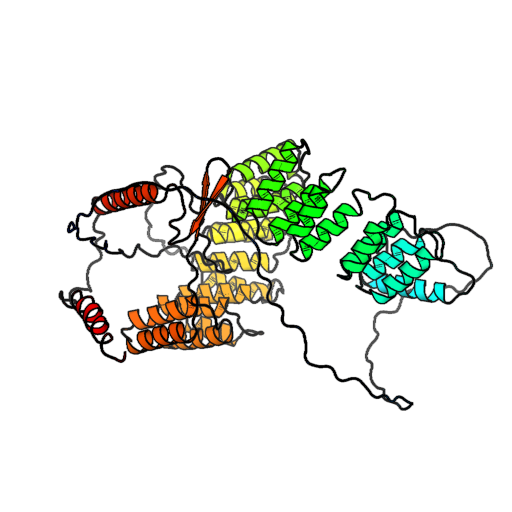0 96.19 337 ILE A C 1
ATOM 2637 O O . ILE A 1 337 ? 6.975 -9.520 15.774 1.00 96.19 337 ILE A O 1
ATOM 2641 N N . ASP A 1 338 ? 6.390 -11.492 16.647 1.00 95.81 338 ASP A N 1
ATOM 2642 C CA . ASP A 1 338 ? 7.672 -11.704 17.337 1.00 95.81 338 ASP A CA 1
ATOM 2643 C C . ASP A 1 338 ? 8.849 -11.895 16.366 1.00 95.81 338 ASP A C 1
ATOM 2645 O O . ASP A 1 338 ? 9.969 -11.498 16.671 1.00 95.81 338 ASP A O 1
ATOM 2649 N N . GLN A 1 339 ? 8.612 -12.456 15.173 1.00 96.19 339 GLN A N 1
ATOM 2650 C CA . GLN A 1 339 ? 9.636 -12.554 14.122 1.00 96.19 339 GLN A CA 1
ATOM 2651 C C . GLN A 1 339 ? 9.876 -11.205 13.436 1.00 96.19 339 GLN A C 1
ATOM 2653 O O . GLN A 1 339 ? 11.018 -10.892 13.108 1.00 96.19 339 GLN A O 1
ATOM 2658 N N . ALA A 1 340 ? 8.833 -10.379 13.281 1.00 97.19 340 ALA A N 1
ATOM 2659 C CA . ALA A 1 340 ? 8.996 -8.994 12.838 1.00 97.19 340 ALA A CA 1
ATOM 2660 C C . ALA A 1 340 ? 9.822 -8.186 13.855 1.00 97.19 340 ALA A C 1
ATOM 2662 O O . ALA A 1 340 ? 10.773 -7.516 13.468 1.00 97.19 340 ALA A O 1
ATOM 2663 N N . HIS A 1 341 ? 9.523 -8.319 15.152 1.00 96.56 341 HIS A N 1
ATOM 2664 C CA . HIS A 1 341 ? 10.260 -7.641 16.222 1.00 96.56 341 HIS A CA 1
ATOM 2665 C C . HIS A 1 341 ? 11.704 -8.150 16.357 1.00 96.56 341 HIS A C 1
ATOM 2667 O O . HIS A 1 341 ? 12.605 -7.360 16.630 1.00 96.56 341 HIS A O 1
ATOM 2673 N N . GLN A 1 342 ? 11.956 -9.446 16.155 1.00 96.56 342 GLN A N 1
ATOM 2674 C CA . GLN A 1 342 ? 13.322 -9.970 16.126 1.00 96.56 342 GLN A CA 1
ATOM 2675 C C . GLN A 1 342 ? 14.119 -9.350 14.969 1.00 96.56 342 GLN A C 1
ATOM 2677 O O . GLN A 1 342 ? 15.193 -8.801 15.198 1.00 96.56 342 GLN A O 1
ATOM 2682 N N . LEU A 1 343 ? 13.559 -9.357 13.753 1.00 96.88 343 LEU A N 1
ATOM 2683 C CA . LEU A 1 343 ? 14.189 -8.736 12.587 1.00 96.88 343 LEU A CA 1
ATOM 2684 C C . LEU A 1 343 ? 14.423 -7.230 12.796 1.00 96.88 343 LEU A C 1
ATOM 2686 O O . LEU A 1 343 ? 15.486 -6.732 12.440 1.00 96.88 343 LEU A O 1
ATOM 2690 N N . PHE A 1 344 ? 13.472 -6.522 13.413 1.00 96.56 344 PHE A N 1
ATOM 2691 C CA . PHE A 1 344 ? 13.619 -5.113 13.785 1.00 96.56 344 PHE A CA 1
ATOM 2692 C C . PHE A 1 344 ? 14.819 -4.877 14.712 1.00 96.56 344 PHE A C 1
ATOM 2694 O O . PHE A 1 344 ? 15.571 -3.921 14.514 1.00 96.56 344 PHE A O 1
ATOM 2701 N N . GLU A 1 345 ? 15.030 -5.744 15.708 1.00 95.00 345 GLU A N 1
ATOM 2702 C CA . GLU A 1 345 ? 16.172 -5.599 16.612 1.00 95.00 345 GLU A CA 1
ATOM 2703 C C . GLU A 1 345 ? 17.514 -5.904 15.938 1.00 95.00 345 GLU A C 1
ATOM 2705 O O . GLU A 1 345 ? 18.490 -5.190 16.177 1.00 95.00 345 GLU A O 1
ATOM 2710 N N . ASP A 1 346 ? 17.545 -6.877 15.026 1.00 94.19 346 ASP A N 1
ATOM 2711 C CA . ASP A 1 346 ? 18.739 -7.236 14.253 1.00 94.19 346 ASP A CA 1
ATOM 2712 C C . ASP A 1 346 ? 19.160 -6.140 13.233 1.00 94.19 346 ASP A C 1
ATOM 2714 O O . ASP A 1 346 ? 20.297 -6.139 12.744 1.00 94.19 346 ASP A O 1
ATOM 2718 N N . MET A 1 347 ? 18.289 -5.165 12.923 1.00 93.62 347 MET A N 1
ATOM 2719 C CA . MET A 1 347 ? 18.605 -4.035 12.034 1.00 93.62 347 MET A CA 1
ATOM 2720 C C . MET A 1 347 ? 19.577 -3.030 12.673 1.00 93.62 347 MET A C 1
ATOM 2722 O O . MET A 1 347 ? 19.271 -2.398 13.687 1.00 93.62 347 MET A O 1
ATOM 2726 N N . ARG A 1 348 ? 20.720 -2.811 12.001 1.00 88.81 348 ARG A N 1
ATOM 2727 C CA . ARG A 1 348 ? 21.761 -1.830 12.384 1.00 88.81 348 ARG A CA 1
ATOM 2728 C C . ARG A 1 348 ? 21.362 -0.374 12.152 1.00 88.81 348 ARG A C 1
ATOM 2730 O O . ARG A 1 348 ? 21.739 0.492 12.931 1.00 88.81 348 ARG A O 1
ATOM 2737 N N . GLU A 1 349 ? 20.654 -0.116 11.057 1.00 87.88 349 GLU A N 1
ATOM 2738 C CA . GLU A 1 349 ? 20.117 1.194 10.693 1.00 87.88 349 GLU A CA 1
ATOM 2739 C C . GLU A 1 349 ? 18.606 1.050 10.525 1.00 87.88 349 GLU A C 1
ATOM 2741 O O . GLU A 1 349 ? 18.134 0.077 9.931 1.00 87.88 349 GLU A O 1
ATOM 2746 N N . ARG A 1 350 ? 17.850 1.996 11.082 1.00 92.88 350 ARG A N 1
ATOM 2747 C CA . ARG A 1 350 ? 16.386 1.980 11.123 1.00 92.88 350 ARG A CA 1
ATOM 2748 C C . ARG A 1 350 ? 15.896 3.329 10.613 1.00 92.88 350 ARG A C 1
ATOM 2750 O O . ARG A 1 350 ? 16.313 4.373 11.110 1.00 92.88 350 ARG A O 1
ATOM 2757 N N . ASP A 1 351 ? 15.051 3.313 9.590 1.00 92.94 351 ASP A N 1
ATOM 2758 C CA . ASP A 1 351 ? 14.442 4.522 9.040 1.00 92.94 351 ASP A CA 1
ATOM 2759 C C . ASP A 1 351 ? 13.039 4.744 9.631 1.00 92.94 351 ASP A C 1
ATOM 2761 O O . ASP A 1 351 ? 12.535 3.942 10.420 1.00 92.94 351 ASP A O 1
ATOM 2765 N N . VAL A 1 352 ? 12.393 5.864 9.283 1.00 94.31 352 VAL A N 1
ATOM 2766 C CA . VAL A 1 352 ? 11.035 6.167 9.772 1.00 94.31 352 VAL A CA 1
ATOM 2767 C C . VAL A 1 352 ? 10.033 5.068 9.401 1.00 94.31 352 VAL A C 1
ATOM 2769 O O . VAL A 1 352 ? 9.103 4.825 10.164 1.00 94.31 352 VAL A O 1
ATOM 2772 N N . ILE A 1 353 ? 10.256 4.373 8.278 1.00 95.06 353 ILE A N 1
ATOM 2773 C CA . ILE A 1 353 ? 9.412 3.266 7.824 1.00 95.06 353 ILE A CA 1
ATOM 2774 C C . ILE A 1 353 ? 9.630 2.063 8.747 1.00 95.06 353 ILE A C 1
ATOM 2776 O O . ILE A 1 353 ? 8.645 1.527 9.244 1.00 95.06 353 ILE A O 1
ATOM 2780 N N . SER A 1 354 ? 10.882 1.706 9.070 1.00 95.31 354 SER A N 1
ATOM 2781 C CA . SER A 1 354 ? 11.220 0.637 10.026 1.00 95.31 354 SER A CA 1
ATOM 2782 C C . SER A 1 354 ? 10.476 0.801 11.352 1.00 95.31 354 SER A C 1
ATOM 2784 O O . SER A 1 354 ? 9.798 -0.121 11.807 1.00 95.31 354 SER A O 1
ATOM 2786 N N . TRP A 1 355 ? 10.558 1.996 11.947 1.00 96.25 355 TRP A N 1
ATOM 2787 C CA . TRP A 1 355 ? 9.881 2.312 13.205 1.00 96.25 355 TRP A CA 1
ATOM 2788 C C . TRP A 1 355 ? 8.350 2.297 13.055 1.00 96.25 355 TRP A C 1
ATOM 2790 O O . TRP A 1 355 ? 7.668 1.656 13.855 1.00 96.25 355 TRP A O 1
ATOM 2800 N N . SER A 1 356 ? 7.787 2.936 12.019 1.00 95.75 356 SER A N 1
ATOM 2801 C CA . SER A 1 356 ? 6.327 2.987 11.834 1.00 95.75 356 SER A CA 1
ATOM 2802 C C . SER A 1 356 ? 5.701 1.621 11.526 1.00 95.75 356 SER A C 1
ATOM 2804 O O . SER A 1 356 ? 4.639 1.314 12.065 1.00 95.75 356 SER A O 1
ATOM 2806 N N . THR A 1 357 ? 6.368 0.772 10.735 1.00 95.94 357 THR A N 1
ATOM 2807 C CA . THR A 1 357 ? 5.911 -0.593 10.432 1.00 95.94 357 THR A CA 1
ATOM 2808 C C . THR A 1 357 ? 5.881 -1.446 11.698 1.00 95.94 357 THR A C 1
ATOM 2810 O O . THR A 1 357 ? 4.913 -2.174 11.916 1.00 95.94 357 THR A O 1
ATOM 2813 N N . MET A 1 358 ? 6.888 -1.328 12.571 1.00 97.25 358 MET A N 1
ATOM 2814 C CA . MET A 1 358 ? 6.922 -2.087 13.823 1.00 97.25 358 MET A CA 1
ATOM 2815 C C . MET A 1 358 ? 5.871 -1.593 14.833 1.00 97.25 358 MET A C 1
ATOM 2817 O O . MET A 1 358 ? 5.168 -2.409 15.430 1.00 97.25 358 MET A O 1
ATOM 2821 N N . ILE A 1 359 ? 5.694 -0.273 14.977 1.00 96.56 359 ILE A N 1
ATOM 2822 C CA . ILE A 1 359 ? 4.664 0.334 15.843 1.00 96.56 359 ILE A CA 1
ATOM 2823 C C . ILE A 1 359 ? 3.251 -0.055 15.370 1.00 96.56 359 ILE A C 1
ATOM 2825 O O . ILE A 1 359 ? 2.450 -0.536 16.171 1.00 96.56 359 ILE A O 1
ATOM 2829 N N . GLY A 1 360 ? 2.953 0.075 14.071 1.00 94.94 360 GLY A N 1
ATOM 2830 C CA . GLY A 1 360 ? 1.668 -0.337 13.487 1.00 94.94 360 GLY A CA 1
ATOM 2831 C C . GLY A 1 360 ? 1.431 -1.854 13.544 1.00 94.94 360 GLY A C 1
ATOM 2832 O O . GLY A 1 360 ? 0.315 -2.311 13.801 1.00 94.94 360 GLY A O 1
ATOM 2833 N N . GLY A 1 361 ? 2.489 -2.655 13.393 1.00 94.38 361 GLY A N 1
ATOM 2834 C CA . GLY A 1 361 ? 2.435 -4.100 13.612 1.00 94.38 361 GLY A CA 1
ATOM 2835 C C . GLY A 1 361 ? 2.046 -4.446 15.052 1.00 94.38 361 GLY A C 1
ATOM 2836 O O . GLY A 1 361 ? 1.111 -5.209 15.272 1.00 94.38 361 GLY A O 1
ATOM 2837 N N . LEU A 1 362 ? 2.697 -3.848 16.052 1.00 95.75 362 LEU A N 1
ATOM 2838 C CA . LEU A 1 362 ? 2.352 -4.075 17.461 1.00 95.75 362 LEU A CA 1
ATOM 2839 C C . LEU A 1 362 ? 0.934 -3.592 17.798 1.00 95.75 362 LEU A C 1
ATOM 2841 O O . LEU A 1 362 ? 0.242 -4.258 18.567 1.00 95.75 362 LEU A O 1
ATOM 2845 N N . ALA A 1 363 ? 0.484 -2.491 17.189 1.00 93.94 363 ALA A N 1
ATOM 2846 C CA . ALA A 1 363 ? -0.876 -1.979 17.327 1.00 93.94 363 ALA A CA 1
ATOM 2847 C C . ALA A 1 363 ? -1.931 -3.006 16.886 1.00 93.94 363 ALA A C 1
ATOM 2849 O O . ALA A 1 363 ? -2.798 -3.371 17.680 1.00 93.94 363 ALA A O 1
ATOM 2850 N N . THR A 1 364 ? -1.825 -3.525 15.656 1.00 91.56 364 THR A N 1
ATOM 2851 C CA . THR A 1 364 ? -2.775 -4.521 15.113 1.00 91.56 364 THR A CA 1
ATOM 2852 C C . THR A 1 364 ? -2.764 -5.841 15.890 1.00 91.56 364 THR A C 1
ATOM 2854 O O . THR A 1 364 ? -3.788 -6.512 15.979 1.00 91.56 364 THR A O 1
ATOM 2857 N N . HIS A 1 365 ? -1.641 -6.174 16.534 1.00 91.88 365 HIS A N 1
ATOM 2858 C CA . HIS A 1 365 ? -1.491 -7.329 17.429 1.00 91.88 365 HIS A CA 1
ATOM 2859 C C . HIS A 1 365 ? -1.907 -7.071 18.890 1.00 91.88 365 HIS A C 1
ATOM 2861 O O . HIS A 1 365 ? -1.667 -7.912 19.755 1.00 91.88 365 HIS A O 1
ATOM 2867 N N . GLY A 1 366 ? -2.513 -5.918 19.198 1.00 90.50 366 GLY A N 1
ATOM 2868 C CA . GLY A 1 366 ? -2.989 -5.573 20.545 1.00 90.50 366 GLY A CA 1
ATOM 2869 C C . GLY A 1 366 ? -1.879 -5.290 21.568 1.00 90.50 366 GLY A C 1
ATOM 2870 O O . GLY A 1 366 ? -2.153 -5.120 22.755 1.00 90.50 366 GLY A O 1
ATOM 2871 N N . ARG A 1 367 ? -0.617 -5.198 21.134 1.00 93.31 367 ARG A N 1
ATOM 2872 C CA . ARG A 1 367 ? 0.566 -4.965 21.980 1.00 93.31 367 ARG A CA 1
ATOM 2873 C C . ARG A 1 367 ? 0.835 -3.470 22.169 1.00 93.31 367 ARG A C 1
ATOM 2875 O O . ARG A 1 367 ? 1.954 -2.992 21.986 1.00 93.31 367 ARG A O 1
ATOM 2882 N N . ALA A 1 368 ? -0.198 -2.720 22.550 1.00 94.44 368 ALA A N 1
ATOM 2883 C CA . ALA A 1 368 ? -0.123 -1.266 22.684 1.00 94.44 368 ALA A CA 1
ATOM 2884 C C . ALA A 1 368 ? 0.991 -0.751 23.626 1.00 94.44 368 ALA A C 1
ATOM 2886 O O . ALA A 1 368 ? 1.649 0.222 23.253 1.00 94.44 368 ALA A O 1
ATOM 2887 N N . PRO A 1 369 ? 1.293 -1.390 24.781 1.00 94.88 369 PRO A N 1
ATOM 2888 C CA . PRO A 1 369 ? 2.413 -0.966 25.626 1.00 94.88 369 PRO A CA 1
ATOM 2889 C C . PRO A 1 369 ? 3.773 -1.062 24.923 1.00 94.88 369 PRO A C 1
ATOM 2891 O O . PRO A 1 369 ? 4.613 -0.180 25.093 1.00 94.88 369 PRO A O 1
ATOM 2894 N N . ASP A 1 370 ? 3.978 -2.092 24.096 1.00 95.31 370 ASP A N 1
ATOM 2895 C CA . ASP A 1 370 ? 5.215 -2.268 23.330 1.00 95.31 370 ASP A CA 1
ATOM 2896 C C . ASP A 1 370 ? 5.298 -1.252 22.179 1.00 95.31 370 ASP A C 1
ATOM 2898 O O . ASP A 1 370 ? 6.367 -0.703 21.921 1.00 95.31 370 ASP A O 1
ATOM 2902 N N . ALA A 1 371 ? 4.170 -0.943 21.525 1.00 96.44 371 ALA A N 1
ATOM 2903 C CA . ALA A 1 371 ? 4.093 0.083 20.481 1.00 96.44 371 ALA A CA 1
ATOM 2904 C C . ALA A 1 371 ? 4.454 1.481 21.023 1.00 96.44 371 ALA A C 1
ATOM 2906 O O . ALA A 1 371 ? 5.271 2.189 20.434 1.00 96.44 371 ALA A O 1
ATOM 2907 N N . ILE A 1 372 ? 3.900 1.848 22.186 1.00 95.19 372 ILE A N 1
ATOM 2908 C CA . ILE A 1 372 ? 4.219 3.094 22.900 1.00 95.19 372 ILE A CA 1
ATOM 2909 C C . ILE A 1 372 ? 5.692 3.113 23.332 1.00 95.19 372 ILE A C 1
ATOM 2911 O O . ILE A 1 372 ? 6.376 4.121 23.151 1.00 95.19 372 ILE A O 1
ATOM 2915 N N . LYS A 1 373 ? 6.215 1.993 23.848 1.00 95.12 373 LYS A N 1
ATOM 2916 C CA . LYS A 1 373 ? 7.631 1.863 24.221 1.00 95.12 373 LYS A CA 1
ATOM 2917 C C . LYS A 1 373 ? 8.560 2.067 23.021 1.00 95.12 373 LYS A C 1
ATOM 2919 O O . LYS A 1 373 ? 9.514 2.830 23.141 1.00 95.12 373 LYS A O 1
ATOM 2924 N N . LEU A 1 374 ? 8.278 1.451 21.869 1.00 95.00 374 LEU A N 1
ATOM 2925 C CA . LEU A 1 374 ? 9.078 1.659 20.656 1.00 95.00 374 LEU A CA 1
ATOM 2926 C C . LEU A 1 374 ? 9.023 3.106 20.159 1.00 95.00 374 LEU A C 1
ATOM 2928 O O . LEU A 1 374 ? 10.042 3.610 19.702 1.00 95.00 374 LEU A O 1
ATOM 2932 N N . PHE A 1 375 ? 7.892 3.803 20.286 1.00 95.19 375 PHE A N 1
ATOM 2933 C CA . PHE A 1 375 ? 7.840 5.230 19.962 1.00 95.19 375 PHE A CA 1
ATOM 2934 C C . PHE A 1 375 ? 8.747 6.072 20.872 1.00 95.19 375 PHE A C 1
ATOM 2936 O O . PHE A 1 375 ? 9.513 6.892 20.377 1.00 95.19 375 PHE A O 1
ATOM 2943 N N . VAL A 1 376 ? 8.730 5.839 22.188 1.00 93.50 376 VAL A N 1
ATOM 2944 C CA . VAL A 1 376 ? 9.645 6.541 23.107 1.00 93.50 376 VAL A CA 1
ATOM 2945 C C . VAL A 1 376 ? 11.108 6.216 22.774 1.00 93.50 376 VAL A C 1
ATOM 2947 O O . VAL A 1 376 ? 11.948 7.112 22.734 1.00 93.50 376 VAL A O 1
ATOM 2950 N N . GLU A 1 377 ? 11.423 4.959 22.451 1.00 92.69 377 GLU A N 1
ATOM 2951 C CA . GLU A 1 377 ? 12.775 4.574 22.026 1.00 92.69 377 GLU A CA 1
ATOM 2952 C C . GLU A 1 377 ? 13.201 5.225 20.697 1.00 92.69 377 GLU A C 1
ATOM 2954 O O . GLU A 1 377 ? 14.370 5.596 20.566 1.00 92.69 377 GLU A O 1
ATOM 2959 N N . MET A 1 378 ? 12.276 5.419 19.750 1.00 92.81 378 MET A N 1
ATOM 2960 C CA . MET A 1 378 ? 12.496 6.162 18.502 1.00 92.81 378 MET A CA 1
ATOM 2961 C C . MET A 1 378 ? 12.909 7.614 18.788 1.00 92.81 378 MET A C 1
ATOM 2963 O O . MET A 1 378 ? 13.882 8.102 18.213 1.00 92.81 378 MET A O 1
ATOM 2967 N N . GLU A 1 379 ? 12.211 8.294 19.705 1.00 89.81 379 GLU A N 1
ATOM 2968 C CA . GLU A 1 379 ? 12.517 9.680 20.085 1.00 89.81 379 GLU A CA 1
ATOM 2969 C C . GLU A 1 379 ? 13.835 9.821 20.864 1.00 89.81 379 GLU A C 1
ATOM 2971 O O . GLU A 1 379 ? 14.588 10.781 20.664 1.00 89.81 379 GLU A O 1
ATOM 2976 N N . GLU A 1 380 ? 14.129 8.876 21.763 1.00 87.94 380 GLU A N 1
ATOM 2977 C CA . GLU A 1 380 ? 15.315 8.928 22.620 1.00 87.94 380 GLU A CA 1
ATOM 2978 C C . GLU A 1 380 ? 16.605 8.544 21.881 1.00 87.94 380 GLU A C 1
ATOM 2980 O O . GLU A 1 380 ? 17.618 9.246 22.006 1.00 87.94 380 GLU A O 1
ATOM 2985 N N . LYS A 1 381 ? 16.582 7.436 21.125 1.00 81.50 381 LYS A N 1
ATOM 2986 C CA . LYS A 1 381 ? 17.771 6.865 20.472 1.00 81.50 381 LYS A CA 1
ATOM 2987 C C . LYS A 1 381 ? 18.075 7.545 19.138 1.00 81.50 381 LYS A C 1
ATOM 2989 O O . LYS A 1 381 ? 19.221 7.921 18.892 1.00 81.50 381 LYS A O 1
ATOM 2994 N N . ASP A 1 382 ? 17.058 7.758 18.305 1.00 76.06 382 ASP A N 1
ATOM 2995 C CA . ASP A 1 382 ? 17.215 8.133 16.897 1.00 76.06 382 ASP A CA 1
ATOM 2996 C C . ASP A 1 382 ? 16.784 9.579 16.610 1.00 76.06 382 ASP A C 1
ATOM 2998 O O . ASP A 1 382 ? 15.964 9.853 15.743 1.00 76.06 382 ASP A O 1
ATOM 3002 N N . LYS A 1 383 ? 17.440 10.562 17.245 1.00 73.75 383 LYS A N 1
ATOM 3003 C CA . LYS A 1 383 ? 17.174 12.015 17.059 1.00 73.75 383 LYS A CA 1
ATOM 3004 C C . LYS A 1 383 ? 17.233 12.540 15.609 1.00 73.75 383 LYS A C 1
ATOM 3006 O O . LYS A 1 383 ? 16.918 13.705 15.362 1.00 73.75 383 LYS A O 1
ATOM 3011 N N . ARG A 1 384 ? 17.707 11.728 14.657 1.00 78.81 384 ARG A N 1
ATOM 3012 C CA . ARG A 1 384 ? 17.710 12.018 13.212 1.00 78.81 384 ARG A CA 1
ATOM 3013 C C . ARG A 1 384 ? 16.413 11.588 12.521 1.00 78.81 384 ARG A C 1
ATOM 3015 O O . ARG A 1 384 ? 16.058 12.180 11.506 1.00 78.81 384 ARG A O 1
ATOM 3022 N N . VAL A 1 385 ? 15.731 10.580 13.054 1.00 86.50 385 VAL A N 1
ATOM 3023 C CA . VAL A 1 385 ? 14.455 10.073 12.558 1.00 86.50 385 VAL A CA 1
ATOM 3024 C C . VAL A 1 385 ? 13.346 10.834 13.278 1.00 86.50 385 VAL A C 1
ATOM 3026 O O . VAL A 1 385 ? 13.313 10.903 14.501 1.00 86.50 385 VAL A O 1
ATOM 3029 N N . ARG A 1 386 ? 12.442 11.453 12.519 1.00 88.81 386 ARG A N 1
ATOM 3030 C CA . ARG A 1 386 ? 11.265 12.121 13.085 1.00 88.81 386 ARG A CA 1
ATOM 3031 C C . ARG A 1 386 ? 10.027 11.260 12.856 1.00 88.81 386 ARG A C 1
ATOM 3033 O O . ARG A 1 386 ? 9.901 10.725 11.753 1.00 88.81 386 ARG A O 1
ATOM 3040 N N . PRO A 1 387 ? 9.113 11.162 13.837 1.00 93.00 387 PRO A N 1
ATOM 3041 C CA . PRO A 1 387 ? 7.774 10.639 13.609 1.00 93.00 387 PRO A CA 1
ATOM 3042 C C . PRO A 1 387 ? 7.099 11.307 12.408 1.00 93.00 387 PRO A C 1
ATOM 3044 O O . PRO A 1 387 ? 7.274 12.506 12.173 1.00 93.00 387 PRO A O 1
ATOM 3047 N N . ASN A 1 388 ? 6.325 10.531 11.656 1.00 92.69 388 ASN A N 1
ATOM 3048 C CA . ASN A 1 388 ? 5.469 11.013 10.575 1.00 92.69 388 ASN A CA 1
ATOM 3049 C C . ASN A 1 388 ? 3.996 10.665 10.868 1.00 92.69 388 ASN A C 1
ATOM 3051 O O . ASN A 1 388 ? 3.687 10.089 11.912 1.00 92.69 388 ASN A O 1
ATOM 3055 N N . CYS A 1 389 ? 3.086 11.000 9.950 1.00 93.25 389 CYS A N 1
ATOM 3056 C CA . CYS A 1 389 ? 1.673 10.620 10.045 1.00 93.25 389 CYS A CA 1
ATOM 3057 C C . CYS A 1 389 ? 1.485 9.115 10.315 1.00 93.25 389 CYS A C 1
ATOM 3059 O O . CYS A 1 389 ? 0.815 8.750 11.271 1.00 93.25 389 CYS A O 1
ATOM 3061 N N . ILE A 1 390 ? 2.165 8.238 9.570 1.00 94.81 390 ILE A N 1
ATOM 3062 C CA . ILE A 1 390 ? 2.060 6.777 9.735 1.00 94.81 390 ILE A CA 1
ATOM 3063 C C . ILE A 1 390 ? 2.508 6.317 11.137 1.00 94.81 390 ILE A C 1
ATOM 3065 O O . ILE A 1 390 ? 1.902 5.415 11.714 1.00 94.81 390 ILE A O 1
ATOM 3069 N N . THR A 1 391 ? 3.522 6.960 11.734 1.00 95.44 391 THR A N 1
ATOM 3070 C CA . THR A 1 391 ? 3.920 6.708 13.131 1.00 95.44 391 THR A CA 1
ATOM 3071 C C . THR A 1 391 ? 2.776 7.015 14.106 1.00 95.44 391 THR A C 1
ATOM 3073 O O . THR A 1 391 ? 2.476 6.198 14.978 1.00 95.44 391 THR A O 1
ATOM 3076 N N . PHE A 1 392 ? 2.114 8.166 13.945 1.00 96.38 392 PHE A N 1
ATOM 3077 C CA . PHE A 1 392 ? 0.975 8.553 14.782 1.00 96.38 392 PHE A CA 1
ATOM 3078 C C . PHE A 1 392 ? -0.253 7.680 14.534 1.00 96.38 392 PHE A C 1
ATOM 3080 O O . PHE A 1 392 ? -0.891 7.268 15.496 1.00 96.38 392 PHE A O 1
ATOM 3087 N N . LEU A 1 393 ? -0.546 7.315 13.288 1.00 96.12 393 LEU A N 1
ATOM 3088 C CA . LEU A 1 393 ? -1.622 6.382 12.959 1.00 96.12 393 LEU A CA 1
ATOM 3089 C C . LEU A 1 393 ? -1.452 5.035 13.683 1.00 96.12 393 LEU A C 1
ATOM 3091 O O . LEU A 1 393 ? -2.407 4.524 14.271 1.00 96.12 393 LEU A O 1
ATOM 3095 N N . GLY A 1 394 ? -0.228 4.496 13.714 1.00 95.62 394 GLY A N 1
ATOM 3096 C CA . GLY A 1 394 ? 0.100 3.285 14.472 1.00 95.62 394 GLY A CA 1
ATOM 3097 C C . GLY A 1 394 ? -0.135 3.438 15.980 1.00 95.62 394 GLY A C 1
ATOM 3098 O O . GLY A 1 394 ? -0.753 2.571 16.598 1.00 95.62 394 GLY A O 1
ATOM 3099 N N . LEU A 1 395 ? 0.282 4.562 16.573 1.00 96.56 395 LEU A N 1
ATOM 3100 C CA . LEU A 1 395 ? 0.034 4.866 17.989 1.00 96.56 395 LEU A CA 1
ATOM 3101 C C . LEU A 1 395 ? -1.453 5.021 18.325 1.00 96.56 395 LEU A C 1
ATOM 3103 O O . LEU A 1 395 ? -1.914 4.475 19.325 1.00 96.56 395 LEU A O 1
ATOM 3107 N N . LEU A 1 396 ? -2.212 5.751 17.507 1.00 96.38 396 LEU A N 1
ATOM 3108 C CA . LEU A 1 396 ? -3.642 5.970 17.729 1.00 96.38 396 LEU A CA 1
ATOM 3109 C C . LEU A 1 396 ? -4.437 4.671 17.549 1.00 96.38 396 LEU A C 1
ATOM 3111 O O . LEU A 1 396 ? -5.348 4.404 18.330 1.00 96.38 396 LEU A O 1
ATOM 3115 N N . SER A 1 397 ? -4.036 3.817 16.601 1.00 95.38 397 SER A N 1
ATOM 3116 C CA . SER A 1 397 ? -4.572 2.457 16.455 1.00 95.38 397 SER A CA 1
ATOM 3117 C C . SER A 1 397 ? -4.291 1.604 17.697 1.00 95.38 397 SER A C 1
ATOM 3119 O O . SER A 1 397 ? -5.198 0.956 18.218 1.00 95.38 397 SER A O 1
ATOM 3121 N N . ALA A 1 398 ? -3.063 1.656 18.228 1.00 95.38 398 ALA A N 1
ATOM 3122 C CA . ALA A 1 398 ? -2.693 0.964 19.463 1.00 95.38 398 ALA A CA 1
ATOM 3123 C C . ALA A 1 398 ? -3.530 1.454 20.657 1.00 95.38 398 ALA A C 1
ATOM 3125 O O . ALA A 1 398 ? -4.051 0.640 21.420 1.00 95.38 398 ALA A O 1
ATOM 3126 N N . CYS A 1 399 ? -3.711 2.772 20.787 1.00 95.69 399 CYS A N 1
ATOM 3127 C CA . CYS A 1 399 ? -4.553 3.362 21.824 1.00 95.69 399 CYS A CA 1
ATOM 3128 C C . CYS A 1 399 ? -6.014 2.916 21.679 1.00 95.69 399 CYS A C 1
ATOM 3130 O O . CYS A 1 399 ? -6.597 2.484 22.671 1.00 95.69 399 CYS A O 1
ATOM 3132 N N . SER A 1 400 ? -6.582 2.935 20.464 1.00 93.88 400 SER A N 1
ATOM 3133 C CA . SER A 1 400 ? -7.951 2.457 20.200 1.00 93.88 400 SER A CA 1
ATOM 3134 C C . SER A 1 400 ? -8.144 0.995 20.606 1.00 93.88 400 SER A C 1
ATOM 3136 O O . SER A 1 400 ? -9.071 0.659 21.345 1.00 93.88 400 SER A O 1
ATOM 3138 N N . HIS A 1 401 ? -7.243 0.110 20.172 1.00 90.19 401 HIS A N 1
ATOM 3139 C CA . HIS A 1 401 ? -7.365 -1.323 20.436 1.00 90.19 401 HIS A CA 1
ATOM 3140 C C . HIS A 1 401 ? -7.158 -1.684 21.917 1.00 90.19 401 HIS A C 1
ATOM 3142 O O . HIS A 1 401 ? -7.737 -2.666 22.378 1.00 90.19 401 HIS A O 1
ATOM 3148 N N . ALA A 1 402 ? -6.394 -0.885 22.671 1.00 92.31 402 ALA A N 1
ATOM 3149 C CA . ALA A 1 402 ? -6.195 -1.057 24.113 1.00 92.31 402 ALA A CA 1
ATOM 3150 C C . ALA A 1 402 ? -7.135 -0.213 25.003 1.00 92.31 402 ALA A C 1
ATOM 3152 O O . ALA A 1 402 ? -7.096 -0.356 26.224 1.00 92.31 402 ALA A O 1
ATOM 3153 N N . GLY A 1 403 ? -7.969 0.662 24.428 1.0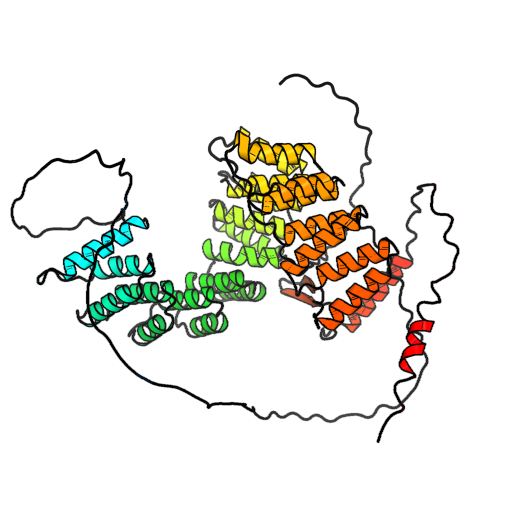0 91.38 403 GLY A N 1
ATOM 3154 C CA . GLY A 1 403 ? -8.860 1.559 25.178 1.00 91.38 403 GLY A CA 1
ATOM 3155 C C . GLY A 1 403 ? -8.151 2.694 25.934 1.00 91.38 403 GLY A C 1
ATOM 3156 O O . GLY A 1 403 ? -8.698 3.216 26.904 1.00 91.38 403 GLY A O 1
ATOM 3157 N N . LEU A 1 404 ? -6.942 3.080 25.514 1.00 94.00 404 LEU A N 1
ATOM 3158 C CA . LEU A 1 404 ? -6.120 4.121 26.150 1.00 94.00 404 LEU A CA 1
ATOM 3159 C C . LEU A 1 404 ? -6.568 5.522 25.697 1.00 94.00 404 LEU A C 1
ATOM 3161 O O . LEU A 1 404 ?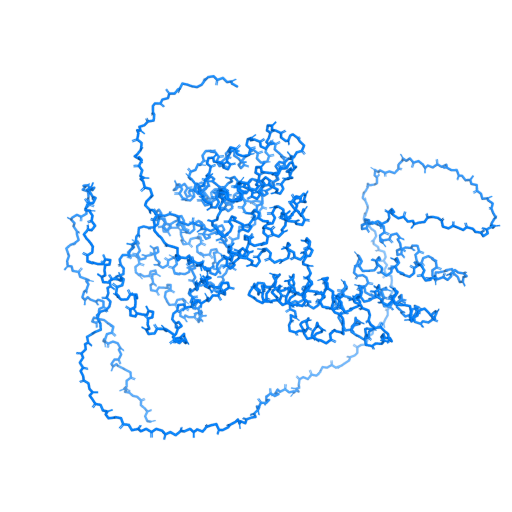 -5.967 6.141 24.817 1.00 94.00 404 LEU A O 1
ATOM 3165 N N . VAL A 1 405 ? -7.691 5.990 26.251 1.00 95.00 405 VAL A N 1
ATOM 3166 C CA . VAL A 1 405 ? -8.362 7.235 25.826 1.00 95.00 405 VAL A CA 1
ATOM 3167 C C . VAL A 1 405 ? -7.501 8.474 26.068 1.00 95.00 405 VAL A C 1
ATOM 3169 O O . VAL A 1 405 ? -7.389 9.315 25.175 1.00 95.00 405 VAL A O 1
ATOM 3172 N N . ASP A 1 406 ? -6.896 8.595 27.250 1.00 94.38 406 ASP A N 1
ATOM 3173 C CA . ASP A 1 406 ? -6.140 9.789 27.637 1.00 94.38 406 ASP A CA 1
ATOM 3174 C C . ASP A 1 406 ? -4.817 9.890 26.861 1.00 94.38 406 ASP A C 1
ATOM 3176 O O . ASP A 1 406 ? -4.478 10.957 26.346 1.00 94.38 406 ASP A O 1
ATOM 3180 N N . GLU A 1 407 ? -4.109 8.770 26.690 1.00 94.88 407 GLU A N 1
ATOM 3181 C CA . GLU A 1 407 ? -2.914 8.678 25.852 1.00 94.88 407 GLU A CA 1
ATOM 3182 C C . GLU A 1 407 ? -3.236 8.960 24.378 1.00 94.88 407 GLU A C 1
ATOM 3184 O O . GLU A 1 407 ? -2.533 9.745 23.743 1.00 94.88 407 GLU A O 1
ATOM 3189 N N . GLY A 1 408 ? -4.314 8.385 23.831 1.00 95.69 408 GLY A N 1
ATOM 3190 C CA . GLY A 1 408 ? -4.724 8.617 22.443 1.00 95.69 408 GLY A CA 1
ATOM 3191 C C . GLY A 1 408 ? -5.049 10.086 22.161 1.00 95.69 408 GLY A C 1
ATOM 3192 O O . GLY A 1 408 ? -4.566 10.651 21.179 1.00 95.69 408 GLY A O 1
ATOM 3193 N N . LEU A 1 409 ? -5.782 10.746 23.065 1.00 95.31 409 LEU A N 1
ATOM 3194 C CA . LEU A 1 409 ? -6.028 12.193 23.001 1.00 95.31 409 LEU A CA 1
ATOM 3195 C C . LEU A 1 409 ? -4.722 12.997 23.061 1.00 95.31 409 LEU A C 1
ATOM 3197 O O . LEU A 1 409 ? -4.544 13.937 22.285 1.00 95.31 409 LEU A O 1
ATOM 3201 N N . TRP A 1 410 ? -3.793 12.619 23.944 1.00 95.75 410 TRP A N 1
ATOM 3202 C CA . TRP A 1 410 ? -2.499 13.287 24.062 1.00 95.75 410 TRP A CA 1
ATOM 3203 C C . TRP A 1 410 ? -1.646 13.148 22.793 1.00 95.75 410 TRP A C 1
ATOM 3205 O O . TRP A 1 410 ? -1.077 14.139 22.332 1.00 95.75 410 TRP A O 1
ATOM 3215 N N . TYR A 1 411 ? -1.586 11.956 22.192 1.00 96.19 411 TYR A N 1
ATOM 3216 C CA . TYR A 1 411 ? -0.884 11.726 20.926 1.00 96.19 411 TYR A CA 1
ATOM 3217 C C . TYR A 1 411 ? -1.524 12.493 19.762 1.00 96.19 411 TYR A C 1
ATOM 3219 O O . TYR A 1 411 ? -0.807 13.100 18.968 1.00 96.19 411 TYR A O 1
ATOM 3227 N N . PHE A 1 412 ? -2.856 12.533 19.684 1.00 96.25 412 PHE A N 1
ATOM 3228 C CA . PHE A 1 412 ? -3.572 13.276 18.645 1.00 96.25 412 PHE A CA 1
ATOM 3229 C C . PHE A 1 412 ? -3.335 14.793 18.744 1.00 96.25 412 PHE A C 1
ATOM 3231 O O . PHE A 1 412 ? -3.093 15.462 17.739 1.00 96.25 412 PHE A O 1
ATOM 3238 N N . GLU A 1 413 ? -3.333 15.355 19.957 1.00 95.06 413 GLU A N 1
ATOM 3239 C CA . GLU A 1 413 ? -2.999 16.768 20.154 1.00 95.06 413 GLU A CA 1
ATOM 3240 C C . GLU A 1 413 ? -1.511 17.073 19.926 1.00 95.06 413 GLU A C 1
ATOM 3242 O O . GLU A 1 413 ? -1.175 18.121 19.360 1.00 95.06 413 GLU A O 1
ATOM 3247 N N . SER A 1 414 ? -0.607 16.195 20.375 1.00 95.00 414 SER A N 1
ATOM 3248 C CA . SER A 1 414 ? 0.838 16.418 20.264 1.00 95.00 414 SER A CA 1
ATOM 3249 C C . SER A 1 414 ? 1.312 16.349 18.814 1.00 95.00 414 SER A C 1
ATOM 3251 O O . SER A 1 414 ? 2.123 17.190 18.424 1.00 95.00 414 SER A O 1
ATOM 3253 N N . MET A 1 415 ? 0.735 15.465 17.989 1.00 95.69 415 MET A N 1
ATOM 3254 C CA . MET A 1 415 ? 0.953 15.379 16.538 1.00 95.69 415 MET A CA 1
ATOM 3255 C C . MET A 1 415 ? 0.972 16.769 15.875 1.00 95.69 415 MET A C 1
ATOM 3257 O O . MET A 1 415 ? 1.951 17.134 15.216 1.00 95.69 415 MET A O 1
ATOM 3261 N N . LYS A 1 416 ? -0.041 17.601 16.160 1.00 93.50 416 LYS A N 1
ATOM 3262 C CA . LYS A 1 416 ? -0.125 18.979 15.655 1.00 93.50 416 LYS A CA 1
ATOM 3263 C C . LYS A 1 416 ? 0.690 19.983 16.474 1.00 93.50 416 LYS A C 1
ATOM 3265 O O . LYS A 1 416 ? 1.416 20.788 15.896 1.00 93.50 416 LYS A O 1
ATOM 3270 N N . LYS A 1 417 ? 0.582 19.963 17.810 1.00 94.69 417 LYS A N 1
ATOM 3271 C CA . LYS A 1 417 ? 1.176 20.994 18.693 1.00 94.69 417 LYS A CA 1
ATOM 3272 C C . LYS A 1 417 ? 2.702 20.908 18.828 1.00 94.69 417 LYS A C 1
ATOM 3274 O O . LYS A 1 417 ? 3.342 21.934 19.036 1.00 94.69 417 LYS A O 1
ATOM 3279 N N . VAL A 1 418 ? 3.265 19.702 18.766 1.00 92.75 418 VAL A N 1
ATOM 3280 C CA . VAL A 1 418 ? 4.682 19.406 19.044 1.00 92.75 418 VAL A CA 1
ATOM 3281 C C . VAL A 1 418 ? 5.437 19.059 17.762 1.00 92.75 418 VAL A C 1
ATOM 3283 O O . VAL A 1 418 ? 6.517 19.599 17.530 1.00 92.75 418 VAL A O 1
ATOM 3286 N N . TYR A 1 419 ? 4.868 18.200 16.910 1.00 91.62 419 TYR A N 1
ATOM 3287 C CA . TYR A 1 419 ? 5.549 17.711 15.702 1.00 91.62 419 TYR A CA 1
ATOM 3288 C C . TYR A 1 419 ? 5.192 18.509 14.440 1.00 91.62 419 TYR A C 1
ATOM 3290 O O . TYR A 1 419 ? 5.900 18.401 13.439 1.00 91.62 419 TYR A O 1
ATOM 3298 N N . GLY A 1 420 ? 4.146 19.344 14.489 1.00 93.12 420 GLY A N 1
ATOM 3299 C CA . GLY A 1 420 ? 3.706 20.164 13.357 1.00 93.12 420 GLY A CA 1
ATOM 3300 C C . GLY A 1 420 ? 3.102 19.349 12.211 1.00 93.12 420 GLY A C 1
ATOM 3301 O O . GLY A 1 420 ? 3.193 19.767 11.059 1.00 93.12 420 GLY A O 1
ATOM 3302 N N . ILE A 1 421 ? 2.536 18.179 12.515 1.00 95.06 421 ILE A N 1
ATOM 3303 C CA . ILE A 1 421 ? 1.893 17.289 11.548 1.00 95.06 421 ILE A CA 1
ATOM 3304 C C . ILE A 1 421 ? 0.380 17.496 11.666 1.00 95.06 421 ILE A C 1
ATOM 3306 O O . ILE A 1 421 ? -0.187 17.348 12.748 1.00 95.06 421 ILE A O 1
ATOM 3310 N N . ASP A 1 422 ? -0.283 17.855 10.569 1.00 93.56 422 ASP A N 1
ATOM 3311 C CA . ASP A 1 422 ? -1.742 17.961 10.550 1.00 93.56 422 ASP A CA 1
ATOM 3312 C C . ASP A 1 422 ? -2.390 16.560 10.506 1.00 93.56 422 ASP A C 1
ATOM 3314 O O . ASP A 1 422 ? -1.951 15.722 9.712 1.00 93.56 422 ASP A O 1
ATOM 3318 N N . PRO A 1 423 ? -3.413 16.274 11.339 1.00 95.31 423 PRO A N 1
ATOM 3319 C CA . PRO A 1 423 ? -4.119 14.996 11.303 1.00 95.31 423 PRO A CA 1
ATOM 3320 C C . PRO A 1 423 ? -4.893 14.785 9.996 1.00 95.31 423 PRO A C 1
ATOM 3322 O O . PRO A 1 423 ? -5.743 15.593 9.623 1.00 95.31 423 PRO A O 1
ATOM 3325 N N . ASP A 1 424 ? -4.611 13.665 9.334 1.00 93.88 424 ASP A N 1
ATOM 3326 C CA . ASP A 1 424 ? -5.339 13.177 8.154 1.00 93.88 424 ASP A CA 1
ATOM 3327 C C . ASP A 1 424 ? -6.564 12.329 8.560 1.00 93.88 424 ASP A C 1
ATOM 3329 O O . ASP A 1 424 ? -6.690 11.940 9.725 1.00 93.88 424 ASP A O 1
ATOM 3333 N N . ILE A 1 425 ? -7.444 12.005 7.611 1.00 94.06 425 ILE A N 1
ATOM 3334 C CA . ILE A 1 425 ? -8.738 11.338 7.835 1.00 94.06 425 ILE A CA 1
ATOM 3335 C C . ILE A 1 425 ? -8.632 10.035 8.638 1.00 94.06 425 ILE A C 1
ATOM 3337 O O . ILE A 1 425 ? -9.420 9.804 9.554 1.00 94.06 425 ILE A O 1
ATOM 3341 N N . GLU A 1 426 ? -7.587 9.246 8.395 1.00 94.19 426 GLU A N 1
ATOM 3342 C CA . GLU A 1 426 ? -7.321 7.988 9.100 1.00 94.19 426 GLU A CA 1
ATOM 3343 C C . GLU A 1 426 ? -7.087 8.199 10.613 1.00 94.19 426 GLU A C 1
ATOM 3345 O O . GLU A 1 426 ? -7.543 7.405 11.435 1.00 94.19 426 GLU A O 1
ATOM 3350 N N . HIS A 1 427 ? -6.460 9.315 11.008 1.00 95.69 427 HIS A N 1
ATOM 3351 C CA . HIS A 1 427 ? -6.209 9.656 12.415 1.00 95.69 427 HIS A CA 1
ATOM 3352 C C . HIS A 1 427 ? -7.513 10.015 13.135 1.00 95.69 427 HIS A C 1
ATOM 3354 O O . HIS A 1 427 ? -7.719 9.617 14.283 1.00 95.69 427 HIS A O 1
ATOM 3360 N N . TYR A 1 428 ? -8.411 10.737 12.453 1.00 96.19 428 TYR A N 1
ATOM 3361 C CA . TYR A 1 428 ? -9.765 10.995 12.947 1.00 96.19 428 TYR A CA 1
ATOM 3362 C C . TYR A 1 428 ? -10.562 9.688 13.075 1.00 96.19 428 TYR A C 1
ATOM 3364 O O . TYR A 1 428 ? -11.214 9.489 14.098 1.00 96.19 428 TYR A O 1
ATOM 3372 N N . GLY A 1 429 ? -10.432 8.763 12.116 1.00 94.69 429 GLY A N 1
ATOM 3373 C CA . GLY A 1 429 ? -10.982 7.404 12.195 1.00 94.69 429 GLY A CA 1
ATOM 3374 C C . GLY A 1 429 ? -10.558 6.658 13.461 1.00 94.69 429 GLY A C 1
ATOM 3375 O O . GLY A 1 429 ? -11.415 6.249 14.245 1.00 94.69 429 GLY A O 1
ATOM 3376 N N . CYS A 1 430 ? -9.251 6.563 13.730 1.00 95.75 430 CYS A N 1
ATOM 3377 C CA . CYS A 1 430 ? -8.739 5.929 14.951 1.00 95.75 430 CYS A CA 1
ATOM 3378 C C . CYS A 1 430 ? -9.256 6.592 16.238 1.00 95.75 430 CYS A C 1
ATOM 3380 O O . CYS A 1 430 ? -9.544 5.899 17.212 1.00 95.75 430 CYS A O 1
ATOM 3382 N N . MET A 1 431 ? -9.395 7.922 16.257 1.00 96.94 431 MET A N 1
ATOM 3383 C CA . MET A 1 431 ? -9.909 8.645 17.425 1.00 96.94 431 MET A CA 1
ATOM 3384 C C . MET A 1 431 ? -11.416 8.459 17.638 1.00 96.94 431 MET A C 1
ATOM 3386 O O . MET A 1 431 ? -11.860 8.365 18.783 1.00 96.94 431 MET A O 1
ATOM 3390 N N . VAL A 1 432 ? -12.205 8.375 16.563 1.00 96.25 432 VAL A N 1
ATOM 3391 C CA . VAL A 1 432 ? -13.642 8.067 16.626 1.00 96.25 432 VAL A CA 1
ATOM 3392 C C . VAL A 1 432 ? -13.868 6.624 17.080 1.00 96.25 432 VAL A C 1
ATOM 3394 O O . VAL A 1 432 ? -14.720 6.399 17.937 1.00 96.25 432 VAL A O 1
ATOM 3397 N N . ASP A 1 433 ? -13.074 5.665 16.593 1.00 94.19 433 ASP A N 1
ATOM 3398 C CA . ASP A 1 433 ? -13.082 4.273 17.065 1.00 94.19 433 ASP A CA 1
ATOM 3399 C C . ASP A 1 433 ? -12.709 4.188 18.560 1.00 94.19 433 ASP A C 1
ATOM 3401 O O . ASP A 1 433 ? -13.457 3.607 19.346 1.00 94.19 433 ASP A O 1
ATOM 3405 N N . LEU A 1 434 ? -11.637 4.863 18.998 1.00 95.25 434 LEU A N 1
ATOM 3406 C CA . LEU A 1 434 ? -11.212 4.919 20.405 1.00 95.25 434 LEU A CA 1
ATOM 3407 C C . LEU A 1 434 ? -12.300 5.495 21.328 1.00 95.25 434 LEU A C 1
ATOM 3409 O O . LEU A 1 434 ? -12.683 4.868 22.320 1.00 95.25 434 LEU A O 1
ATOM 3413 N N . LEU A 1 435 ? -12.818 6.686 21.007 1.00 95.56 435 LEU A N 1
ATOM 3414 C CA . LEU A 1 435 ? -13.866 7.344 21.797 1.00 95.56 435 LEU A CA 1
ATOM 3415 C C . LEU A 1 435 ? -15.178 6.550 21.761 1.00 95.56 435 LEU A C 1
ATOM 3417 O O . LEU A 1 435 ? -15.874 6.464 22.773 1.00 95.56 435 LEU A O 1
ATOM 3421 N N . GLY A 1 436 ? -15.498 5.946 20.618 1.00 93.25 436 GLY A N 1
ATOM 3422 C CA . GLY A 1 436 ? -16.672 5.110 20.417 1.00 93.25 436 GLY A CA 1
ATOM 3423 C C . GLY A 1 436 ? -16.634 3.824 21.246 1.00 93.25 436 GLY A C 1
ATOM 3424 O O . GLY A 1 436 ? -17.577 3.549 21.990 1.00 93.25 436 GLY A O 1
ATOM 3425 N N . ARG A 1 437 ? -15.525 3.072 21.204 1.00 90.31 437 ARG A N 1
ATOM 3426 C CA . ARG A 1 437 ? -15.300 1.889 22.057 1.00 90.31 437 ARG A CA 1
ATOM 3427 C C . ARG A 1 437 ? -15.420 2.246 23.538 1.00 90.31 437 ARG A C 1
ATOM 3429 O O . ARG A 1 437 ? -16.108 1.542 24.272 1.00 90.31 437 ARG A O 1
ATOM 3436 N N . ALA A 1 438 ? -14.859 3.384 23.949 1.00 92.31 438 ALA A N 1
ATOM 3437 C CA . ALA A 1 438 ? -14.937 3.903 25.315 1.00 92.31 438 ALA A CA 1
ATOM 3438 C C . ALA A 1 438 ? -16.319 4.463 25.735 1.00 92.31 438 ALA A C 1
ATOM 3440 O O . ALA A 1 438 ? -16.447 4.994 26.838 1.00 92.31 438 ALA A O 1
ATOM 3441 N N . GLY A 1 439 ? -17.348 4.402 24.880 1.00 90.75 439 GLY A N 1
ATOM 3442 C CA . GLY A 1 439 ? -18.700 4.898 25.185 1.00 90.75 439 GLY A CA 1
ATOM 3443 C C . GLY A 1 439 ? -18.834 6.422 25.171 1.00 90.75 439 GLY A C 1
ATOM 3444 O O . GLY A 1 439 ? -19.897 6.968 25.460 1.00 90.75 439 GLY A O 1
ATOM 3445 N N . CYS A 1 440 ? -17.783 7.138 24.777 1.00 92.69 440 CYS A N 1
ATOM 3446 C CA . CYS A 1 440 ? -17.740 8.594 24.695 1.00 92.69 440 CYS A CA 1
ATOM 3447 C C . CYS A 1 440 ? -18.363 9.117 23.382 1.00 92.69 440 CYS A C 1
ATOM 3449 O O . CYS A 1 440 ? -17.809 10.023 22.759 1.00 92.69 440 CYS A O 1
ATOM 3451 N N . ILE A 1 441 ? -19.521 8.574 22.969 1.00 92.12 441 ILE A N 1
ATOM 3452 C CA . ILE A 1 441 ? -20.183 8.844 21.672 1.00 92.12 441 ILE A CA 1
ATOM 3453 C C . ILE A 1 441 ? -20.297 10.346 21.400 1.00 92.12 441 ILE A C 1
ATOM 3455 O O . ILE A 1 441 ? -19.902 10.812 20.337 1.00 92.12 441 ILE A O 1
ATOM 3459 N N . ARG A 1 442 ? -20.753 11.129 22.384 1.00 92.12 442 ARG A N 1
ATOM 3460 C CA . ARG A 1 442 ? -20.871 12.587 22.245 1.00 92.12 442 ARG A CA 1
ATOM 3461 C C . ARG A 1 442 ? -19.544 13.264 21.876 1.00 92.12 442 ARG A C 1
ATOM 3463 O O . ARG A 1 442 ? -19.539 14.123 21.004 1.00 92.12 442 ARG A O 1
ATOM 3470 N N . ARG A 1 443 ? -18.425 12.856 22.487 1.00 93.31 443 ARG A N 1
ATOM 3471 C CA . ARG A 1 443 ? -17.091 13.396 22.165 1.00 93.31 443 ARG A CA 1
ATOM 3472 C C . ARG A 1 443 ? -16.616 12.947 20.783 1.00 93.31 443 ARG A C 1
ATOM 3474 O O . ARG A 1 443 ? -15.911 13.697 20.122 1.00 93.31 443 ARG A O 1
ATOM 3481 N N . ALA A 1 444 ? -17.001 11.746 20.345 1.00 95.19 444 ALA A N 1
ATOM 3482 C CA . ALA A 1 444 ? -16.731 11.277 18.987 1.00 95.19 444 ALA A CA 1
ATOM 3483 C C . ALA A 1 444 ? -17.494 12.115 17.943 1.00 95.19 444 ALA A C 1
ATOM 3485 O O . ALA A 1 444 ? -16.909 12.503 16.939 1.00 95.19 444 ALA A O 1
ATOM 3486 N N . VAL A 1 445 ? -18.756 12.472 18.209 1.00 94.31 445 VAL A N 1
ATOM 3487 C CA . VAL A 1 445 ? -19.545 13.388 17.359 1.00 94.31 445 VAL A CA 1
ATOM 3488 C C . VAL A 1 445 ? -18.945 14.797 17.352 1.00 94.31 445 VAL A C 1
ATOM 3490 O O . VAL A 1 445 ? -18.713 15.342 16.282 1.00 94.31 445 VAL A O 1
ATOM 3493 N N . GLU A 1 446 ? -18.602 15.351 18.519 1.00 94.88 446 GLU A N 1
ATOM 3494 C CA . GLU A 1 446 ? -17.930 16.659 18.630 1.00 94.88 446 GLU A CA 1
ATOM 3495 C C . GLU A 1 446 ? -16.585 16.691 17.869 1.00 94.88 446 GLU A C 1
ATOM 3497 O O . GLU A 1 446 ? -16.210 17.726 17.317 1.00 94.88 446 GLU A O 1
ATOM 3502 N N . LEU A 1 447 ? -15.871 15.560 17.789 1.00 94.88 447 LEU A N 1
ATOM 3503 C CA . LEU A 1 447 ? -14.651 15.420 16.990 1.00 94.88 447 LEU A CA 1
ATOM 3504 C C . LEU A 1 447 ? -14.935 15.362 15.477 1.00 94.88 447 LEU A C 1
ATOM 3506 O O . LEU A 1 447 ? -14.188 15.967 14.711 1.00 94.88 447 LEU A O 1
ATOM 3510 N N . ILE A 1 448 ? -16.001 14.669 15.060 1.00 94.88 448 ILE A N 1
ATOM 3511 C CA . ILE A 1 448 ? -16.455 14.580 13.660 1.00 94.88 448 ILE A CA 1
ATOM 3512 C C . ILE A 1 448 ? -16.912 15.953 13.147 1.00 94.88 448 ILE A C 1
ATOM 3514 O O . ILE A 1 448 ? -16.481 16.388 12.081 1.00 94.88 448 ILE A O 1
ATOM 3518 N N . ASP A 1 449 ? -17.722 16.670 13.928 1.00 93.12 449 ASP A N 1
ATOM 3519 C CA . ASP A 1 449 ? -18.193 18.021 13.594 1.00 93.12 449 ASP A CA 1
ATOM 3520 C C . ASP A 1 449 ? -17.036 19.043 13.536 1.00 93.12 449 ASP A C 1
ATOM 3522 O O . ASP A 1 449 ? -17.135 20.070 12.864 1.00 93.12 449 ASP A O 1
ATOM 3526 N N . GLY A 1 450 ? -15.923 18.760 14.225 1.00 92.81 450 GLY A N 1
ATOM 3527 C CA . GLY A 1 450 ? -14.692 19.556 14.222 1.00 92.81 450 GLY A CA 1
ATOM 3528 C C . GLY A 1 450 ? -13.686 19.218 13.110 1.00 92.81 450 GLY A C 1
ATOM 3529 O O . GLY A 1 450 ? -12.578 19.762 13.123 1.00 92.81 450 GLY A O 1
ATOM 3530 N N . MET A 1 451 ? -14.014 18.320 12.175 1.00 93.94 451 MET A N 1
ATOM 3531 C CA . MET A 1 451 ? -13.104 17.924 11.093 1.00 93.94 451 MET A CA 1
ATOM 3532 C C . MET A 1 451 ? -12.919 19.035 10.036 1.00 93.94 451 MET A C 1
ATOM 3534 O O . MET A 1 451 ? -13.887 19.685 9.642 1.00 93.94 451 MET A O 1
ATOM 3538 N N . PRO A 1 452 ? -11.696 19.244 9.503 1.00 93.38 452 PRO A N 1
ATOM 3539 C CA . PRO A 1 452 ? -11.433 20.259 8.477 1.00 93.38 452 PRO A CA 1
ATOM 3540 C C . PRO A 1 452 ? -11.824 19.825 7.047 1.00 93.38 452 PRO A C 1
ATOM 3542 O O . PRO A 1 452 ? -11.675 20.604 6.106 1.00 93.38 452 PRO A O 1
ATOM 3545 N N . PHE A 1 453 ? -12.306 18.594 6.874 1.00 93.38 453 PHE A N 1
ATOM 3546 C CA . PHE A 1 453 ? -12.746 17.983 5.616 1.00 93.38 453 PHE A CA 1
ATOM 3547 C C . PHE A 1 453 ? -13.927 17.027 5.893 1.00 93.38 453 PHE A C 1
ATOM 3549 O O . PHE A 1 453 ? -14.101 16.613 7.041 1.00 93.38 453 PHE A O 1
ATOM 3556 N N . PRO A 1 454 ? -14.763 16.684 4.891 1.00 90.75 454 PRO A N 1
ATOM 3557 C CA . PRO A 1 454 ? -15.903 15.789 5.099 1.00 90.75 454 PRO A CA 1
ATOM 3558 C C . PRO A 1 454 ? -15.459 14.396 5.598 1.00 90.75 454 PRO A C 1
ATOM 3560 O O . PRO A 1 454 ? -14.489 13.858 5.060 1.00 90.75 454 PRO A O 1
ATOM 3563 N N . PRO A 1 455 ? -16.160 13.789 6.577 1.00 93.50 455 PRO A N 1
ATOM 3564 C CA . PRO A 1 455 ? -15.863 12.433 7.036 1.00 93.50 455 PRO A CA 1
ATOM 3565 C C . PRO A 1 455 ? -16.260 11.379 5.996 1.00 93.50 455 PRO A C 1
ATOM 3567 O O . PRO A 1 455 ? -17.254 11.542 5.284 1.00 93.50 455 PRO A O 1
ATOM 3570 N N . ASP A 1 456 ? -15.506 10.283 5.947 1.00 92.44 456 ASP A N 1
ATOM 3571 C CA . ASP A 1 456 ? -15.728 9.155 5.044 1.00 92.44 456 ASP A CA 1
ATOM 3572 C C . ASP A 1 456 ? -16.622 8.062 5.660 1.00 92.44 456 ASP A C 1
ATOM 3574 O O . ASP A 1 456 ? -17.095 8.156 6.798 1.00 92.44 456 ASP A O 1
ATOM 3578 N N . ALA A 1 457 ? -16.861 6.997 4.892 1.00 90.44 457 ALA A N 1
ATOM 3579 C CA . ALA A 1 457 ? -17.652 5.860 5.348 1.00 90.44 457 ALA A CA 1
ATOM 3580 C C . ALA A 1 457 ? -16.987 5.108 6.518 1.00 90.44 457 ALA A C 1
ATOM 3582 O O . ALA A 1 457 ? -17.687 4.605 7.393 1.00 90.44 457 ALA A O 1
ATOM 3583 N N . SER A 1 458 ? -15.652 5.089 6.599 1.00 90.44 458 SER A N 1
ATOM 3584 C CA . SER A 1 458 ? -14.914 4.443 7.692 1.00 90.44 458 SER A CA 1
ATOM 3585 C C . SER A 1 458 ? -15.205 5.100 9.048 1.00 90.44 458 SER A C 1
ATOM 3587 O O . SER A 1 458 ? -15.510 4.419 10.035 1.00 90.44 458 SER A O 1
ATOM 3589 N N . ILE A 1 459 ? -15.210 6.437 9.096 1.00 94.50 459 ILE A N 1
ATOM 3590 C CA . ILE A 1 459 ? -15.527 7.211 10.303 1.00 94.50 459 ILE A CA 1
ATOM 3591 C C . ILE A 1 459 ? -16.984 7.001 10.733 1.00 94.50 459 ILE A C 1
ATOM 3593 O O . ILE A 1 459 ? -17.247 6.699 11.903 1.00 94.50 459 ILE A O 1
ATOM 3597 N N . TRP A 1 460 ? -17.940 7.105 9.804 1.00 94.44 460 TRP A N 1
ATOM 3598 C CA . TRP A 1 460 ? -19.355 6.886 10.128 1.00 94.44 460 TRP A CA 1
ATOM 3599 C C . TRP A 1 460 ? -19.653 5.429 10.510 1.00 94.44 460 TRP A C 1
ATOM 3601 O O . TRP A 1 460 ? -20.455 5.195 11.415 1.00 94.44 460 TRP A O 1
ATOM 3611 N N . GLY A 1 461 ? -18.978 4.455 9.894 1.00 90.94 461 GLY A N 1
ATOM 3612 C CA . GLY A 1 461 ? -19.059 3.034 10.246 1.00 90.94 461 GLY A CA 1
ATOM 3613 C C . GLY A 1 461 ? -18.504 2.748 11.645 1.00 90.94 461 GLY A C 1
ATOM 3614 O O . GLY A 1 461 ? -19.131 2.029 12.426 1.00 90.94 461 GLY A O 1
ATOM 3615 N N . SER A 1 462 ? -17.388 3.387 12.010 1.00 92.50 462 SER A N 1
ATOM 3616 C CA . SER A 1 462 ? -16.811 3.319 13.361 1.00 92.50 462 SER A CA 1
ATOM 3617 C C . SER A 1 462 ? -17.779 3.877 14.413 1.00 92.50 462 SER A C 1
ATOM 3619 O O . SER A 1 462 ? -18.040 3.230 15.432 1.00 92.50 462 SER A O 1
ATOM 3621 N N . LEU A 1 463 ? -18.405 5.029 14.133 1.00 94.00 463 LEU A N 1
ATOM 3622 C CA . LEU A 1 463 ? -19.440 5.605 14.997 1.00 94.00 463 LEU A CA 1
ATOM 3623 C C . LEU A 1 463 ? -20.685 4.705 15.090 1.00 94.00 463 LEU A C 1
ATOM 3625 O O . LEU A 1 463 ? -21.202 4.495 16.187 1.00 94.00 463 LEU A O 1
ATOM 3629 N N . LEU A 1 464 ? -21.158 4.135 13.976 1.00 90.94 464 LEU A N 1
ATOM 3630 C CA . LEU A 1 464 ? -22.305 3.219 13.957 1.00 90.94 464 LEU A CA 1
ATOM 3631 C C . LEU A 1 464 ? -22.027 1.947 14.777 1.00 90.94 464 LEU A C 1
ATOM 3633 O O . LEU A 1 464 ? -22.894 1.487 15.526 1.00 90.94 464 LEU A O 1
ATOM 3637 N N . CYS A 1 465 ? -20.805 1.413 14.701 1.00 88.25 465 CYS A N 1
ATOM 3638 C CA . CYS A 1 465 ? -20.374 0.276 15.508 1.00 88.25 465 CYS A CA 1
ATOM 3639 C C . CYS A 1 465 ? -20.350 0.616 17.008 1.00 88.25 465 CYS A C 1
ATOM 3641 O O . CYS A 1 465 ? -20.850 -0.166 17.820 1.00 88.25 465 CYS A O 1
ATOM 3643 N N . ALA A 1 466 ? -19.868 1.803 17.385 1.00 90.69 466 ALA A N 1
ATOM 3644 C CA . ALA A 1 466 ? -19.941 2.290 18.762 1.00 90.69 466 ALA A CA 1
ATOM 3645 C C . ALA A 1 466 ? -21.393 2.439 19.253 1.00 90.69 466 ALA A C 1
ATOM 3647 O O . ALA A 1 466 ? -21.736 1.967 20.338 1.00 90.69 466 ALA A O 1
ATOM 3648 N N . CYS A 1 467 ? -22.275 3.010 18.427 1.00 90.69 467 CYS A N 1
ATOM 3649 C CA . CYS A 1 467 ? -23.701 3.132 18.735 1.00 90.69 467 CYS A CA 1
ATOM 3650 C C . CYS A 1 467 ? -24.370 1.758 18.927 1.00 90.69 467 CYS A C 1
ATOM 3652 O O . CYS A 1 467 ? -25.221 1.608 19.801 1.00 90.69 467 CYS A O 1
ATOM 3654 N N . ARG A 1 468 ? -23.948 0.729 18.176 1.00 88.50 468 ARG A N 1
ATOM 3655 C CA . ARG A 1 468 ? -24.388 -0.665 18.368 1.00 88.50 468 ARG A CA 1
ATOM 3656 C C . ARG A 1 468 ? -23.942 -1.254 19.705 1.00 88.50 468 ARG A C 1
ATOM 3658 O O . ARG A 1 468 ? -24.715 -1.987 20.312 1.00 88.50 468 ARG A O 1
ATOM 3665 N N . ILE A 1 469 ? -22.712 -0.976 20.137 1.00 87.00 469 ILE A N 1
ATOM 3666 C CA . ILE A 1 469 ? -22.155 -1.497 21.397 1.00 87.00 469 ILE A CA 1
ATOM 3667 C C . ILE A 1 469 ? -22.856 -0.865 22.607 1.00 87.00 469 ILE A C 1
ATOM 3669 O O . ILE A 1 469 ? -23.196 -1.573 23.550 1.00 87.00 469 ILE A O 1
ATOM 3673 N N . HIS A 1 470 ? -23.106 0.447 22.561 1.00 89.25 470 HIS A N 1
ATOM 3674 C CA . HIS A 1 470 ? -23.639 1.217 23.696 1.00 89.25 470 HIS A CA 1
ATOM 3675 C C . HIS A 1 470 ? -25.151 1.499 23.626 1.00 89.25 470 HIS A C 1
ATOM 3677 O O . HIS A 1 470 ? -25.703 2.111 24.535 1.00 89.25 470 HIS A O 1
ATOM 3683 N N . GLY A 1 471 ? -25.837 1.046 22.572 1.00 85.38 471 GLY A N 1
ATOM 3684 C CA . GLY A 1 471 ? -27.295 1.141 22.434 1.00 85.38 471 GLY A CA 1
ATOM 3685 C C . GLY A 1 471 ? -27.843 2.515 22.021 1.00 85.38 471 GLY A C 1
ATOM 3686 O O . GLY A 1 471 ? -29.043 2.750 22.165 1.00 85.38 471 GLY A O 1
ATOM 3687 N N . ASP A 1 472 ? -27.012 3.422 21.497 1.00 88.94 472 ASP A N 1
ATOM 3688 C CA . ASP A 1 472 ? -27.451 4.753 21.049 1.00 88.94 472 ASP A CA 1
ATOM 3689 C C . ASP A 1 472 ? -28.161 4.674 19.687 1.00 88.94 472 ASP A C 1
ATOM 3691 O O . ASP A 1 472 ? -27.570 4.806 18.612 1.00 88.94 472 ASP A O 1
ATOM 3695 N N . VAL A 1 473 ? -29.472 4.436 19.733 1.00 88.38 473 VAL A N 1
ATOM 3696 C CA . VAL A 1 473 ? -30.304 4.314 18.530 1.00 88.38 473 VAL A CA 1
ATOM 3697 C C . VAL A 1 473 ? -30.450 5.647 17.783 1.00 88.38 473 VAL A C 1
ATOM 3699 O O . VAL A 1 473 ? -30.677 5.631 16.576 1.00 88.38 473 VAL A O 1
ATOM 3702 N N . GLU A 1 474 ? -30.340 6.801 18.451 1.00 88.50 474 GLU A N 1
ATOM 3703 C CA . GLU A 1 474 ? -30.504 8.099 17.782 1.00 88.50 474 GLU A CA 1
ATOM 3704 C C . GLU A 1 474 ? -29.282 8.419 16.917 1.00 88.50 474 GLU A C 1
ATOM 3706 O O . GLU A 1 474 ? -29.421 8.741 15.732 1.00 88.50 474 GLU A O 1
ATOM 3711 N N . MET A 1 475 ? -28.080 8.267 17.477 1.00 90.75 475 MET A N 1
ATOM 3712 C CA . MET A 1 475 ? -26.844 8.474 16.727 1.00 90.75 475 MET A CA 1
ATOM 3713 C C . MET A 1 475 ? -26.608 7.384 15.680 1.00 90.75 475 MET A C 1
ATOM 3715 O O . MET A 1 475 ? -26.126 7.703 14.593 1.00 90.75 475 MET A O 1
ATOM 3719 N N . ALA A 1 476 ? -27.040 6.140 15.927 1.00 89.81 476 ALA A N 1
ATOM 3720 C CA . ALA A 1 476 ? -27.015 5.080 14.918 1.00 89.81 476 ALA A CA 1
ATOM 3721 C C . ALA A 1 476 ? -27.805 5.443 13.649 1.00 89.81 476 ALA A C 1
ATOM 3723 O O . ALA A 1 476 ? -27.346 5.175 12.537 1.00 89.81 476 ALA A O 1
ATOM 3724 N N . VAL A 1 477 ? -28.982 6.069 13.788 1.00 88.75 477 VAL A N 1
ATOM 3725 C CA . VAL A 1 477 ? -29.781 6.501 12.629 1.00 88.75 477 VAL A CA 1
ATOM 3726 C C . VAL A 1 477 ? -29.047 7.583 11.843 1.00 88.75 477 VAL A C 1
ATOM 3728 O O . VAL A 1 477 ? -28.859 7.410 10.642 1.00 88.75 477 VAL A O 1
ATOM 3731 N N . LYS A 1 478 ? -28.546 8.630 12.512 1.00 89.31 478 LYS A N 1
ATOM 3732 C CA . LYS A 1 478 ? -27.798 9.722 11.859 1.00 89.31 478 LYS A CA 1
ATOM 3733 C C . LYS A 1 478 ? -26.539 9.216 11.146 1.00 89.31 478 LYS A C 1
ATOM 3735 O O . LYS A 1 478 ? -26.300 9.579 9.999 1.00 89.31 478 LYS A O 1
ATOM 3740 N N . ALA A 1 479 ? -25.761 8.345 11.795 1.00 91.06 479 ALA A N 1
ATOM 3741 C CA . ALA A 1 479 ? -24.574 7.736 11.195 1.00 91.06 479 ALA A CA 1
ATOM 3742 C C . ALA A 1 479 ? -24.932 6.889 9.964 1.00 91.06 479 ALA A C 1
ATOM 3744 O O . ALA A 1 479 ? -24.270 6.985 8.933 1.00 91.06 479 ALA A O 1
ATOM 3745 N N . THR A 1 480 ? -26.023 6.117 10.033 1.00 88.12 480 THR A N 1
ATOM 3746 C CA . THR A 1 480 ? -26.493 5.331 8.884 1.00 88.12 480 THR A CA 1
ATOM 3747 C C . THR A 1 480 ? -26.959 6.229 7.742 1.00 88.12 480 THR A C 1
ATOM 3749 O O . THR A 1 480 ? -26.602 5.965 6.604 1.00 88.12 480 THR A O 1
ATOM 3752 N N . GLU A 1 481 ? -27.712 7.301 8.010 1.00 88.00 481 GLU A N 1
ATOM 3753 C CA . GLU A 1 481 ? -28.154 8.249 6.975 1.00 88.00 481 GLU A CA 1
ATOM 3754 C C . GLU A 1 481 ? -26.966 8.824 6.188 1.00 88.00 481 GLU A C 1
ATOM 3756 O O . GLU A 1 481 ? -27.016 8.841 4.959 1.00 88.00 481 GLU A O 1
ATOM 3761 N N . ARG A 1 482 ? -25.860 9.166 6.865 1.00 90.75 482 ARG A N 1
ATOM 3762 C CA . ARG A 1 482 ? -24.602 9.581 6.214 1.00 90.75 482 ARG A CA 1
ATOM 3763 C C . ARG A 1 482 ? -23.932 8.461 5.421 1.00 90.75 482 ARG A C 1
ATOM 3765 O O . ARG A 1 482 ? -23.510 8.687 4.291 1.00 90.75 482 ARG A O 1
ATOM 3772 N N . LEU A 1 483 ? -23.898 7.240 5.952 1.00 88.00 483 LEU A N 1
ATOM 3773 C CA . LEU A 1 483 ? -23.411 6.070 5.209 1.00 88.00 483 LEU A CA 1
ATOM 3774 C C . LEU A 1 483 ? -24.231 5.808 3.936 1.00 88.00 483 LEU A C 1
ATOM 3776 O O . LEU A 1 483 ? -23.663 5.405 2.929 1.00 88.00 483 LEU A O 1
ATOM 3780 N N . LEU A 1 484 ? -25.539 6.094 3.929 1.00 83.56 484 LEU A N 1
ATOM 3781 C CA . LEU A 1 484 ? -26.375 5.939 2.731 1.00 83.56 484 LEU A CA 1
ATOM 3782 C C . LEU A 1 484 ? -26.135 7.019 1.665 1.00 83.56 484 LEU A C 1
ATOM 3784 O O . LEU A 1 484 ? -26.463 6.782 0.499 1.00 83.56 484 LEU A O 1
ATOM 3788 N N . GLU A 1 485 ? -25.613 8.187 2.051 1.00 86.44 485 GLU A N 1
ATOM 3789 C CA . GLU A 1 485 ? -25.174 9.242 1.127 1.00 86.44 485 GLU A CA 1
ATOM 3790 C C . GLU A 1 485 ? -23.835 8.877 0.462 1.00 86.44 485 GLU A C 1
ATOM 3792 O O . GLU A 1 485 ? -23.640 9.178 -0.715 1.00 86.44 485 GLU A O 1
ATOM 3797 N N . LEU A 1 486 ? -22.938 8.207 1.198 1.00 87.06 486 LEU A N 1
ATOM 3798 C CA . LEU A 1 486 ? -21.589 7.840 0.747 1.00 87.06 486 LEU A CA 1
ATOM 3799 C C . LEU A 1 486 ? -21.542 6.496 -0.003 1.00 87.06 486 LEU A C 1
ATOM 3801 O O . LEU A 1 486 ? -20.963 6.411 -1.084 1.00 87.06 486 LEU A O 1
ATOM 3805 N N . GLU A 1 487 ? -22.172 5.455 0.545 1.00 84.94 487 GLU A N 1
ATOM 3806 C CA . GLU A 1 487 ? -22.111 4.069 0.060 1.00 84.94 487 GLU A CA 1
ATOM 3807 C C . GLU A 1 487 ? -23.525 3.481 -0.129 1.00 84.94 487 GLU A C 1
ATOM 3809 O O . GLU A 1 487 ? -23.954 2.575 0.592 1.00 84.94 487 GLU A O 1
ATOM 3814 N N . PRO A 1 488 ? -24.296 3.965 -1.123 1.00 79.25 488 PRO A N 1
ATOM 3815 C CA . PRO A 1 488 ? -25.713 3.629 -1.286 1.00 79.25 488 PRO A CA 1
ATOM 3816 C C . PRO A 1 488 ? -26.001 2.167 -1.672 1.00 79.25 488 PRO A C 1
ATOM 3818 O O . PRO A 1 488 ? -27.181 1.796 -1.716 1.00 79.25 488 PRO A O 1
ATOM 3821 N N . GLU A 1 489 ? -24.969 1.370 -1.976 1.00 77.75 489 GLU A N 1
ATOM 3822 C CA . GLU A 1 489 ? -25.057 -0.053 -2.335 1.00 77.75 489 GLU A CA 1
ATOM 3823 C C . GLU A 1 489 ? -24.550 -1.016 -1.245 1.00 77.75 489 GLU A C 1
ATOM 3825 O O . GLU A 1 489 ? -24.858 -2.207 -1.340 1.00 77.75 489 GLU A O 1
ATOM 3830 N N . ASP A 1 490 ? -23.839 -0.553 -0.203 1.00 79.50 490 ASP A N 1
ATOM 3831 C CA . ASP A 1 490 ? -23.352 -1.470 0.838 1.00 79.50 490 ASP A CA 1
ATOM 3832 C C . ASP A 1 490 ? -24.511 -2.042 1.668 1.00 79.50 490 ASP A C 1
ATOM 3834 O O . ASP A 1 490 ? -25.302 -1.320 2.274 1.00 79.50 490 ASP A O 1
ATOM 3838 N N . THR A 1 491 ? -24.586 -3.374 1.730 1.00 77.50 491 THR A N 1
ATOM 3839 C CA . THR A 1 491 ? -25.569 -4.086 2.556 1.00 77.50 491 THR A CA 1
ATOM 3840 C C . THR A 1 491 ? -25.191 -4.158 4.034 1.00 77.50 491 THR A C 1
ATOM 3842 O O . THR A 1 491 ? -26.093 -4.311 4.864 1.00 77.50 491 THR A O 1
ATOM 3845 N N . GLY A 1 492 ? -23.903 -4.044 4.375 1.00 78.69 492 GLY A N 1
ATOM 3846 C CA . GLY A 1 492 ? -23.394 -4.124 5.743 1.00 78.69 492 GLY A CA 1
ATOM 3847 C C . GLY A 1 492 ? -24.016 -3.064 6.647 1.00 78.69 492 GLY A C 1
ATOM 3848 O O . GLY A 1 492 ? -24.605 -3.399 7.678 1.00 78.69 492 GLY A O 1
ATOM 3849 N N . ASN A 1 493 ? -24.005 -1.811 6.198 1.00 81.00 493 ASN A N 1
ATOM 3850 C CA . ASN A 1 493 ? -24.585 -0.660 6.891 1.00 81.00 493 ASN A CA 1
ATOM 3851 C C . ASN A 1 493 ? -26.079 -0.863 7.242 1.00 81.00 493 ASN A C 1
ATOM 3853 O O . ASN A 1 493 ? -26.498 -0.632 8.381 1.00 81.00 493 ASN A O 1
ATOM 3857 N N . TYR A 1 494 ? -26.889 -1.399 6.316 1.00 79.69 494 TYR A N 1
ATOM 3858 C CA . TYR A 1 494 ? -28.306 -1.713 6.579 1.00 79.69 494 TYR A CA 1
ATOM 3859 C C . TYR A 1 494 ? -28.501 -2.858 7.572 1.00 79.69 494 TYR A C 1
ATOM 3861 O O . TYR A 1 494 ? -29.416 -2.809 8.399 1.00 79.69 494 TYR A O 1
ATOM 3869 N N . VAL A 1 495 ? -27.678 -3.908 7.480 1.00 83.81 495 VAL A N 1
ATOM 3870 C CA . VAL A 1 495 ? -27.723 -5.035 8.421 1.00 83.81 495 VAL A CA 1
ATOM 3871 C C . VAL A 1 495 ? -27.334 -4.555 9.818 1.00 83.81 495 VAL A C 1
ATOM 3873 O O . VAL A 1 495 ? -28.006 -4.915 10.785 1.00 83.81 495 VAL A O 1
ATOM 3876 N N . MET A 1 496 ? -26.332 -3.679 9.935 1.00 83.19 496 MET A N 1
ATOM 3877 C CA . MET A 1 496 ? -25.913 -3.118 11.216 1.00 83.19 496 MET A CA 1
ATOM 3878 C C . MET A 1 496 ? -27.031 -2.292 11.866 1.00 83.19 496 MET A C 1
ATOM 3880 O O . MET A 1 496 ? -27.405 -2.596 13.000 1.00 83.19 496 MET A O 1
ATOM 3884 N N . LEU A 1 497 ? -27.653 -1.341 11.153 1.00 84.44 497 LEU A N 1
ATOM 3885 C CA . LEU A 1 497 ? -28.786 -0.580 11.703 1.00 84.44 497 LEU A CA 1
ATOM 3886 C C . LEU A 1 497 ? -29.998 -1.476 12.015 1.00 84.44 497 LEU A C 1
ATOM 3888 O O . LEU A 1 497 ? -30.660 -1.293 13.036 1.00 84.44 497 LEU A O 1
ATOM 3892 N N . SER A 1 498 ? -30.281 -2.481 11.179 1.00 85.62 498 SER A N 1
ATOM 3893 C CA . SER A 1 498 ? -31.343 -3.458 11.453 1.00 85.62 498 SER A CA 1
ATOM 3894 C C . SER A 1 498 ? -31.091 -4.239 12.747 1.00 85.62 498 SER A C 1
ATOM 3896 O O . SER A 1 498 ? -32.040 -4.511 13.480 1.00 85.62 498 SER A O 1
ATOM 3898 N N . ASN A 1 499 ? -29.838 -4.585 13.049 1.00 86.06 499 ASN A N 1
ATOM 3899 C CA . ASN A 1 499 ? -29.476 -5.277 14.285 1.00 86.06 499 ASN A CA 1
ATOM 3900 C C . ASN A 1 499 ? -29.601 -4.353 15.508 1.00 86.06 499 ASN A C 1
ATOM 3902 O O . ASN A 1 499 ? -30.086 -4.794 16.547 1.00 86.06 499 ASN A O 1
ATOM 3906 N N . ILE A 1 500 ? -29.253 -3.066 15.376 1.00 85.31 500 ILE A N 1
ATOM 3907 C CA . ILE A 1 500 ? -29.465 -2.051 16.427 1.00 85.31 500 ILE A CA 1
ATOM 3908 C C . ILE A 1 500 ? -30.964 -1.885 16.721 1.00 85.31 500 ILE A C 1
ATOM 3910 O O . ILE A 1 500 ? -31.372 -1.895 17.881 1.00 85.31 500 ILE A O 1
ATOM 3914 N N . TYR A 1 501 ? -31.809 -1.805 15.687 1.00 85.75 501 TYR A N 1
ATOM 3915 C CA . TYR A 1 501 ? -33.261 -1.752 15.874 1.00 85.75 501 TYR A CA 1
ATOM 3916 C C . TYR A 1 501 ? -33.822 -3.008 16.548 1.00 85.75 501 TYR A C 1
ATOM 3918 O O . TYR A 1 501 ? -34.680 -2.876 17.417 1.00 85.75 501 TYR A O 1
ATOM 3926 N N . ALA A 1 502 ? -33.345 -4.201 16.180 1.00 86.88 502 ALA A N 1
ATOM 3927 C CA . ALA A 1 502 ? -33.766 -5.451 16.812 1.00 86.88 502 ALA A CA 1
ATOM 3928 C C . ALA A 1 502 ? -33.364 -5.501 18.298 1.00 86.88 502 ALA A C 1
ATOM 3930 O O . ALA A 1 502 ? -34.206 -5.793 19.144 1.00 86.88 502 ALA A O 1
ATOM 3931 N N . ALA A 1 503 ? -32.122 -5.127 18.629 1.00 84.94 503 ALA A N 1
ATOM 3932 C CA . ALA A 1 503 ? -31.639 -5.044 20.010 1.00 84.94 503 ALA A CA 1
ATOM 3933 C C . ALA A 1 503 ? -32.433 -4.035 20.864 1.00 84.94 503 ALA A C 1
ATOM 3935 O O . ALA A 1 503 ? -32.638 -4.258 22.053 1.00 84.94 503 ALA A O 1
ATOM 3936 N N . ALA A 1 504 ? -32.932 -2.958 20.251 1.00 84.94 504 ALA A N 1
ATOM 3937 C CA . ALA A 1 504 ? -33.801 -1.969 20.888 1.00 84.94 504 ALA A CA 1
ATOM 3938 C C . ALA A 1 504 ? -35.309 -2.322 20.855 1.00 84.94 504 ALA A C 1
ATOM 3940 O O . ALA A 1 504 ? -36.136 -1.478 21.197 1.00 84.94 504 ALA A O 1
ATOM 3941 N N . GLY A 1 505 ? -35.698 -3.517 20.387 1.00 84.56 505 GLY A N 1
ATOM 3942 C CA . GLY A 1 505 ? -37.103 -3.946 20.274 1.00 84.56 505 GLY A CA 1
ATOM 3943 C C . GLY A 1 505 ? -37.939 -3.201 19.217 1.00 84.56 505 GLY A C 1
ATOM 3944 O O . GLY A 1 505 ? -39.163 -3.320 19.183 1.00 84.56 505 GLY A O 1
ATOM 3945 N N . ARG A 1 506 ? -37.308 -2.417 18.334 1.00 86.75 506 ARG A N 1
ATOM 3946 C CA . ARG A 1 506 ? -37.966 -1.540 17.347 1.00 86.75 506 ARG A CA 1
ATOM 3947 C C . ARG A 1 506 ? -38.227 -2.266 16.023 1.00 86.75 506 ARG A C 1
ATOM 3949 O O . ARG A 1 506 ? -37.656 -1.924 14.984 1.00 86.75 506 ARG A O 1
ATOM 3956 N N . TRP A 1 507 ? -39.126 -3.248 16.047 1.00 87.12 507 TRP A N 1
ATOM 3957 C CA . TRP A 1 507 ? -39.449 -4.106 14.895 1.00 87.12 507 TRP A CA 1
ATOM 3958 C C . TRP A 1 507 ? -39.902 -3.353 13.630 1.00 87.12 507 TRP A C 1
ATOM 3960 O O . TRP A 1 507 ? -39.539 -3.755 12.523 1.00 87.12 507 TRP A O 1
ATOM 3970 N N . ASP A 1 508 ? -40.572 -2.203 13.760 1.00 87.12 508 ASP A N 1
ATOM 3971 C CA . ASP A 1 508 ? -40.903 -1.328 12.620 1.00 87.12 508 ASP A CA 1
ATOM 3972 C C . ASP A 1 508 ? -39.660 -0.862 11.842 1.00 87.12 508 ASP A C 1
ATOM 3974 O O . ASP A 1 508 ? -39.688 -0.727 10.616 1.00 87.12 508 ASP A O 1
ATOM 3978 N N . GLY A 1 509 ? -38.555 -0.604 12.551 1.00 84.00 509 GLY A N 1
ATOM 3979 C CA . GLY A 1 509 ? -37.271 -0.231 11.957 1.00 84.00 509 GLY A CA 1
ATOM 3980 C C . GLY A 1 509 ? -36.661 -1.391 11.174 1.00 84.00 509 GLY A C 1
ATOM 3981 O O . GLY A 1 509 ? -36.270 -1.221 10.019 1.00 84.00 509 GLY A O 1
ATOM 3982 N N . VAL A 1 510 ? -36.680 -2.594 11.759 1.00 85.44 510 VAL A N 1
ATOM 3983 C CA . VAL A 1 510 ? -36.242 -3.848 11.117 1.00 85.44 510 VAL A CA 1
ATOM 3984 C C . VAL A 1 510 ? -37.032 -4.109 9.828 1.00 85.44 510 VAL A C 1
ATOM 3986 O O . VAL A 1 510 ? -36.445 -4.373 8.776 1.00 85.44 510 VAL A O 1
ATOM 3989 N N . ALA A 1 511 ? -38.362 -3.982 9.871 1.00 85.88 511 ALA A N 1
ATOM 3990 C CA . ALA A 1 511 ? -39.228 -4.168 8.708 1.00 85.88 511 ALA A CA 1
ATOM 3991 C C . ALA A 1 511 ? -38.929 -3.148 7.591 1.00 85.88 511 ALA A C 1
ATOM 3993 O O . ALA A 1 511 ? -38.822 -3.525 6.419 1.00 85.88 511 ALA A O 1
ATOM 3994 N N . LYS A 1 512 ? -38.718 -1.871 7.946 1.00 86.44 512 LYS A N 1
ATOM 3995 C CA . LYS A 1 512 ? -38.307 -0.816 7.002 1.00 86.44 512 LYS A CA 1
ATOM 3996 C C . LYS A 1 512 ? -36.956 -1.125 6.348 1.00 86.44 512 LYS A C 1
ATOM 3998 O O . LYS A 1 512 ? -36.866 -1.045 5.124 1.00 86.44 512 LYS A O 1
ATOM 4003 N N . MET A 1 513 ? -35.942 -1.541 7.114 1.00 83.69 513 MET A N 1
ATOM 4004 C CA . MET A 1 513 ? -34.624 -1.903 6.565 1.00 83.69 513 MET A CA 1
ATOM 4005 C C . MET A 1 513 ? -34.703 -3.118 5.630 1.00 83.69 513 MET A C 1
ATOM 4007 O O . MET A 1 513 ? -34.210 -3.061 4.504 1.00 83.69 513 MET A O 1
ATOM 4011 N N . ARG A 1 514 ? -35.411 -4.188 6.026 1.00 82.19 514 ARG A N 1
ATOM 4012 C CA . ARG A 1 514 ? -35.629 -5.375 5.172 1.00 82.19 514 ARG A CA 1
ATOM 4013 C C . ARG A 1 514 ? -36.341 -5.020 3.860 1.00 82.19 514 ARG A C 1
ATOM 4015 O O . ARG A 1 514 ? -35.975 -5.539 2.804 1.00 82.19 514 ARG A O 1
ATOM 4022 N N . LYS A 1 515 ? -37.331 -4.119 3.897 1.00 84.94 515 LYS A N 1
ATOM 4023 C CA . LYS A 1 515 ? -38.009 -3.605 2.693 1.00 84.94 515 LYS A CA 1
ATOM 4024 C C . LYS A 1 515 ? -37.056 -2.798 1.804 1.00 84.94 515 LYS A C 1
ATOM 4026 O O . LYS A 1 515 ? -37.091 -2.967 0.587 1.00 84.94 515 LYS A O 1
ATOM 4031 N N . LEU A 1 516 ? -36.193 -1.971 2.396 1.00 80.56 516 LEU A N 1
ATOM 4032 C CA . LEU A 1 516 ? -35.245 -1.121 1.675 1.00 80.56 516 LEU A CA 1
ATOM 4033 C C . LEU A 1 516 ? -34.200 -1.950 0.907 1.00 80.56 516 LEU A C 1
ATOM 4035 O O . LEU A 1 516 ? -34.079 -1.772 -0.307 1.00 80.56 516 LEU A O 1
ATOM 4039 N N . VAL A 1 517 ? -33.571 -2.936 1.561 1.00 80.12 517 VAL A N 1
ATOM 4040 C CA . VAL A 1 517 ? -32.617 -3.880 0.934 1.00 80.12 517 VAL A CA 1
ATOM 4041 C C . VAL A 1 517 ? -33.257 -4.634 -0.240 1.00 80.12 517 VAL A C 1
ATOM 4043 O O . VAL A 1 517 ? -32.684 -4.694 -1.329 1.00 80.12 517 VAL A O 1
ATOM 4046 N N . ARG A 1 518 ? -34.489 -5.143 -0.066 1.00 81.00 518 ARG A N 1
ATOM 4047 C CA . ARG A 1 518 ? -35.252 -5.791 -1.153 1.00 81.00 518 ARG A CA 1
ATOM 4048 C C . ARG A 1 518 ? -35.533 -4.826 -2.309 1.00 81.00 518 ARG A C 1
ATOM 4050 O O . ARG A 1 518 ? -35.365 -5.199 -3.467 1.00 81.00 518 ARG A O 1
ATOM 4057 N N . SER A 1 519 ? -35.946 -3.591 -2.012 1.00 80.38 519 SER A N 1
ATOM 4058 C CA . SER A 1 519 ? -36.328 -2.608 -3.036 1.00 80.38 519 SER A CA 1
ATOM 4059 C C . SER A 1 519 ? -35.155 -2.145 -3.907 1.00 80.38 519 SER A C 1
ATOM 4061 O O . SER A 1 519 ? -35.339 -1.935 -5.104 1.00 80.38 519 SER A O 1
ATOM 4063 N N . ARG A 1 520 ? -33.945 -2.053 -3.335 1.00 76.19 520 ARG A N 1
ATOM 4064 C CA . ARG A 1 520 ? -32.716 -1.670 -4.048 1.00 76.19 520 ARG A CA 1
ATOM 4065 C C . ARG A 1 520 ? -32.020 -2.839 -4.768 1.00 76.19 520 ARG A C 1
ATOM 4067 O O . ARG A 1 520 ? -30.999 -2.617 -5.404 1.00 76.19 520 ARG A O 1
ATOM 4074 N N . LYS A 1 521 ? -32.561 -4.069 -4.707 1.00 70.62 521 LYS A N 1
ATOM 4075 C CA . LYS A 1 521 ? -31.975 -5.297 -5.301 1.00 70.62 521 LYS A CA 1
ATOM 4076 C C . LYS A 1 521 ? -30.503 -5.542 -4.925 1.00 70.62 521 LYS A C 1
ATOM 4078 O O . LYS A 1 521 ? -29.749 -6.118 -5.710 1.00 70.62 521 LYS A O 1
ATOM 4083 N N . MET A 1 522 ? -30.099 -5.113 -3.734 1.00 71.69 522 MET A N 1
ATOM 4084 C CA . MET A 1 522 ? -28.715 -5.239 -3.286 1.00 71.69 522 MET A CA 1
ATOM 4085 C C . MET A 1 522 ? -28.313 -6.709 -3.160 1.00 71.69 522 MET A C 1
ATOM 4087 O O . MET A 1 522 ? -29.077 -7.535 -2.653 1.00 71.69 522 MET A O 1
ATOM 4091 N N . LYS A 1 523 ? -27.101 -7.036 -3.612 1.00 63.22 523 LYS A N 1
ATOM 4092 C CA . LYS A 1 523 ? -26.526 -8.372 -3.448 1.00 63.22 523 LYS A CA 1
ATOM 4093 C C . LYS A 1 523 ? -25.791 -8.435 -2.115 1.00 63.22 523 LYS A C 1
ATOM 4095 O O . LYS A 1 523 ? -24.912 -7.619 -1.873 1.00 63.22 523 LYS A O 1
ATOM 4100 N N . LYS A 1 524 ? -26.100 -9.438 -1.291 1.00 65.19 524 LYS A N 1
ATOM 4101 C CA . LYS A 1 524 ? -25.189 -9.833 -0.212 1.00 65.19 524 LYS A CA 1
ATOM 4102 C C . LYS A 1 524 ? -23.899 -10.361 -0.834 1.00 65.19 524 LYS A C 1
ATOM 4104 O O . LYS A 1 524 ? -23.954 -11.257 -1.677 1.00 65.19 524 LYS A O 1
ATOM 4109 N N . THR A 1 525 ? -22.765 -9.845 -0.386 1.00 56.50 525 THR A N 1
ATOM 4110 C CA . THR A 1 525 ? -21.471 -10.505 -0.546 1.00 56.50 525 THR A CA 1
ATOM 4111 C C . THR A 1 525 ? -21.435 -11.732 0.378 1.00 56.50 525 THR A C 1
ATOM 4113 O O . THR A 1 525 ? -21.748 -11.605 1.565 1.00 56.50 525 THR A O 1
ATOM 4116 N N . PRO A 1 526 ? -21.135 -12.943 -0.128 1.00 61.34 526 PRO A N 1
ATOM 4117 C CA . PRO A 1 526 ? -20.819 -14.069 0.743 1.00 61.34 526 PRO A CA 1
ATOM 4118 C C . PRO A 1 526 ? -19.474 -13.798 1.428 1.00 61.34 526 PRO A C 1
ATOM 4120 O O . PRO A 1 526 ? -18.554 -13.281 0.797 1.00 61.34 526 PRO A O 1
ATOM 4123 N N . GLY A 1 527 ? -19.358 -14.141 2.712 1.00 63.84 527 GLY A N 1
ATOM 4124 C CA . GLY A 1 527 ? -18.067 -14.102 3.403 1.00 63.84 527 GLY A CA 1
ATOM 4125 C C . GLY A 1 527 ? -17.115 -15.145 2.818 1.00 63.84 527 GLY A C 1
ATOM 4126 O O . GLY A 1 527 ? -17.561 -16.197 2.354 1.00 63.84 527 GLY A O 1
ATOM 4127 N N . CYS A 1 528 ? -15.815 -14.873 2.839 1.00 68.19 528 CYS A N 1
ATOM 4128 C CA . CYS A 1 528 ? -14.797 -15.796 2.351 1.00 68.19 528 CYS A CA 1
ATOM 4129 C C . CYS A 1 528 ? -13.643 -15.944 3.347 1.00 68.19 528 CYS A C 1
ATOM 4131 O O . CYS A 1 528 ? -13.406 -15.107 4.220 1.00 68.19 528 CYS A O 1
ATOM 4133 N N . SER A 1 529 ? -12.949 -17.072 3.267 1.00 69.31 529 SER A N 1
ATOM 4134 C CA . SER A 1 529 ? -11.805 -17.382 4.120 1.00 69.31 529 SER A CA 1
ATOM 4135 C C . SER A 1 529 ? -10.802 -18.235 3.361 1.00 69.31 529 SER A C 1
ATOM 4137 O O . SER A 1 529 ? -11.193 -19.054 2.534 1.00 69.31 529 SER A O 1
ATOM 4139 N N . SER A 1 530 ? -9.515 -18.074 3.646 1.00 68.19 530 SER A N 1
ATOM 4140 C CA . SER A 1 530 ? -8.445 -18.827 2.997 1.00 68.19 530 SER A CA 1
ATOM 4141 C C . SER A 1 530 ? -7.500 -19.490 3.998 1.00 68.19 530 SER A C 1
ATOM 4143 O O . SER A 1 530 ? -7.365 -19.059 5.146 1.00 68.19 530 SER A O 1
ATOM 4145 N N . ILE A 1 531 ? -6.879 -20.590 3.568 1.00 67.50 531 ILE A N 1
ATOM 4146 C CA . ILE A 1 531 ? -5.869 -21.340 4.328 1.00 67.50 531 ILE A CA 1
ATOM 4147 C C . ILE A 1 531 ? -4.713 -21.737 3.402 1.00 67.50 531 ILE A C 1
ATOM 4149 O O . ILE A 1 531 ? -4.933 -22.060 2.234 1.00 67.50 531 ILE A O 1
ATOM 4153 N N . GLU A 1 532 ? -3.491 -21.784 3.926 1.00 65.44 532 GLU A N 1
ATOM 4154 C CA . GLU A 1 532 ? -2.334 -22.361 3.232 1.00 65.44 532 GLU A CA 1
ATOM 4155 C C . GLU A 1 532 ? -2.176 -23.845 3.608 1.00 65.44 532 GLU A C 1
ATOM 4157 O O . GLU A 1 532 ? -2.103 -24.194 4.787 1.00 65.44 532 GLU A O 1
ATOM 4162 N N . VAL A 1 533 ? -2.102 -24.731 2.609 1.00 68.81 533 VAL A N 1
ATOM 4163 C CA . VAL A 1 533 ? -1.774 -26.156 2.783 1.00 68.81 533 VAL A CA 1
ATOM 4164 C C . VAL A 1 533 ? -0.726 -26.546 1.746 1.00 68.81 533 VAL A C 1
ATOM 4166 O O . VAL A 1 533 ? -0.972 -26.442 0.547 1.00 68.81 533 VAL A O 1
ATOM 4169 N N . ASN A 1 534 ? 0.435 -27.032 2.197 1.00 65.12 534 ASN A N 1
ATOM 4170 C CA . ASN A 1 534 ? 1.554 -27.461 1.342 1.00 65.12 534 ASN A CA 1
ATOM 4171 C C . ASN A 1 534 ? 2.010 -26.382 0.330 1.00 65.12 534 ASN A C 1
ATOM 4173 O O . ASN A 1 534 ? 2.158 -26.670 -0.856 1.00 65.12 534 ASN A O 1
ATOM 4177 N N . ASN A 1 535 ? 2.205 -25.141 0.795 1.00 58.78 535 ASN A N 1
ATOM 4178 C CA . ASN A 1 535 ? 2.556 -23.957 -0.012 1.00 58.78 535 ASN A CA 1
ATOM 4179 C C . ASN A 1 535 ? 1.539 -23.607 -1.122 1.00 58.78 535 ASN A C 1
ATOM 4181 O O . ASN A 1 535 ? 1.869 -22.896 -2.073 1.00 58.78 535 ASN A O 1
ATOM 4185 N N . ALA A 1 536 ? 0.299 -24.097 -1.014 1.00 58.88 536 ALA A N 1
ATOM 4186 C CA . ALA A 1 536 ? -0.815 -23.726 -1.876 1.00 58.88 536 ALA A CA 1
ATOM 4187 C C . ALA A 1 536 ? -1.941 -23.112 -1.037 1.00 58.88 536 ALA A C 1
ATOM 4189 O O . ALA A 1 536 ? -2.436 -23.724 -0.088 1.00 58.88 536 ALA A O 1
ATOM 4190 N N . VAL A 1 537 ? -2.358 -21.902 -1.403 1.00 66.88 537 VAL A N 1
ATOM 4191 C CA . VAL A 1 537 ? -3.451 -21.190 -0.736 1.00 66.88 537 VAL A CA 1
ATOM 4192 C C . VAL A 1 537 ? -4.780 -21.635 -1.342 1.00 66.88 537 VAL A C 1
ATOM 4194 O O . VAL A 1 537 ? -4.919 -21.709 -2.562 1.00 66.88 537 VAL A O 1
ATOM 4197 N N . ARG A 1 538 ? -5.745 -21.974 -0.485 1.00 67.81 538 ARG A N 1
ATOM 4198 C CA . ARG A 1 538 ? -7.094 -22.413 -0.858 1.00 67.81 538 ARG A CA 1
ATOM 4199 C C . ARG A 1 538 ? -8.117 -21.465 -0.259 1.00 67.81 538 ARG A C 1
ATOM 4201 O O . ARG A 1 538 ? -8.082 -21.223 0.945 1.00 67.81 538 ARG A O 1
ATOM 4208 N N . GLU A 1 539 ? -9.025 -20.974 -1.089 1.00 66.94 539 GLU A N 1
ATOM 4209 C CA . GLU A 1 539 ? -10.140 -20.114 -0.694 1.00 66.94 539 GLU A CA 1
ATOM 4210 C C . GLU A 1 539 ? -11.425 -20.935 -0.513 1.00 66.94 539 GLU A C 1
ATOM 4212 O O . GLU A 1 539 ? -11.651 -21.931 -1.202 1.00 66.94 539 GLU A O 1
ATOM 4217 N N . PHE A 1 540 ? -12.265 -20.502 0.424 1.00 69.50 540 PHE A N 1
ATOM 4218 C CA . PHE A 1 540 ? -13.576 -21.056 0.742 1.00 69.50 540 PHE A CA 1
ATOM 4219 C C . PHE A 1 540 ? -14.569 -19.897 0.809 1.00 69.50 540 PHE A C 1
ATOM 4221 O O . PHE A 1 540 ? -14.370 -18.962 1.587 1.00 69.50 540 PHE A O 1
ATOM 4228 N N . MET A 1 541 ? -15.644 -19.948 0.022 1.00 68.81 541 MET A N 1
ATOM 4229 C CA . MET A 1 541 ? -16.730 -18.967 0.108 1.00 68.81 541 MET A CA 1
ATOM 4230 C C . MET A 1 541 ? -17.939 -19.541 0.850 1.00 68.81 541 MET A C 1
ATOM 4232 O O . MET A 1 541 ? -18.282 -20.715 0.718 1.00 68.81 541 MET A O 1
ATOM 4236 N N . ALA A 1 542 ? -18.606 -18.705 1.641 1.00 61.88 542 ALA A N 1
ATOM 4237 C CA . ALA A 1 542 ? -19.790 -19.089 2.394 1.00 61.88 542 ALA A CA 1
ATOM 4238 C C . ALA A 1 542 ? -20.940 -19.462 1.441 1.00 61.88 542 ALA A C 1
ATOM 4240 O O . ALA A 1 542 ? -21.434 -18.618 0.692 1.00 61.88 542 ALA A O 1
ATOM 4241 N N . GLY A 1 543 ? -21.374 -20.725 1.497 1.00 63.16 543 GLY A N 1
ATOM 4242 C CA . GLY A 1 543 ? -22.381 -21.289 0.590 1.00 63.16 543 GLY A CA 1
ATOM 4243 C C . GLY A 1 543 ? -21.823 -21.839 -0.729 1.00 63.16 543 GLY A C 1
ATOM 4244 O O . GLY A 1 543 ? -22.606 -22.108 -1.635 1.00 63.16 543 GLY A O 1
ATOM 4245 N N . ASP A 1 544 ? -20.503 -22.000 -0.861 1.00 67.50 544 ASP A N 1
ATOM 4246 C CA . ASP A 1 544 ? -19.894 -22.677 -2.008 1.00 67.50 544 ASP A CA 1
ATOM 4247 C C . ASP A 1 544 ? -19.871 -24.205 -1.827 1.00 67.50 544 ASP A C 1
ATOM 4249 O O . ASP A 1 544 ? -19.043 -24.761 -1.104 1.00 67.50 544 ASP A O 1
ATOM 4253 N N . GLU A 1 545 ? -20.786 -24.880 -2.522 1.00 66.56 545 GLU A N 1
ATOM 4254 C CA . GLU A 1 545 ? -20.891 -26.345 -2.578 1.00 66.56 545 GLU A CA 1
ATOM 4255 C C . GLU A 1 545 ? -19.975 -26.974 -3.651 1.00 66.56 545 GLU A C 1
ATOM 4257 O O . GLU A 1 545 ? -19.946 -28.194 -3.799 1.00 66.56 545 GLU A O 1
ATOM 4262 N N . THR A 1 546 ? -19.226 -26.178 -4.431 1.00 68.56 546 THR A N 1
ATOM 4263 C CA . THR A 1 546 ? -18.440 -26.689 -5.575 1.00 68.56 546 THR A CA 1
ATOM 4264 C C . THR A 1 546 ? -17.126 -27.370 -5.185 1.00 68.56 546 THR A C 1
ATOM 4266 O O . THR A 1 546 ? -16.478 -27.995 -6.029 1.00 68.56 546 THR A O 1
ATOM 4269 N N . ASN A 1 547 ? -16.730 -27.297 -3.911 1.00 66.44 547 ASN A N 1
ATOM 4270 C CA . ASN A 1 547 ? -15.529 -27.955 -3.408 1.00 66.44 547 ASN A CA 1
ATOM 4271 C C . ASN A 1 547 ? -15.690 -29.495 -3.457 1.00 66.44 547 ASN A C 1
ATOM 4273 O O . ASN A 1 547 ? -16.614 -30.020 -2.835 1.00 66.44 547 ASN A O 1
ATOM 4277 N N . PRO A 1 548 ? -14.779 -30.255 -4.102 1.00 72.06 548 PRO A N 1
ATOM 4278 C CA . PRO A 1 548 ? -14.863 -31.720 -4.169 1.00 72.06 548 PRO A CA 1
ATOM 4279 C C . PRO A 1 548 ? -14.939 -32.431 -2.808 1.00 72.06 548 PRO A C 1
ATOM 4281 O O . PRO A 1 548 ? -15.459 -33.540 -2.730 1.00 72.06 548 PRO A O 1
ATOM 4284 N N . HIS A 1 549 ? -14.446 -31.789 -1.744 1.00 71.44 549 HIS A N 1
ATOM 4285 C CA . HIS A 1 549 ? -14.450 -32.293 -0.368 1.00 71.44 549 HIS A CA 1
ATOM 4286 C C . HIS A 1 549 ? -15.559 -31.676 0.505 1.00 71.44 549 HIS A C 1
ATOM 4288 O O . HIS A 1 549 ? -15.549 -31.866 1.718 1.00 71.44 549 HIS A O 1
ATOM 4294 N N . PHE A 1 550 ? -16.514 -30.930 -0.070 1.00 72.12 550 PHE A N 1
ATOM 4295 C CA . PHE A 1 550 ? -17.560 -30.218 0.682 1.00 72.12 550 PHE A CA 1
ATOM 4296 C C . PHE A 1 550 ? -18.307 -31.131 1.668 1.00 72.12 550 PHE A C 1
ATOM 4298 O O . PHE A 1 550 ? -18.445 -30.797 2.840 1.00 72.12 550 PHE A O 1
ATOM 4305 N N . VAL A 1 551 ? -18.699 -32.329 1.223 1.00 75.69 551 VAL A N 1
ATOM 4306 C CA . VAL A 1 551 ? -19.411 -33.316 2.054 1.00 75.69 551 VAL A CA 1
ATOM 4307 C C . VAL A 1 551 ? -18.558 -33.802 3.234 1.00 75.69 551 VAL A C 1
ATOM 4309 O O . VAL A 1 551 ? -19.064 -33.914 4.349 1.00 75.69 551 VAL A O 1
ATOM 4312 N N . GLU A 1 552 ? -17.265 -34.053 3.015 1.00 78.88 552 GLU A N 1
ATOM 4313 C CA . GLU A 1 552 ? -16.323 -34.493 4.057 1.00 78.88 552 GLU A CA 1
ATOM 4314 C C . GLU A 1 552 ? -16.074 -33.375 5.086 1.00 78.88 552 GLU A C 1
ATOM 4316 O O . GLU A 1 552 ? -16.012 -33.626 6.290 1.00 78.88 552 GLU A O 1
ATOM 4321 N N . LEU A 1 553 ? -15.992 -32.123 4.620 1.00 78.00 553 LEU A N 1
ATOM 4322 C CA . LEU A 1 553 ? -15.844 -30.939 5.467 1.00 78.00 553 LEU A CA 1
ATOM 4323 C C . LEU A 1 553 ? -17.093 -30.682 6.317 1.00 78.00 553 LEU A C 1
ATOM 4325 O O . LEU A 1 553 ? -16.956 -30.437 7.513 1.00 78.00 553 LEU A O 1
ATOM 4329 N N . CYS A 1 554 ? -18.298 -30.787 5.747 1.00 75.62 554 CYS A N 1
ATOM 4330 C CA . CYS A 1 554 ? -19.548 -30.678 6.505 1.00 75.62 554 CYS A CA 1
ATOM 4331 C C . CYS A 1 554 ? -19.641 -31.751 7.597 1.00 75.62 554 CYS A C 1
ATOM 4333 O O . CYS A 1 554 ? -19.879 -31.413 8.752 1.00 75.62 554 CYS A O 1
ATOM 4335 N N . GLN A 1 555 ? -19.344 -33.015 7.273 1.00 82.06 555 GLN A N 1
ATOM 4336 C CA . GLN A 1 555 ? -19.318 -34.099 8.264 1.00 82.06 555 GLN A CA 1
ATOM 4337 C C . GLN A 1 555 ? -18.314 -33.829 9.395 1.00 82.06 555 GLN A C 1
ATOM 4339 O O . GLN A 1 555 ? -18.618 -34.070 10.562 1.00 82.06 555 GLN A O 1
ATOM 4344 N N . MET A 1 556 ? -17.130 -33.294 9.078 1.00 83.12 556 MET A N 1
ATOM 4345 C CA . MET A 1 556 ? -16.139 -32.919 10.091 1.00 83.12 556 MET A CA 1
ATOM 4346 C C . MET A 1 556 ? -16.615 -31.749 10.969 1.00 83.12 556 MET A C 1
ATOM 4348 O O . MET A 1 556 ? -16.403 -31.764 12.181 1.00 83.12 556 MET A O 1
ATOM 4352 N N . LEU A 1 557 ? -17.287 -30.752 10.387 1.00 80.69 557 LEU A N 1
ATOM 4353 C CA . LEU A 1 557 ? -17.871 -29.630 11.128 1.00 80.69 557 LEU A CA 1
ATOM 4354 C C . LEU A 1 557 ? -19.004 -30.086 12.059 1.00 80.69 557 LEU A C 1
ATOM 4356 O O . LEU A 1 557 ? -19.045 -29.643 13.205 1.00 80.69 557 LE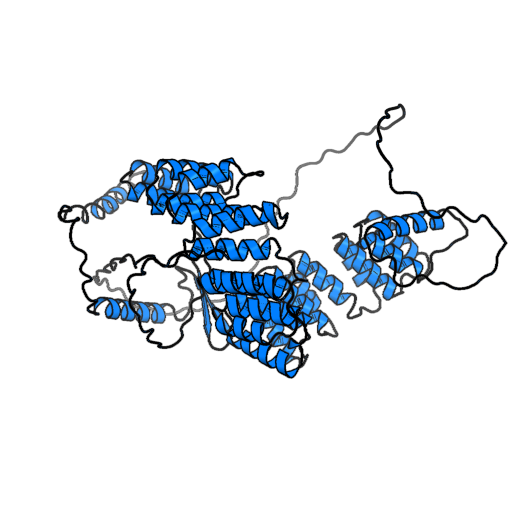U A O 1
ATOM 4360 N N . ASP A 1 558 ? -19.865 -31.005 11.616 1.00 81.50 558 ASP A N 1
ATOM 4361 C CA . ASP A 1 558 ? -20.937 -31.586 12.436 1.00 81.50 558 ASP A CA 1
ATOM 4362 C C . ASP A 1 558 ? -20.380 -32.399 13.620 1.00 81.50 558 ASP A C 1
ATOM 4364 O O . ASP A 1 558 ? -20.903 -32.322 14.739 1.00 81.50 558 ASP A O 1
ATOM 4368 N N . LEU A 1 559 ? -19.283 -33.138 13.408 1.00 85.25 559 LEU A N 1
ATOM 4369 C CA . LEU A 1 559 ? -18.560 -33.843 14.473 1.00 85.25 559 LEU A CA 1
ATOM 4370 C C . LEU A 1 559 ? -17.968 -32.861 15.495 1.00 85.25 559 LEU A C 1
ATOM 4372 O O . LEU A 1 559 ? -18.215 -33.011 16.692 1.00 85.25 559 LEU A O 1
ATOM 4376 N N . LEU A 1 560 ? -17.262 -31.821 15.039 1.00 78.12 560 LEU A N 1
ATOM 4377 C CA . LEU A 1 560 ? -16.685 -30.788 15.910 1.00 78.12 560 LEU A CA 1
ATOM 4378 C C . LEU A 1 560 ? -17.762 -30.012 16.685 1.00 78.12 560 LEU A C 1
ATOM 4380 O O . LEU A 1 560 ? -17.593 -29.735 17.873 1.00 78.12 560 LEU A O 1
ATOM 4384 N N . ALA A 1 561 ? -18.890 -29.687 16.048 1.00 77.12 561 ALA A N 1
ATOM 4385 C CA . ALA A 1 561 ? -20.026 -29.042 16.701 1.00 77.12 561 ALA A CA 1
ATOM 4386 C C . ALA A 1 561 ? -20.647 -29.946 17.779 1.00 77.12 561 ALA A C 1
ATOM 4388 O O . ALA A 1 561 ? -20.960 -29.477 18.876 1.00 77.12 561 ALA A O 1
ATOM 4389 N N . SER A 1 562 ? -20.772 -31.246 17.499 1.00 78.50 562 SER A N 1
ATOM 4390 C CA . SER A 1 562 ? -21.258 -32.243 18.460 1.00 78.50 562 SER A CA 1
ATOM 4391 C C . SER A 1 562 ? -20.315 -32.392 19.659 1.00 78.50 562 SER A C 1
ATOM 4393 O O . SER A 1 562 ? -20.770 -32.426 20.803 1.00 78.50 562 SER A O 1
ATOM 4395 N N . GLU A 1 563 ? -19.003 -32.415 19.417 1.00 82.50 563 GLU A N 1
ATOM 4396 C CA . GLU A 1 563 ? -17.981 -32.511 20.461 1.00 82.50 563 GLU A CA 1
ATOM 4397 C C . GLU A 1 563 ? -17.967 -31.257 21.353 1.00 82.50 563 GLU A C 1
ATOM 4399 O O . GLU A 1 563 ? -18.057 -31.373 22.578 1.00 82.50 563 GLU A O 1
ATOM 4404 N N . LEU A 1 564 ? -17.998 -30.057 20.758 1.00 74.62 564 LEU A N 1
ATOM 4405 C CA . LEU A 1 564 ? -18.118 -28.784 21.482 1.00 74.62 564 LEU A CA 1
ATOM 4406 C C . LEU A 1 564 ? -19.374 -28.735 22.367 1.00 74.62 564 LEU A C 1
ATOM 4408 O O . LEU A 1 564 ? -19.287 -28.346 23.534 1.00 74.62 564 LEU A O 1
ATOM 4412 N N . MET A 1 565 ? -20.523 -29.178 21.846 1.00 72.12 565 MET A N 1
ATOM 4413 C CA . MET A 1 565 ? -21.793 -29.245 22.582 1.00 72.12 565 MET A CA 1
ATOM 4414 C C . MET A 1 565 ? -21.803 -30.308 23.693 1.00 72.12 565 MET A C 1
ATOM 4416 O O . MET A 1 565 ? -22.581 -30.186 24.639 1.00 72.12 565 MET A O 1
ATOM 4420 N N . SER A 1 566 ? -20.942 -31.326 23.606 1.00 70.88 566 SER A N 1
ATOM 4421 C CA . SER A 1 566 ? -20.779 -32.357 24.642 1.00 70.88 566 SER A CA 1
ATOM 4422 C C . SER A 1 566 ? -19.851 -31.940 25.796 1.00 70.88 566 SER A C 1
ATOM 4424 O O . SER A 1 566 ? -19.856 -32.569 26.856 1.00 70.88 566 SER A O 1
ATOM 4426 N N . SER A 1 567 ? -19.066 -30.870 25.619 1.00 46.06 567 SER A N 1
ATOM 4427 C CA . SER A 1 567 ? -18.074 -30.432 26.605 1.00 46.06 567 SER A CA 1
ATOM 4428 C C . SER A 1 567 ? -18.704 -29.662 27.790 1.00 46.06 567 SER A C 1
ATOM 4430 O O . SER A 1 567 ? -19.454 -28.701 27.590 1.00 46.06 567 SER A O 1
ATOM 4432 N N . PRO A 1 568 ? -18.409 -30.025 29.056 1.00 50.16 568 PRO A N 1
ATOM 4433 C CA . PRO A 1 568 ? -18.937 -29.318 30.220 1.00 50.16 568 PRO A CA 1
ATOM 4434 C C . PRO A 1 568 ? -18.122 -28.047 30.514 1.00 50.16 568 PRO A C 1
ATOM 4436 O O . PRO A 1 568 ? -17.210 -28.046 31.341 1.00 50.16 568 PRO A O 1
ATOM 4439 N N . THR A 1 569 ? -18.465 -26.932 29.865 1.00 42.97 569 THR A N 1
ATOM 4440 C CA . THR A 1 569 ? -17.885 -25.617 30.198 1.00 42.97 569 THR A CA 1
ATOM 4441 C C . THR A 1 569 ? -18.227 -25.214 31.643 1.00 42.97 569 THR A C 1
ATOM 4443 O O . THR A 1 569 ? -19.411 -25.258 32.002 1.00 42.97 569 THR A O 1
ATOM 4446 N N . PRO A 1 570 ? -17.264 -24.760 32.473 1.00 35.47 570 PRO A N 1
ATOM 4447 C CA . PRO A 1 570 ? -17.554 -24.306 33.831 1.00 35.47 570 PRO A CA 1
ATOM 4448 C C . PRO A 1 570 ? -18.533 -23.125 33.845 1.00 35.47 570 PRO A C 1
ATOM 4450 O O . PRO A 1 570 ? -18.345 -22.142 33.128 1.00 35.47 570 PRO A O 1
ATOM 4453 N N . ARG A 1 571 ? -19.560 -23.186 34.702 1.00 33.16 571 ARG A N 1
ATOM 4454 C CA . ARG A 1 571 ? -20.430 -22.032 34.980 1.00 33.16 571 ARG A CA 1
ATOM 4455 C C . ARG A 1 571 ? -19.612 -20.934 35.665 1.00 33.16 571 ARG A C 1
ATOM 4457 O O . ARG A 1 571 ? -19.354 -21.021 36.862 1.00 33.16 571 ARG A O 1
ATOM 4464 N N . ALA A 1 572 ? -19.255 -19.888 34.925 1.00 30.36 572 ALA A N 1
ATOM 4465 C CA . ALA A 1 572 ? -18.782 -18.646 35.523 1.00 30.36 572 ALA A CA 1
ATOM 4466 C C . ALA A 1 572 ? -19.935 -18.000 36.310 1.00 30.36 572 ALA A C 1
ATOM 4468 O O . ALA A 1 572 ? -20.973 -17.654 35.747 1.00 30.36 572 ALA A O 1
ATOM 4469 N N . THR A 1 573 ? -19.767 -17.865 37.623 1.00 29.39 573 THR A N 1
ATOM 4470 C CA . THR A 1 573 ? -20.725 -17.186 38.497 1.00 29.39 573 THR A CA 1
ATOM 4471 C C . THR A 1 573 ? -20.595 -15.671 38.371 1.00 29.39 573 THR A C 1
ATOM 4473 O O . THR A 1 573 ? -19.682 -15.082 38.949 1.00 29.39 573 THR A O 1
ATOM 4476 N N . THR A 1 574 ? -21.553 -15.033 37.704 1.00 27.16 574 THR A N 1
ATOM 4477 C CA . THR A 1 574 ? -21.909 -13.630 37.951 1.00 27.16 574 THR A CA 1
ATOM 4478 C C . THR A 1 574 ? -23.389 -13.545 38.311 1.00 27.16 574 THR A C 1
ATOM 4480 O O . THR A 1 574 ? -24.270 -13.993 37.581 1.00 27.16 574 THR A O 1
ATOM 4483 N N . THR A 1 575 ? -23.651 -13.035 39.510 1.00 26.72 575 THR A N 1
ATOM 4484 C CA . THR A 1 575 ? -24.967 -13.051 40.155 1.00 26.72 575 THR A CA 1
ATOM 4485 C C . THR A 1 575 ? -25.805 -11.838 39.741 1.00 26.72 575 THR A C 1
ATOM 4487 O O . THR A 1 575 ? -25.280 -10.733 39.671 1.00 26.72 575 THR A O 1
ATOM 4490 N N . SER A 1 576 ? -27.125 -12.030 39.613 1.00 28.11 576 SER A N 1
ATOM 4491 C CA . SER A 1 576 ? -28.162 -10.982 39.688 1.00 28.11 576 SER A CA 1
ATOM 4492 C C . SER A 1 576 ? -28.199 -9.907 38.581 1.00 28.11 576 SER A C 1
ATOM 4494 O O . SER A 1 576 ? -27.696 -8.803 38.769 1.00 28.11 576 SER A O 1
ATOM 4496 N N . MET A 1 577 ? -28.959 -10.169 37.507 1.00 26.42 577 MET A N 1
ATOM 4497 C CA . MET A 1 577 ? -30.241 -9.479 37.206 1.00 26.42 577 MET A CA 1
ATOM 4498 C C . MET A 1 577 ? -30.791 -9.902 35.825 1.00 26.42 577 MET A C 1
ATOM 4500 O O . MET A 1 577 ? -30.717 -9.148 34.861 1.00 26.42 577 MET A O 1
ATOM 4504 N N . ALA A 1 578 ? -31.338 -11.122 35.717 1.00 27.34 578 ALA A N 1
ATOM 4505 C CA . ALA A 1 578 ? -32.017 -11.594 34.498 1.00 27.34 578 ALA A CA 1
ATOM 4506 C C . ALA A 1 578 ? -32.982 -12.780 34.741 1.00 27.34 578 ALA A C 1
ATOM 4508 O O . ALA A 1 578 ? -33.047 -13.702 33.935 1.00 27.34 578 ALA A O 1
ATOM 4509 N N . GLU A 1 579 ? -33.748 -12.779 35.839 1.00 29.59 579 GLU A N 1
ATOM 4510 C CA . GLU A 1 579 ? -34.844 -13.747 36.048 1.00 29.59 579 GLU A CA 1
ATOM 4511 C C . GLU A 1 579 ? -36.209 -13.066 35.896 1.00 29.59 579 GLU A C 1
ATOM 4513 O O . GLU A 1 579 ? -36.954 -12.899 36.857 1.00 29.59 579 GLU A O 1
ATOM 4518 N N . GLN A 1 580 ? -36.527 -12.648 34.663 1.00 27.53 580 GLN A N 1
ATOM 4519 C CA . GLN A 1 580 ? -37.899 -12.321 34.248 1.00 27.53 580 GLN A CA 1
ATOM 4520 C C . GLN A 1 580 ? -38.092 -12.340 32.715 1.00 27.53 580 GLN A C 1
ATOM 4522 O O . GLN A 1 580 ? -38.649 -11.423 32.123 1.00 27.53 580 GLN A O 1
ATOM 4527 N N . THR A 1 581 ? -37.670 -13.424 32.057 1.00 26.27 581 THR A N 1
ATOM 4528 C CA . THR A 1 581 ? -38.114 -13.766 30.690 1.00 26.27 581 THR A CA 1
ATOM 4529 C C . THR A 1 581 ? -38.621 -15.207 30.648 1.00 26.27 581 THR A C 1
ATOM 4531 O O . THR A 1 581 ? -37.914 -16.162 30.333 1.00 26.27 581 THR A O 1
ATOM 4534 N N . SER A 1 582 ? -39.890 -15.371 31.017 1.00 24.86 582 SER A N 1
ATOM 4535 C CA . SER A 1 582 ? -40.594 -16.651 30.991 1.00 24.86 582 SER A CA 1
ATOM 4536 C C . SER A 1 582 ? -40.892 -17.107 29.560 1.00 24.86 582 SER A C 1
ATOM 4538 O O . SER A 1 582 ? -41.844 -16.625 28.958 1.00 24.86 582 SER A O 1
ATOM 4540 N N . SER A 1 583 ? -40.102 -18.059 29.058 1.00 28.86 583 SER A N 1
ATOM 4541 C CA . SER A 1 583 ? -40.535 -19.267 28.318 1.00 28.86 583 SER A CA 1
ATOM 4542 C C . SER A 1 583 ? -41.659 -19.183 27.257 1.00 28.86 583 SER A C 1
ATOM 4544 O O . SER A 1 583 ? -42.343 -20.183 27.033 1.00 28.86 583 SER A O 1
ATOM 4546 N N . VAL A 1 584 ? -41.863 -18.047 26.594 1.00 30.75 584 VAL A N 1
ATOM 4547 C CA . VAL A 1 584 ? -42.855 -17.844 25.523 1.00 30.75 584 VAL A CA 1
ATOM 4548 C C . VAL A 1 584 ? -42.167 -17.119 24.350 1.00 30.75 584 VAL A C 1
ATOM 4550 O O . VAL A 1 584 ? -41.186 -16.414 24.562 1.00 30.75 584 VAL A O 1
ATOM 4553 N N . ASP A 1 585 ? -42.653 -17.349 23.125 1.00 29.80 585 ASP A N 1
ATOM 4554 C CA . ASP A 1 585 ? -42.229 -16.735 21.844 1.00 29.80 585 ASP A CA 1
ATOM 4555 C C . ASP A 1 585 ? -41.025 -17.300 21.058 1.00 29.80 585 ASP A C 1
ATOM 4557 O O . ASP A 1 585 ? -40.610 -16.705 20.072 1.00 29.80 585 ASP A O 1
ATOM 4561 N N . LEU A 1 586 ? -40.588 -18.539 21.324 1.00 28.83 586 LEU A N 1
ATOM 4562 C CA . LEU A 1 586 ? -39.839 -19.348 20.327 1.00 28.83 586 LEU A CA 1
ATOM 4563 C C . LEU A 1 586 ? -40.729 -20.317 19.517 1.00 28.83 586 LEU A C 1
ATOM 4565 O O . LEU A 1 586 ? -40.231 -21.245 18.891 1.00 28.83 586 LEU A O 1
ATOM 4569 N N . ARG A 1 587 ? -42.058 -20.132 19.543 1.00 25.91 587 ARG A N 1
ATOM 4570 C CA . ARG A 1 587 ? -43.019 -20.909 18.727 1.00 25.91 587 ARG A CA 1
ATOM 4571 C C . ARG A 1 587 ? -43.852 -20.074 17.750 1.00 25.91 587 ARG A C 1
ATOM 4573 O O . ARG A 1 587 ? -44.453 -20.648 16.853 1.00 25.91 587 ARG A O 1
ATOM 4580 N N . GLN A 1 588 ? -43.863 -18.745 17.876 1.00 28.44 588 GLN A N 1
ATOM 4581 C CA . GLN A 1 588 ? -44.567 -17.878 16.919 1.00 28.44 588 GLN A CA 1
ATOM 4582 C C . GLN A 1 588 ? -43.753 -17.603 15.640 1.00 28.44 588 GLN A C 1
ATOM 4584 O O . GLN A 1 588 ? -44.338 -17.251 14.619 1.00 28.44 588 GLN A O 1
ATOM 4589 N N . GLU A 1 589 ? -42.428 -17.800 15.651 1.00 31.88 589 GLU A N 1
ATOM 4590 C CA . GLU A 1 589 ? -41.587 -17.549 14.468 1.00 31.88 589 GLU A CA 1
ATOM 4591 C C . GLU A 1 589 ? -41.715 -18.625 13.367 1.00 31.88 589 GLU A C 1
ATOM 4593 O O . GLU A 1 589 ? -41.487 -18.310 12.199 1.00 31.88 589 GLU A O 1
ATOM 4598 N N . GLU A 1 590 ? -42.134 -19.859 13.685 1.00 29.11 590 GLU A N 1
ATOM 4599 C CA . GLU A 1 590 ? -42.322 -20.927 12.681 1.00 29.11 590 GLU A CA 1
ATOM 4600 C C . GLU A 1 590 ? -43.732 -20.940 12.054 1.00 29.11 590 GLU A C 1
ATOM 4602 O O . GLU A 1 590 ? -43.858 -21.110 10.840 1.00 29.11 590 GLU A O 1
ATOM 4607 N N . GLU A 1 591 ? -44.804 -20.702 12.824 1.00 27.64 591 GLU A N 1
ATOM 4608 C CA . GLU A 1 591 ? -46.180 -20.783 12.292 1.00 27.64 591 GLU A CA 1
ATOM 4609 C C . GLU A 1 591 ? -46.527 -19.645 11.311 1.00 27.64 591 GLU A C 1
ATOM 4611 O O . GLU A 1 591 ? -47.279 -19.853 10.355 1.00 27.64 591 GLU A O 1
ATOM 4616 N N . VAL A 1 592 ? -45.929 -18.457 11.469 1.00 29.84 592 VAL A N 1
ATOM 4617 C CA . VAL A 1 592 ? -46.158 -17.319 10.556 1.00 29.84 592 VAL A CA 1
ATOM 4618 C C . VAL A 1 592 ? -45.519 -17.550 9.177 1.00 29.84 592 VAL A C 1
ATOM 4620 O O . VAL A 1 592 ? -46.032 -17.057 8.172 1.00 29.84 592 VAL A O 1
ATOM 4623 N N . PHE A 1 593 ? -44.447 -18.346 9.082 1.00 29.89 593 PHE A N 1
ATOM 4624 C CA . PHE A 1 593 ? -43.731 -18.564 7.816 1.00 29.89 593 PHE A CA 1
ATOM 4625 C C . PHE A 1 593 ? -44.416 -19.581 6.880 1.00 29.89 593 PHE A C 1
ATOM 4627 O O . PHE A 1 593 ? -44.160 -19.585 5.676 1.00 29.89 593 PHE A O 1
ATOM 4634 N N . ILE A 1 594 ? -45.314 -20.421 7.408 1.00 30.58 594 ILE A N 1
ATOM 4635 C CA . ILE A 1 594 ? -46.055 -21.433 6.631 1.00 30.58 594 ILE A CA 1
ATOM 4636 C C . ILE A 1 594 ? -47.405 -20.884 6.122 1.00 30.58 594 ILE A C 1
ATOM 4638 O O . ILE A 1 594 ? -47.906 -21.327 5.085 1.00 30.58 594 ILE A O 1
ATOM 4642 N N . ALA A 1 595 ? -47.977 -19.871 6.784 1.00 29.97 595 ALA A N 1
ATOM 4643 C CA . ALA A 1 595 ? -49.301 -19.339 6.454 1.00 29.97 595 ALA A CA 1
ATOM 4644 C C . ALA A 1 595 ? -49.362 -18.537 5.132 1.00 29.97 595 ALA A C 1
ATOM 4646 O O . ALA A 1 595 ? -50.348 -18.646 4.398 1.00 29.97 595 ALA A O 1
ATOM 4647 N N . GLU A 1 596 ? -48.321 -17.773 4.775 1.00 29.42 596 GLU A N 1
ATOM 4648 C CA . GLU A 1 596 ? -48.367 -16.853 3.618 1.00 29.42 596 GLU A CA 1
ATOM 4649 C C . GLU A 1 596 ? -48.031 -17.496 2.257 1.00 29.42 596 GLU A C 1
ATOM 4651 O O . GLU A 1 596 ? -48.293 -16.897 1.214 1.00 29.42 596 GLU A O 1
ATOM 4656 N N . HIS A 1 597 ? -47.522 -18.734 2.216 1.00 29.70 597 HIS A N 1
ATOM 4657 C CA . HIS A 1 597 ? -47.207 -19.414 0.946 1.00 29.70 597 HIS A CA 1
ATOM 4658 C C . HIS A 1 597 ? -48.383 -20.191 0.319 1.00 29.70 597 HIS A C 1
ATOM 4660 O O . HIS A 1 597 ? -48.245 -20.748 -0.773 1.00 29.70 597 HIS A O 1
ATOM 4666 N N . SER A 1 598 ? -49.553 -20.202 0.967 1.00 28.39 598 SER A N 1
ATOM 4667 C CA . SER A 1 598 ? -50.731 -20.978 0.545 1.00 28.39 598 SER A CA 1
ATOM 4668 C C . SER A 1 598 ? -51.759 -20.203 -0.303 1.00 28.39 598 SER A C 1
ATOM 4670 O O . SER A 1 598 ? -52.639 -20.814 -0.907 1.00 28.39 598 SER A O 1
ATOM 4672 N N . THR A 1 599 ? -51.642 -18.875 -0.423 1.00 30.17 599 THR A N 1
ATOM 4673 C CA . THR A 1 599 ? -52.671 -18.002 -1.032 1.00 30.17 599 THR A CA 1
ATOM 4674 C C . THR A 1 599 ? -52.341 -17.473 -2.435 1.00 30.17 599 THR A C 1
ATOM 4676 O O . THR A 1 599 ? -53.059 -16.619 -2.952 1.00 30.17 599 THR A O 1
ATOM 4679 N N . GLN A 1 600 ? -51.309 -18.005 -3.110 1.00 32.44 600 GLN A N 1
ATOM 4680 C CA . GLN A 1 600 ? -50.927 -17.579 -4.472 1.00 32.44 600 GLN A CA 1
ATOM 4681 C C . GLN A 1 600 ? -50.885 -18.702 -5.531 1.00 32.44 600 GLN A C 1
ATOM 4683 O O . GLN A 1 600 ? -50.091 -18.671 -6.470 1.00 32.44 600 GLN A O 1
ATOM 4688 N N . LYS A 1 601 ? -51.810 -19.668 -5.438 1.00 31.92 601 LYS A N 1
ATOM 4689 C CA . LYS A 1 601 ? -52.213 -20.541 -6.561 1.00 31.92 601 LYS A CA 1
ATOM 4690 C C . LYS A 1 601 ? -53.732 -20.520 -6.748 1.00 31.92 601 LYS A C 1
ATOM 4692 O O . LYS A 1 601 ? -54.440 -21.441 -6.358 1.00 31.92 601 LYS A O 1
ATOM 4697 N N . GLY A 1 602 ? -54.221 -19.448 -7.367 1.00 29.41 602 GLY A N 1
ATOM 4698 C CA . GLY A 1 602 ? -55.644 -19.249 -7.642 1.00 29.41 602 GLY A CA 1
ATOM 4699 C C . GLY A 1 602 ? -55.886 -18.059 -8.565 1.00 29.41 602 GLY A C 1
ATOM 4700 O O . GLY A 1 602 ? -56.408 -17.041 -8.127 1.00 29.41 602 GLY A O 1
ATOM 4701 N N . GLY A 1 603 ? -55.477 -18.159 -9.834 1.00 24.38 603 GLY A N 1
ATOM 4702 C CA . GLY A 1 603 ? -55.670 -17.064 -10.785 1.00 24.38 603 GLY A CA 1
ATOM 4703 C C . GLY A 1 603 ? -55.119 -17.313 -12.189 1.00 24.38 603 GLY A C 1
ATOM 4704 O O . GLY A 1 603 ? -53.935 -17.124 -12.419 1.00 24.38 603 GLY A O 1
ATOM 4705 N N . LEU A 1 604 ? -56.042 -17.604 -13.115 1.00 28.38 604 LEU A N 1
ATOM 4706 C CA . LEU A 1 604 ? -55.970 -17.325 -14.561 1.00 28.38 604 LEU A CA 1
ATOM 4707 C C . LEU A 1 604 ? -55.039 -18.183 -15.453 1.00 28.38 604 LEU A C 1
ATOM 4709 O O . LEU A 1 604 ? -53.917 -17.793 -15.750 1.00 28.38 604 LEU A O 1
ATOM 4713 N N . ARG A 1 605 ? -55.668 -19.245 -15.989 1.00 31.73 605 ARG A N 1
ATOM 4714 C CA . ARG A 1 605 ? -55.533 -19.857 -17.336 1.00 31.73 605 ARG A CA 1
ATOM 4715 C C . ARG A 1 605 ? -54.149 -20.291 -17.826 1.00 31.73 605 ARG A C 1
ATOM 4717 O O . ARG A 1 605 ? -53.433 -19.455 -18.410 1.00 31.73 605 ARG A O 1
#

pLDDT: mean 70.74, std 29.13, range [18.48, 97.69]

Radius of gyration: 32.91 Å; Cα contacts (8 Å, |Δi|>4): 594; chains: 1; bounding box: 91×89×85 Å

Foldseek 3Di:
DDDDDDDDDDDDDDDDDDDDDDFDWFFDDVDPFLDDDDDDDDDDDDDDDDDDDDDDDDDDDDDDDDDDDDDDDDDDDDDDDDDDDDDDDDDDDDDDDDDDDDDDDDDDDDDDDDDDDDDDDDDDPDDQPDLVSLVVLCVVVVVQVVDPPRDQDPVSQLSNLVSCLSVVVVVVLVVSLVVCVVVVNLQPLSNLLSSLSSCLSNVNLVSNVVSQVVHPDHDLRSLLSSLLSCLVVLNLVVSVVSLVVDPDHALSSLLSSLLSCLVNVVLQVSVVSLVVCVVVVHDHDLSSLLSNLSSCLSLLVVVVLVVSVVSCVVVVVLLPQSSLLSSLLSCLSNVNLVVSVVSLVVHPDAALSSLLSNLLSCLSVLVLVVSVVSVVVCVPPPVVHDHAQSSLLSNLSSCLSNLVLVSNVVSQVCCCVPRVYDHDQSSLLSNLLSCLCVLVLVVNVVSQVVDPDHHALSSLVSSLVSCQVNLVLPSNVVSLVVNCVHPVQDPVSLVSNLSSCVVVVNVVSVVVSVVSCVVVVHDDAFTKIWTDDPSRIDIDTDPDPPDPCNVVVVVVVVVVVVVVVPDDDDDDDDDDDDPDDPDDDPPVVPVVVVPPVPPPDDDDD